Protein 4PW1 (pdb70)

Sequence (411 aa):
NLLYLNSGEELNLYPWNLYTGQEQEELFEEEEIVSFAANSVRILGGGSWTDEEELYPLIKFRRYSGQDDLRFLKDALTEKDGRRYLVNALDPNGLCYFSYVNQDEREATADEDQALGKLQQEEDWEKFLSDPLPKTDNAFYFFRCQLSDQRRKEQYSDYIGDNLYTIWELVLKSSEFTSLSYDNHIYAYSNDGGTSVLIYSPIEERFVGFSLKYNLLYLNSGEELNLYPWNLYTGQEQELFEEEIVSFAANSVRILGGGSWTDEELYPLIKFRYSGQDLRFLKDALTEKDGRRYLVNALDPNGLCYFSYVNQDEREATADEDQQALGKKLQEEDWEKFLSDPLPAKTDNAFYFFRCQLSDQRRKEQYSDYIGDNLYTIWELVLKSEFTSLSYDNHIYAYSNDGGTSVLIYSPIEERFVGFSLKY

Foldseek 3Di:
DAAADDPPDDDDFPPVVVDDVPFAWDDDPLVLVLVVLCCCLLVNADDDSVVRVVQQTWTHDPQQKTWDFWWDAGPVGFIWIWIIAHPLFDFKIFTDGPPDDADDPVLCVLVVLQVVLLVVCLVPVPHVDLRQNVSLSLVSQVVVVVVGDRRRVVVSVVVSVQSNPFDWDWHDYPQWIWIGDDPVGWDTFTGHSRVSHTRMHGTDD/DAAADDPPDDDDFPPVVVDDPPFAWDDDPLVLVLVQLCCCLLQNADDDSVVRVVVQTWTHDPQQKIKDFWWDAGPVGFIWIWIIAHPLFDFKTFIDGPPDDADDPVLCVLVVLLVVLLVVCLVPVPDPPDLSQNVSLSLVSQVVVVVVGDRRRVSCSVVVSVFSNPFDWDWHDYDQWIWIGDDPVGWDTFTAHSRVSHTRMHGTDD

B-factor: mean 30.58, std 12.17, range [13.6, 109.39]

Solvent-accessible surface area: 19786 Å² total

Secondary structure (DSSP, 8-state):
-PPBP-TTEEEEETTGGG--S--EE---HHHHHHHHHHIIIII-----HHHHGGG---EEETTTEEE----EE-TTS-EEEE--EETTEE-EEEEEETTPPPPPS---HHHHHHHHHHHHHHH-S------S------------TT-S--SSHHHHHHHHHHHHHS----EEETTEEE----TTS---EEEETTTTEEEEEE---/-PPBP-TTEEEEETTGGG--S--EE---HHHHHHHHHHIIIII-----HHHHGGG---EEETTTEEE----EE-TTS-EEEE--EETTEE-EEEEEETTPPPPPS---HHHHHHHHHHHHHHH-SS------S------------TT-S--SSHHHHHHHHHHHHHS----EEETTEEE----TTS---EEEETTTTEEEEEE---

InterPro domains:
  IPR049269 Domain of unknown function DUF6836 [PF20762] (72-172)
  IPR049269 Domain of unknown function DUF6836 [PF20762] (183-281)

Nearest PDB structures (foldseek):
  4pw1-assembly1_A  TM=1.005E+00  e=3.572E-38  [Clostridium] leptum DSM 753
  4pw1-assembly1_B  TM=1.002E+00  e=1.773E-36  [Clostridium] leptum DSM 753
  6cn9-assembly1_A  TM=3.437E-01  e=9.123E+00  Rattus norvegicus
  4pw1-assembly1_B  TM=1.005E+00  e=1.362E-37  [Clostridium] leptum DSM 753
  4pw1-assembly1_A  TM=9.971E-01  e=9.067E-37  [Clostridium] leptum DSM 753

Radius of gyration: 23.83 Å; Cα contacts (8 Å, |Δi|>4): 684; chains: 2; bounding box: 50×51×73 Å

Structure (mmCIF, N/CA/C/O backbone):
data_4PW1
#
_entry.id   4PW1
#
_cell.length_a   72.101
_cell.length_b   72.101
_cell.length_c   214.255
_cell.angle_alpha   90.000
_cell.angle_beta   90.000
_cell.angle_gamma   90.000
#
_symmetry.space_group_name_H-M   'P 41 21 2'
#
loop_
_entity.id
_entity.type
_entity.pdbx_description
1 polymer 'Uncharacterized protein'
2 non-polymer GLYCEROL
3 water water
#
loop_
_atom_site.group_PDB
_atom_site.id
_atom_site.type_symbol
_atom_site.label_atom_id
_atom_site.label_alt_id
_atom_site.label_comp_id
_atom_site.label_asym_id
_atom_site.label_entity_id
_atom_site.label_seq_id
_atom_site.pdbx_PDB_ins_code
_atom_site.Cartn_x
_atom_site.Cartn_y
_atom_site.Cartn_z
_atom_site.occupancy
_atom_site.B_iso_or_equiv
_atom_site.auth_seq_id
_atom_site.auth_comp_id
_atom_site.auth_asym_id
_atom_site.auth_atom_id
_atom_site.pdbx_PDB_model_num
ATOM 1 N N . ASN A 1 16 ? 68.114 9.197 -1.586 1.00 64.03 49 ASN A N 1
ATOM 2 C CA . ASN A 1 16 ? 67.678 8.973 -0.161 1.00 57.18 49 ASN A CA 1
ATOM 3 C C . ASN A 1 16 ? 66.614 10.006 0.355 1.00 52.67 49 ASN A C 1
ATOM 4 O O . ASN A 1 16 ? 65.412 9.719 0.316 1.00 64.42 49 ASN A O 1
ATOM 9 N N . LEU A 1 17 ? 67.029 11.183 0.829 1.00 36.23 50 LEU A N 1
ATOM 10 C CA . LEU A 1 17 ? 66.068 12.195 1.284 1.00 33.33 50 LEU A CA 1
ATOM 11 C C . LEU A 1 17 ? 65.203 12.706 0.116 1.00 30.50 50 LEU A C 1
ATOM 12 O O . LEU A 1 17 ? 65.702 13.257 -0.829 1.00 33.84 50 LEU A O 1
ATOM 17 N N . LEU A 1 18 ? 63.900 12.556 0.221 1.00 28.32 51 LEU A N 1
ATOM 18 C CA . LEU A 1 18 ? 63.001 13.042 -0.810 1.00 28.44 51 LEU A CA 1
ATOM 19 C C . LEU A 1 18 ? 62.774 14.586 -0.753 1.00 26.65 51 LEU A C 1
ATOM 20 O O . LEU A 1 18 ? 62.343 15.125 0.275 1.00 25.29 51 LEU A O 1
ATOM 25 N N . TYR A 1 19 ? 63.018 15.289 -1.855 1.00 22.39 52 TYR A N 1
ATOM 26 C CA . TYR A 1 19 ? 62.667 16.716 -1.953 1.00 23.88 52 TYR A CA 1
ATOM 27 C C . TYR A 1 19 ? 61.376 16.899 -2.701 1.00 25.92 52 TYR A C 1
ATOM 28 O O . TYR A 1 19 ? 61.200 16.293 -3.750 1.00 31.58 52 TYR A O 1
ATOM 37 N N . LEU A 1 20 ? 60.454 17.705 -2.206 1.00 24.13 53 LEU A N 1
ATOM 38 C CA . LEU A 1 20 ? 59.271 18.022 -3.005 1.00 29.09 53 LEU A CA 1
ATOM 39 C C . LEU A 1 20 ? 59.637 19.020 -4.102 1.00 29.80 53 LEU A C 1
ATOM 40 O O . LEU A 1 20 ? 60.516 19.819 -3.906 1.00 31.96 53 LEU A O 1
ATOM 45 N N . ASN A 1 21 ? 58.977 18.982 -5.253 1.00 30.00 54 ASN A N 1
ATOM 46 C CA . ASN A 1 21 ? 59.375 19.859 -6.371 1.00 30.56 54 ASN A CA 1
ATOM 47 C C . ASN A 1 21 ? 58.520 21.113 -6.413 1.00 33.62 54 ASN A C 1
ATOM 48 O O . ASN A 1 21 ? 57.645 21.305 -5.515 1.00 28.23 54 ASN A O 1
ATOM 53 N N . SER A 1 22 ? 58.757 21.988 -7.398 1.00 33.66 55 SER A N 1
ATOM 54 C CA . SER A 1 22 ? 58.101 23.312 -7.400 1.00 38.19 55 SER A CA 1
ATOM 55 C C . SER A 1 22 ? 56.582 23.213 -7.643 1.00 34.11 55 SER A C 1
ATOM 56 O O . SER A 1 22 ? 55.845 24.112 -7.298 1.00 35.59 55 SER A O 1
ATOM 59 N N . GLY A 1 23 ? 56.122 22.114 -8.227 1.00 28.97 56 GLY A N 1
ATOM 60 C CA . GLY A 1 23 ? 54.674 21.899 -8.474 1.00 32.14 56 GLY A CA 1
ATOM 61 C C . GLY A 1 23 ? 53.875 21.303 -7.323 1.00 30.34 56 GLY A C 1
ATOM 62 O O . GLY A 1 23 ? 52.728 20.876 -7.510 1.00 29.57 56 GLY A O 1
ATOM 63 N N . GLU A 1 24 ? 54.486 21.259 -6.144 1.00 28.05 57 GLU A N 1
ATOM 64 C CA . GLU A 1 24 ? 53.898 20.591 -5.005 1.00 28.62 57 GLU A CA 1
ATOM 65 C C . GLU A 1 24 ? 53.827 21.590 -3.846 1.00 26.10 57 GLU A C 1
ATOM 66 O O . GLU A 1 24 ? 54.822 22.152 -3.430 1.00 27.02 57 GLU A O 1
ATOM 72 N N . GLU A 1 25 ? 52.622 21.835 -3.356 1.00 26.07 58 GLU A N 1
ATOM 73 C CA . GLU A 1 25 ? 52.389 22.595 -2.144 1.00 22.53 58 GLU A CA 1
ATOM 74 C C . GLU A 1 25 ? 51.973 21.629 -1.050 1.00 22.48 58 GLU A C 1
ATOM 75 O O . GLU A 1 25 ? 51.022 20.843 -1.205 1.00 24.86 58 GLU A O 1
ATOM 81 N N . LEU A 1 26 ? 52.683 21.700 0.070 1.00 21.31 59 LEU A N 1
ATOM 82 C CA . LEU A 1 26 ? 52.388 20.878 1.222 1.00 23.27 59 LEU A CA 1
ATOM 83 C C . LEU A 1 26 ? 51.798 21.759 2.294 1.00 24.38 59 LEU A C 1
ATOM 84 O O . LEU A 1 26 ? 52.469 22.658 2.771 1.00 23.13 59 LEU A O 1
ATOM 89 N N . ASN A 1 27 ? 50.524 21.567 2.620 1.00 21.45 60 ASN A N 1
ATOM 90 C CA . ASN A 1 27 ? 49.916 22.289 3.719 1.00 23.65 60 ASN A CA 1
ATOM 91 C C . ASN A 1 27 ? 49.785 21.362 4.917 1.00 24.52 60 ASN A C 1
ATOM 92 O O . ASN A 1 27 ? 49.136 20.334 4.845 1.00 28.00 60 ASN A O 1
ATOM 97 N N . LEU A 1 28 ? 50.340 21.756 6.039 1.00 20.06 61 LEU A N 1
ATOM 98 C CA . LEU A 1 28 ? 50.178 21.001 7.259 1.00 20.95 61 LEU A CA 1
ATOM 99 C C . LEU A 1 28 ? 48.905 21.427 7.988 1.00 18.46 61 LEU A C 1
ATOM 100 O O . LEU A 1 28 ? 48.495 22.607 7.946 1.00 18.21 61 LEU A O 1
ATOM 105 N N . TYR A 1 29 ? 48.313 20.473 8.688 1.00 19.00 62 TYR A N 1
ATOM 106 C CA . TYR A 1 29 ? 47.140 20.742 9.493 1.00 20.34 62 TYR A CA 1
ATOM 107 C C . TYR A 1 29 ? 47.458 21.921 10.425 1.00 18.54 62 TYR A C 1
ATOM 108 O O . TYR A 1 29 ? 48.544 21.981 11.003 1.00 19.51 62 TYR A O 1
ATOM 117 N N . PRO A 1 30 ? 46.521 22.883 10.570 1.00 20.23 63 PRO A N 1
ATOM 118 C CA . PRO A 1 30 ? 45.184 22.984 9.997 1.00 20.68 63 PRO A CA 1
ATOM 119 C C . PRO A 1 30 ? 45.085 23.971 8.822 1.00 17.80 63 PRO A C 1
ATOM 120 O O . PRO A 1 30 ? 43.991 24.418 8.497 1.00 16.89 63 PRO A O 1
ATOM 124 N N . TRP A 1 31 ? 46.206 24.275 8.187 1.00 17.33 64 TRP A N 1
ATOM 125 C CA . TRP A 1 31 ? 46.210 25.222 7.069 1.00 18.47 64 TRP A CA 1
ATOM 126 C C . TRP A 1 31 ? 45.412 24.719 5.887 1.00 20.55 64 TRP A C 1
ATOM 127 O O . TRP A 1 31 ? 44.966 25.524 5.072 1.00 20.27 64 TRP A O 1
ATOM 138 N N . ASN A 1 32 ? 45.177 23.417 5.823 1.00 21.16 65 ASN A N 1
ATOM 139 C CA . ASN A 1 32 ? 44.304 22.868 4.794 1.00 24.89 65 ASN A CA 1
ATOM 140 C C . ASN A 1 32 ? 42.861 23.339 4.983 1.00 28.13 65 ASN A C 1
ATOM 141 O O . ASN A 1 32 ? 42.077 23.276 4.052 1.00 20.19 65 ASN A O 1
ATOM 146 N N . LEU A 1 33 ? 42.503 23.785 6.197 1.00 21.99 66 LEU A N 1
ATOM 147 C CA . LEU A 1 33 ? 41.157 24.253 6.483 1.00 21.94 66 LEU A CA 1
ATOM 148 C C . LEU A 1 33 ? 41.025 25.760 6.405 1.00 22.31 66 LEU A C 1
ATOM 149 O O . LEU A 1 33 ? 39.946 26.289 6.614 1.00 26.30 66 LEU A O 1
ATOM 154 N N . TYR A 1 34 ? 42.121 26.460 6.157 1.00 22.15 67 TYR A N 1
ATOM 155 C CA . TYR A 1 34 ? 42.096 27.903 6.114 1.00 22.56 67 TYR A CA 1
ATOM 156 C C . TYR A 1 34 ? 41.408 28.332 4.810 1.00 26.56 67 TYR A C 1
ATOM 157 O O . TYR A 1 34 ? 41.742 27.815 3.735 1.00 21.65 67 TYR A O 1
ATOM 166 N N . THR A 1 35 ? 40.475 29.267 4.900 1.00 24.29 68 THR A N 1
ATOM 167 C CA . THR A 1 35 ? 39.680 29.686 3.737 1.00 25.89 68 THR A CA 1
ATOM 168 C C . THR A 1 35 ? 39.993 31.108 3.331 1.00 26.75 68 THR A C 1
ATOM 169 O O . THR A 1 35 ? 39.677 31.488 2.251 1.00 25.16 68 THR A O 1
ATOM 173 N N . GLY A 1 36 ? 40.622 31.893 4.195 1.00 23.64 69 GLY A N 1
ATOM 174 C CA . GLY A 1 36 ? 40.765 33.337 3.958 1.00 22.40 69 GLY A CA 1
ATOM 175 C C . GLY A 1 36 ? 39.539 34.164 4.344 1.00 23.17 69 GLY A C 1
ATOM 176 O O . GLY A 1 36 ? 39.573 35.354 4.208 1.00 22.56 69 GLY A O 1
ATOM 177 N N . GLN A 1 37 ? 38.460 33.548 4.800 1.00 22.87 70 GLN A N 1
ATOM 178 C CA . GLN A 1 37 ? 37.286 34.268 5.300 1.00 25.98 70 GLN A CA 1
ATOM 179 C C . GLN A 1 37 ? 37.268 34.467 6.819 1.00 25.32 70 GLN A C 1
ATOM 180 O O . GLN A 1 37 ? 36.314 35.029 7.386 1.00 24.15 70 GLN A O 1
ATOM 186 N N . GLU A 1 38 ? 38.313 34.006 7.471 1.00 23.79 71 GLU A N 1
ATOM 187 C CA . GLU A 1 38 ? 38.372 34.070 8.927 1.00 22.57 71 GLU A CA 1
ATOM 188 C C . GLU A 1 38 ? 38.415 35.513 9.380 1.00 22.50 71 GLU A C 1
ATOM 189 O O . GLU A 1 38 ? 38.896 36.360 8.670 1.00 22.42 71 GLU A O 1
ATOM 195 N N . GLN A 1 39 ? 37.900 35.797 10.570 1.00 21.47 72 GLN A N 1
ATOM 196 C CA . GLN A 1 39 ? 37.677 37.166 11.012 1.00 22.39 72 GLN A CA 1
ATOM 197 C C . GLN A 1 39 ? 38.538 37.495 12.210 1.00 22.47 72 GLN A C 1
ATOM 198 O O . GLN A 1 39 ? 38.609 36.718 13.182 1.00 19.73 72 GLN A O 1
ATOM 204 N N . GLU A 1 40 ? 39.185 38.656 12.156 1.00 21.86 73 GLU A N 1
ATOM 205 C CA A GLU A 1 40 ? 40.057 39.097 13.237 0.50 21.41 73 GLU A CA 1
ATOM 206 C CA B GLU A 1 40 ? 40.049 39.101 13.254 0.50 21.54 73 GLU A CA 1
ATOM 207 C C . GLU A 1 40 ? 39.286 39.179 14.563 1.00 21.56 73 GLU A C 1
ATOM 208 O O . GLU A 1 40 ? 38.227 39.807 14.641 1.00 23.52 73 GLU A O 1
ATOM 219 N N . LEU A 1 41 ? 39.817 38.544 15.586 1.00 23.08 74 LEU A N 1
ATOM 220 C CA . LEU A 1 41 ? 39.169 38.437 16.904 1.00 22.15 74 LEU A CA 1
ATOM 221 C C . LEU A 1 41 ? 40.263 38.416 17.961 1.00 21.84 74 LEU A C 1
ATOM 222 O O . LEU A 1 41 ? 41.088 37.471 17.964 1.00 19.39 74 LEU A O 1
ATOM 227 N N . PHE A 1 42 ? 40.219 39.386 18.883 1.00 21.38 75 PHE A N 1
ATOM 228 C CA . PHE A 1 42 ? 41.204 39.534 19.926 1.00 24.90 75 PHE A CA 1
ATOM 229 C C . PHE A 1 42 ? 40.730 38.853 21.190 1.00 25.16 75 PHE A C 1
ATOM 230 O O . PHE A 1 42 ? 39.679 39.161 21.680 1.00 25.98 75 PHE A O 1
ATOM 238 N N . GLU A 1 43 ? 41.515 37.913 21.691 1.00 22.97 76 GLU A N 1
ATOM 239 C CA . GLU A 1 43 ? 41.232 37.211 22.913 1.00 26.62 76 GLU A CA 1
ATOM 240 C C . GLU A 1 43 ? 42.532 37.238 23.713 1.00 26.20 76 GLU A C 1
ATOM 241 O O . GLU A 1 43 ? 43.539 36.627 23.319 1.00 24.44 76 GLU A O 1
ATOM 247 N N . GLU A 1 44 ? 42.494 37.905 24.848 1.00 26.88 77 GLU A N 1
ATOM 248 C CA A GLU A 1 44 ? 43.752 38.242 25.533 0.50 26.78 77 GLU A CA 1
ATOM 249 C CA B GLU A 1 44 ? 43.693 38.230 25.629 0.50 27.73 77 GLU A CA 1
ATOM 250 C C . GLU A 1 44 ? 44.551 37.016 25.987 1.00 24.57 77 GLU A C 1
ATOM 251 O O . GLU A 1 44 ? 45.775 37.046 25.882 1.00 27.77 77 GLU A O 1
ATOM 262 N N . GLU A 1 45 ? 43.899 35.944 26.409 1.00 22.50 78 GLU A N 1
ATOM 263 C CA . GLU A 1 45 ? 44.624 34.717 26.785 1.00 24.73 78 GLU A CA 1
ATOM 264 C C . GLU A 1 45 ? 45.367 34.092 25.609 1.00 22.96 78 GLU A C 1
ATOM 265 O O . GLU A 1 45 ? 46.487 33.538 25.775 1.00 20.95 78 GLU A O 1
ATOM 271 N N . ILE A 1 46 ? 44.784 34.198 24.415 1.00 21.39 79 ILE A N 1
ATOM 272 C CA . ILE A 1 46 ? 45.441 33.663 23.239 1.00 21.75 79 ILE A CA 1
ATOM 273 C C . ILE A 1 46 ? 46.625 34.545 22.868 1.00 21.03 79 ILE A C 1
ATOM 274 O O . ILE A 1 46 ? 47.699 34.041 22.531 1.00 24.16 79 ILE A O 1
ATOM 279 N N . VAL A 1 47 ? 46.430 35.857 22.922 1.00 20.27 80 VAL A N 1
ATOM 280 C CA . VAL A 1 47 ? 47.511 36.766 22.612 1.00 21.66 80 VAL A CA 1
ATOM 281 C C . VAL A 1 47 ? 48.684 36.580 23.553 1.00 20.15 80 VAL A C 1
ATOM 282 O O . VAL A 1 47 ? 49.827 36.518 23.101 1.00 22.54 80 VAL A O 1
ATOM 286 N N . SER A 1 48 ? 48.409 36.477 24.848 1.00 20.60 81 SER A N 1
ATOM 287 C CA . SER A 1 48 ? 49.468 36.289 25.816 1.00 20.39 81 SER A CA 1
ATOM 288 C C . SER A 1 48 ? 50.232 34.995 25.546 1.00 22.55 81 SER A C 1
ATOM 289 O O . SER A 1 48 ? 51.466 34.974 25.530 1.00 21.18 81 SER A O 1
ATOM 292 N N . PHE A 1 49 ? 49.486 33.912 25.299 1.00 22.81 82 PHE A N 1
ATOM 293 C CA . PHE A 1 49 ? 50.090 32.634 24.973 1.00 23.50 82 PHE A CA 1
ATOM 294 C C . PHE A 1 49 ? 50.963 32.748 23.703 1.00 20.84 82 PHE A C 1
ATOM 295 O O . PHE A 1 49 ? 52.076 32.222 23.647 1.00 19.41 82 PHE A O 1
ATOM 303 N N . ALA A 1 50 ? 50.475 33.423 22.687 1.00 21.10 83 ALA A N 1
ATOM 304 C CA . ALA A 1 50 ? 51.236 33.545 21.429 1.00 20.79 83 ALA A CA 1
ATOM 305 C C . ALA A 1 50 ? 52.547 34.378 21.629 1.00 21.42 83 ALA A C 1
ATOM 306 O O . ALA A 1 50 ? 53.610 34.035 21.062 1.00 21.28 83 ALA A O 1
ATOM 308 N N . ALA A 1 51 ? 52.457 35.490 22.358 1.00 20.39 84 ALA A N 1
ATOM 309 C CA . ALA A 1 51 ? 53.669 36.293 22.655 1.00 20.66 84 ALA A CA 1
ATOM 310 C C . ALA A 1 51 ? 54.743 35.458 23.335 1.00 20.49 84 ALA A C 1
ATOM 311 O O . ALA A 1 51 ? 55.931 35.545 22.998 1.00 21.35 84 ALA A O 1
ATOM 313 N N . ASN A 1 52 ? 54.328 34.715 24.361 1.00 21.63 85 ASN A N 1
ATOM 314 C CA . ASN A 1 52 ? 55.236 33.853 25.044 1.00 21.77 85 ASN A CA 1
ATOM 315 C C . ASN A 1 52 ? 55.739 32.721 24.109 1.00 23.61 85 ASN A C 1
ATOM 316 O O . ASN A 1 52 ? 56.890 32.292 24.207 1.00 25.64 85 ASN A O 1
ATOM 321 N N . SER A 1 53 ? 54.877 32.194 23.247 1.00 22.16 86 SER A N 1
ATOM 322 C CA . SER A 1 53 ? 55.311 31.141 22.288 1.00 22.45 86 SER A CA 1
ATOM 323 C C . SER A 1 53 ? 56.436 31.636 21.385 1.00 21.48 86 SER A C 1
ATOM 324 O O . SER A 1 53 ? 57.410 30.924 21.148 1.00 19.82 86 SER A O 1
ATOM 327 N N . VAL A 1 54 ? 56.298 32.863 20.883 1.00 19.97 87 VAL A N 1
ATOM 328 C CA . VAL A 1 54 ? 57.333 33.470 20.051 1.00 18.40 87 VAL A CA 1
ATOM 329 C C . VAL A 1 54 ? 58.641 33.510 20.799 1.00 22.02 87 VAL A C 1
ATOM 330 O O . VAL A 1 54 ? 59.670 33.057 20.278 1.00 22.39 87 VAL A O 1
ATOM 334 N N . ARG A 1 55 ? 58.637 34.030 22.033 1.00 22.41 88 ARG A N 1
ATOM 335 C CA . ARG A 1 55 ? 59.891 34.159 22.807 1.00 24.42 88 ARG A CA 1
ATOM 336 C C . ARG A 1 55 ? 60.467 32.814 23.217 1.00 26.44 88 ARG A C 1
ATOM 337 O O . ARG A 1 55 ? 61.666 32.619 23.148 1.00 27.15 88 ARG A O 1
ATOM 345 N N . ILE A 1 56 ? 59.617 31.870 23.619 1.00 23.81 89 ILE A N 1
ATOM 346 C CA . ILE A 1 56 ? 60.098 30.634 24.222 1.00 25.22 89 ILE A CA 1
ATOM 347 C C . ILE A 1 56 ? 60.293 29.529 23.181 1.00 26.18 89 ILE A C 1
ATOM 348 O O . ILE A 1 56 ? 61.292 28.821 23.234 1.00 23.74 89 ILE A O 1
ATOM 353 N N . LEU A 1 57 ? 59.340 29.340 22.260 1.00 21.87 90 LEU A N 1
ATOM 354 C CA . LEU A 1 57 ? 59.532 28.342 21.214 1.00 25.44 90 LEU A CA 1
ATOM 355 C C . LEU A 1 57 ? 6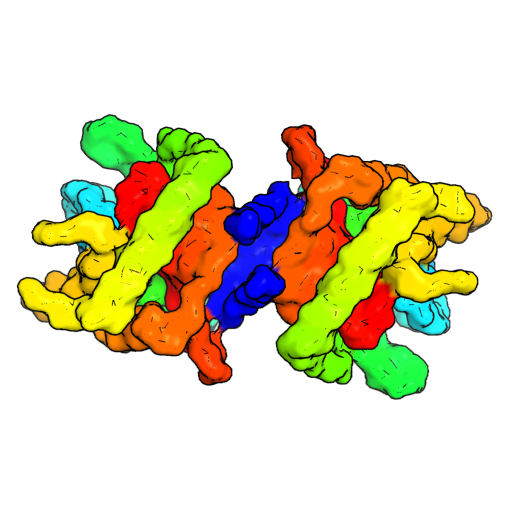0.434 28.883 20.121 1.00 20.44 90 LEU A C 1
ATOM 356 O O . LEU A 1 57 ? 61.268 28.149 19.577 1.00 23.46 90 LEU A O 1
ATOM 361 N N . GLY A 1 58 ? 60.266 30.144 19.775 1.00 21.23 91 GLY A N 1
ATOM 362 C CA . GLY A 1 58 ? 61.018 30.737 18.641 1.00 21.48 91 GLY A CA 1
ATOM 363 C C . GLY A 1 58 ? 62.370 31.189 19.111 1.00 25.12 91 GLY A C 1
ATOM 364 O O . GLY A 1 58 ? 63.397 30.778 18.600 1.00 25.04 91 GLY A O 1
ATOM 365 N N . GLY A 1 59 ? 62.373 32.020 20.135 1.00 31.15 92 GLY A N 1
ATOM 366 C CA . GLY A 1 59 ? 63.608 32.429 20.776 1.00 29.36 92 GLY A CA 1
ATOM 367 C C . GLY A 1 59 ? 63.926 33.910 20.641 1.00 32.78 92 GLY A C 1
ATOM 368 O O . GLY A 1 59 ? 64.977 34.328 21.093 1.00 36.12 92 GLY A O 1
ATOM 369 N N . GLY A 1 60 ? 63.054 34.744 20.085 1.00 28.13 93 GLY A N 1
ATOM 370 C CA . GLY A 1 60 ? 63.469 36.160 19.987 1.00 36.08 93 GLY A CA 1
ATOM 371 C C . GLY A 1 60 ? 63.306 36.914 21.309 1.00 36.84 93 GLY A C 1
ATOM 372 O O . GLY A 1 60 ? 62.799 36.359 22.282 1.00 38.24 93 GLY A O 1
ATOM 373 N N . SER A 1 61 ? 63.706 38.176 21.343 1.00 35.11 94 SER A N 1
ATOM 374 C CA . SER A 1 61 ? 63.616 38.986 22.559 1.00 37.13 94 SER A CA 1
ATOM 375 C C . SER A 1 61 ? 62.476 40.018 22.570 1.00 32.77 94 SER A C 1
ATOM 376 O O . SER A 1 61 ? 62.387 40.805 23.494 1.00 33.98 94 SER A O 1
ATOM 379 N N . TRP A 1 62 ? 61.612 40.040 21.565 1.00 27.49 95 TRP A N 1
ATOM 380 C CA . TRP A 1 62 ? 60.570 41.068 21.508 1.00 28.75 95 TRP A CA 1
ATOM 381 C C . TRP A 1 62 ? 59.735 41.077 22.767 1.00 26.48 95 TRP A C 1
ATOM 382 O O . TRP A 1 62 ? 59.355 40.031 23.286 1.00 27.92 95 TRP A O 1
ATOM 393 N N . THR A 1 63 ? 59.435 42.271 23.223 1.00 26.19 96 THR A N 1
ATOM 394 C CA . THR A 1 63 ? 58.571 42.452 24.378 1.00 30.50 96 THR A CA 1
ATOM 395 C C . THR A 1 63 ? 57.083 42.371 23.976 1.00 28.32 96 THR A C 1
ATOM 396 O O . THR A 1 63 ? 56.717 42.387 22.783 1.00 26.29 96 THR A O 1
ATOM 400 N N . ASP A 1 64 ? 56.233 42.288 24.988 1.00 29.56 97 ASP A N 1
ATOM 401 C CA . ASP A 1 64 ? 54.775 42.254 24.797 1.00 30.52 97 ASP A CA 1
ATOM 402 C C . ASP A 1 64 ? 54.324 43.525 24.130 1.00 30.73 97 ASP A C 1
ATOM 403 O O . ASP A 1 64 ? 53.457 43.504 23.256 1.00 30.44 97 ASP A O 1
ATOM 408 N N . GLU A 1 65 ? 54.944 44.645 24.480 1.00 32.75 98 GLU A N 1
ATOM 409 C CA A GLU A 1 65 ? 54.587 45.918 23.869 0.67 32.60 98 GLU A CA 1
ATOM 410 C CA B GLU A 1 65 ? 54.607 45.924 23.846 0.33 33.62 98 GLU A CA 1
ATOM 411 C C . GLU A 1 65 ? 54.838 45.889 22.344 1.00 34.41 98 GLU A C 1
ATOM 412 O O . GLU A 1 65 ? 54.051 46.412 21.578 1.00 35.10 98 GLU A O 1
ATOM 423 N N . GLU A 1 66 ? 55.901 45.229 21.900 1.00 31.07 99 GLU A N 1
ATOM 424 C CA . GLU A 1 66 ? 56.142 45.119 20.480 1.00 30.03 99 GLU A CA 1
ATOM 425 C C . GLU A 1 66 ? 55.256 44.060 19.835 1.00 28.00 99 GLU A C 1
ATOM 426 O O . GLU A 1 66 ? 54.806 44.243 18.729 1.00 29.07 99 GLU A O 1
ATOM 432 N N . LEU A 1 67 ? 55.019 42.942 20.504 1.00 25.56 100 LEU A N 1
ATOM 433 C CA . LEU A 1 67 ? 54.277 41.858 19.863 1.00 25.46 100 LEU A CA 1
ATOM 434 C C . LEU A 1 67 ? 52.775 42.043 19.873 1.00 26.26 100 LEU A C 1
ATOM 435 O O . LEU A 1 67 ? 52.119 41.709 18.890 1.00 23.13 100 LEU A O 1
ATOM 440 N N . TYR A 1 68 ? 52.218 42.534 20.987 1.00 26.25 101 TYR A N 1
ATOM 441 C CA . TYR A 1 68 ? 50.762 42.602 21.135 1.00 23.66 101 TYR A CA 1
ATOM 442 C C . TYR A 1 68 ? 50.077 43.248 19.921 1.00 27.20 101 TYR A C 1
ATOM 443 O O . TYR A 1 68 ? 49.137 42.686 19.394 1.00 25.37 101 TYR A O 1
ATOM 452 N N . PRO A 1 69 ? 50.561 44.409 19.441 1.00 26.45 102 PRO A N 1
ATOM 453 C CA . PRO A 1 69 ? 49.835 45.030 18.314 1.00 27.26 102 PRO A CA 1
ATOM 454 C C . PRO A 1 69 ? 49.916 44.228 17.023 1.00 27.03 102 PRO A C 1
ATOM 455 O O . PRO A 1 69 ? 49.144 44.475 16.109 1.00 30.19 102 PRO A O 1
ATOM 459 N N . LEU A 1 70 ? 50.835 43.268 16.944 1.00 25.33 103 LEU A N 1
ATOM 460 C CA . LEU A 1 70 ? 51.028 42.484 15.719 1.00 25.41 103 LEU A CA 1
ATOM 461 C C . LEU A 1 70 ? 50.358 41.140 15.774 1.00 26.21 103 LEU A C 1
ATOM 462 O O . LEU A 1 70 ? 50.196 40.494 14.751 1.00 23.38 103 LEU A O 1
ATOM 467 N N . ILE A 1 71 ? 49.985 40.688 16.973 1.00 25.00 104 ILE A N 1
ATOM 468 C CA . ILE A 1 71 ? 49.375 39.383 17.095 1.00 22.34 104 ILE A CA 1
ATOM 469 C C . ILE A 1 71 ? 47.877 39.449 16.808 1.00 25.14 104 ILE A C 1
ATOM 470 O O . ILE A 1 71 ? 47.078 39.692 17.707 1.00 23.42 104 ILE A O 1
ATOM 475 N N . LYS A 1 72 ? 47.505 39.231 15.545 1.00 20.50 105 LYS A N 1
ATOM 476 C CA . LYS A 1 72 ? 46.128 39.369 15.114 1.00 23.06 105 LYS A CA 1
ATOM 477 C C . LYS A 1 72 ? 45.574 38.052 14.621 1.00 23.50 105 LYS A C 1
ATOM 478 O O . LYS A 1 72 ? 45.615 37.726 13.418 1.00 22.10 105 LYS A O 1
ATOM 484 N N . PHE A 1 73 ? 45.058 37.281 15.559 1.00 19.27 106 PHE A N 1
ATOM 485 C CA . PHE A 1 73 ? 44.440 36.040 15.215 1.00 19.67 106 PHE A CA 1
ATOM 486 C C . PHE A 1 73 ? 43.135 36.284 14.446 1.00 21.42 106 PHE A C 1
ATOM 487 O O . PHE A 1 73 ? 42.410 37.274 14.683 1.00 22.16 106 PHE A O 1
ATOM 495 N N . ARG A 1 74 ? 42.866 35.361 13.539 1.00 20.01 107 ARG A N 1
ATOM 496 C CA A ARG A 1 74 ? 41.640 35.331 12.787 0.50 20.75 107 ARG A CA 1
ATOM 497 C CA B ARG A 1 74 ? 41.639 35.333 12.789 0.50 21.14 107 ARG A CA 1
ATOM 498 C C . ARG A 1 74 ? 40.896 34.062 13.125 1.00 19.75 107 ARG A C 1
ATOM 499 O O . ARG A 1 74 ? 41.449 32.964 13.082 1.00 18.55 107 ARG A O 1
ATOM 514 N N . TYR A 1 75 ? 39.630 34.238 13.446 1.00 19.53 108 TYR A N 1
ATOM 515 C CA . TYR A 1 75 ? 38.760 33.194 13.912 1.00 19.89 108 TYR A CA 1
ATOM 516 C C . TYR A 1 75 ? 37.955 32.571 12.763 1.00 19.80 108 TYR A C 1
ATOM 517 O O . TYR A 1 75 ? 37.384 33.265 11.904 1.00 21.17 108 TYR A O 1
ATOM 526 N N . SER A 1 76 ? 37.824 31.265 12.837 1.00 21.53 109 SER A N 1
ATOM 527 C CA . SER A 1 76 ? 36.974 30.484 11.955 1.00 21.17 109 SER A CA 1
ATOM 528 C C . SER A 1 76 ? 35.843 29.833 12.726 1.00 22.70 109 SER A C 1
ATOM 529 O O . SER A 1 76 ? 36.056 29.268 13.815 1.00 20.86 109 SER A O 1
ATOM 532 N N . GLY A 1 77 ? 34.669 29.799 12.109 1.00 20.78 110 GLY A N 1
ATOM 533 C CA . GLY A 1 77 ? 33.536 29.087 12.646 1.00 24.99 110 GLY A CA 1
ATOM 534 C C . GLY A 1 77 ? 33.746 27.580 12.775 1.00 26.88 110 GLY A C 1
ATOM 535 O O . GLY A 1 77 ? 32.945 26.913 13.394 1.00 26.58 110 GLY A O 1
ATOM 536 N N . GLN A 1 78 ? 34.815 27.045 12.199 1.00 25.23 111 GLN A N 1
ATOM 537 C CA . GLN A 1 78 ? 35.203 25.648 12.449 1.00 29.65 111 GLN A CA 1
ATOM 538 C C . GLN A 1 78 ? 35.900 25.454 13.823 1.00 28.97 111 GLN A C 1
ATOM 539 O O . GLN A 1 78 ? 36.391 24.398 14.087 1.00 28.99 111 GLN A O 1
ATOM 545 N N . ASP A 1 79 ? 35.950 26.500 14.648 1.00 27.47 112 ASP A N 1
ATOM 546 C CA A ASP A 1 79 ? 36.658 26.538 15.940 0.50 28.05 112 ASP A CA 1
ATOM 547 C CA B ASP A 1 79 ? 36.664 26.498 15.921 0.50 27.39 112 ASP A CA 1
ATOM 548 C C . ASP A 1 79 ? 38.181 26.433 15.753 1.00 26.75 112 ASP A C 1
ATOM 549 O O . ASP A 1 79 ? 38.835 25.598 16.341 1.00 28.02 112 ASP A O 1
ATOM 558 N N . LEU A 1 80 ? 38.707 27.324 14.929 1.00 22.57 113 LEU A N 1
ATOM 559 C CA . LEU A 1 80 ? 40.110 27.438 14.644 1.00 21.10 113 LEU A CA 1
ATOM 560 C C . LEU A 1 80 ? 40.454 28.892 14.770 1.00 20.00 113 LEU A C 1
ATOM 561 O O . LEU A 1 80 ? 39.621 29.765 14.482 1.00 19.52 113 LEU A O 1
ATOM 566 N N . ARG A 1 81 ? 41.670 29.166 15.246 1.00 17.76 114 ARG A N 1
ATOM 567 C CA . ARG A 1 81 ? 42.206 30.494 15.258 1.00 17.71 114 ARG A CA 1
ATOM 568 C C . ARG A 1 81 ? 43.564 30.465 14.547 1.00 17.93 114 ARG A C 1
ATOM 569 O O . ARG A 1 81 ? 44.422 29.635 14.866 1.00 18.65 114 ARG A O 1
ATOM 577 N N . PHE A 1 82 ? 43.739 31.323 13.549 1.00 17.18 115 PHE A N 1
ATOM 578 C CA . PHE A 1 82 ? 44.929 31.362 12.743 1.00 17.55 115 PHE A CA 1
ATOM 579 C C . PHE A 1 82 ? 45.669 32.697 12.892 1.00 18.77 115 PHE A C 1
ATOM 580 O O . PHE A 1 82 ? 45.056 33.760 12.786 1.00 17.56 115 PHE A O 1
ATOM 588 N N . LEU A 1 83 ? 46.981 32.623 13.082 1.00 19.27 116 LEU A N 1
ATOM 589 C CA . LEU A 1 83 ? 47.890 33.747 12.955 1.00 17.18 116 LEU A CA 1
ATOM 590 C C . LEU A 1 83 ? 48.760 33.454 11.723 1.00 17.96 116 LEU A C 1
ATOM 591 O O . LEU A 1 83 ? 49.656 32.606 11.766 1.00 16.22 116 LEU A O 1
ATOM 596 N N . LYS A 1 84 ? 48.483 34.154 10.627 1.00 18.43 117 LYS A N 1
ATOM 597 C CA . LYS A 1 84 ? 49.152 33.906 9.334 1.00 20.02 117 LYS A CA 1
ATOM 598 C C . LYS A 1 84 ? 50.224 34.914 9.012 1.00 20.17 117 LYS A C 1
ATOM 599 O O . LYS A 1 84 ? 49.961 36.111 8.956 1.00 17.78 117 LYS A O 1
ATOM 605 N N . ASP A 1 85 ? 51.441 34.424 8.804 1.00 20.92 118 ASP A N 1
ATOM 606 C CA . ASP A 1 85 ? 52.550 35.271 8.344 1.00 21.13 118 ASP A CA 1
ATOM 607 C C . ASP A 1 85 ? 52.719 36.587 9.112 1.00 22.18 118 ASP A C 1
ATOM 608 O O . ASP A 1 85 ? 52.843 37.658 8.521 1.00 20.95 118 ASP A O 1
ATOM 621 N N . ALA A 1 87 ? 54.995 39.203 10.573 1.00 18.69 120 ALA A N 1
ATOM 622 C CA . ALA A 1 87 ? 56.326 39.589 10.167 1.00 20.07 120 ALA A CA 1
ATOM 623 C C . ALA A 1 87 ? 57.007 40.220 11.362 1.00 22.42 120 ALA A C 1
ATOM 624 O O . ALA A 1 87 ? 56.446 41.110 11.937 1.00 22.93 120 ALA A O 1
ATOM 626 N N . LEU A 1 88 ? 58.185 39.723 11.738 1.00 20.63 121 LEU A N 1
ATOM 627 C CA . LEU A 1 88 ? 58.988 40.315 12.847 1.00 22.88 121 LEU A CA 1
ATOM 628 C C . LEU A 1 88 ? 60.433 40.504 12.357 1.00 24.93 121 LEU A C 1
ATOM 629 O O . LEU A 1 88 ? 60.933 39.718 11.539 1.00 22.39 121 LEU A O 1
ATOM 634 N N . THR A 1 89 ? 61.091 41.529 12.852 1.00 24.49 122 THR A N 1
ATOM 635 C CA . THR A 1 89 ? 62.490 41.775 12.596 1.00 27.51 122 THR A CA 1
ATOM 636 C C . THR A 1 89 ? 63.242 41.691 13.895 1.00 27.87 122 THR A C 1
ATOM 637 O O . THR A 1 89 ? 62.919 42.383 14.799 1.00 25.54 122 THR A O 1
ATOM 641 N N . GLU A 1 90 ? 64.199 40.781 13.969 1.00 27.80 123 GLU A N 1
ATOM 642 C CA . GLU A 1 90 ? 65.047 40.575 15.123 1.00 36.47 123 GLU A CA 1
ATOM 643 C C . GLU A 1 90 ? 66.030 41.766 15.291 1.00 39.03 123 GLU A C 1
ATOM 644 O O . GLU A 1 90 ? 66.158 42.625 14.408 1.00 31.15 123 GLU A O 1
ATOM 650 N N . LYS A 1 91 ? 66.699 41.822 16.429 1.00 45.08 124 LYS A N 1
ATOM 651 C CA . LYS A 1 91 ? 67.568 42.955 16.762 1.00 49.31 124 LYS A CA 1
ATOM 652 C C . LYS A 1 91 ? 68.729 43.103 15.795 1.00 35.49 124 LYS A C 1
ATOM 653 O O . LYS A 1 91 ? 69.116 44.207 15.484 1.00 39.43 124 LYS A O 1
ATOM 659 N N . ASP A 1 92 ? 69.239 41.984 15.315 1.00 32.81 125 ASP A N 1
ATOM 660 C CA . ASP A 1 92 ? 70.290 41.965 14.332 1.00 37.57 125 ASP A CA 1
ATOM 661 C C . ASP A 1 92 ? 69.791 41.994 12.862 1.00 36.95 125 ASP A C 1
ATOM 662 O O . ASP A 1 92 ? 70.559 41.652 11.960 1.00 31.37 125 ASP A O 1
ATOM 667 N N . GLY A 1 93 ? 68.514 42.347 12.629 1.00 32.94 126 GLY A N 1
ATOM 668 C CA . GLY A 1 93 ? 68.000 42.539 11.269 1.00 28.43 126 GLY A CA 1
ATOM 669 C C . GLY A 1 93 ? 67.431 41.331 10.571 1.00 28.67 126 GLY A C 1
ATOM 670 O O . GLY A 1 93 ? 66.891 41.457 9.478 1.00 26.72 126 GLY A O 1
ATOM 671 N N . ARG A 1 94 ? 67.511 40.156 11.178 1.00 28.74 127 ARG A N 1
ATOM 672 C CA . ARG A 1 94 ? 66.902 38.964 10.571 1.00 28.78 127 ARG A CA 1
ATOM 673 C C . ARG A 1 94 ? 65.401 39.120 10.536 1.00 27.53 127 ARG A C 1
ATOM 674 O O . ARG A 1 94 ? 64.789 39.631 11.481 1.00 23.65 127 ARG A O 1
ATOM 682 N N . ARG A 1 95 ? 64.808 38.705 9.438 1.00 25.16 128 ARG A N 1
ATOM 683 C CA . ARG A 1 95 ? 63.387 38.835 9.293 1.00 25.25 128 ARG A CA 1
ATOM 684 C C . ARG A 1 95 ? 62.738 37.489 9.437 1.00 21.74 128 ARG A C 1
ATOM 685 O O . ARG A 1 95 ? 63.197 36.525 8.857 1.00 26.83 128 ARG A O 1
ATOM 693 N N . TYR A 1 96 ? 61.670 37.418 10.211 1.00 19.90 129 TYR A N 1
ATOM 694 C CA . TYR A 1 96 ? 60.943 36.164 10.430 1.00 19.25 129 TYR A CA 1
ATOM 695 C C . TYR A 1 96 ? 59.506 36.263 9.997 1.00 18.56 129 TYR A C 1
ATOM 696 O O . TYR A 1 96 ? 58.915 37.327 10.037 1.00 19.31 129 TYR A O 1
ATOM 705 N N . LEU A 1 97 ? 58.937 35.134 9.616 1.00 19.13 130 LEU A N 1
ATOM 706 C CA . LEU A 1 97 ? 57.496 34.965 9.554 1.00 17.98 130 LEU A CA 1
ATOM 707 C C . LEU A 1 97 ? 57.142 33.963 10.632 1.00 18.56 130 LEU A C 1
ATOM 708 O O . LEU A 1 97 ? 57.739 32.893 10.751 1.00 19.66 130 LEU A O 1
ATOM 713 N N . VAL A 1 98 ? 56.158 34.337 11.433 1.00 17.70 131 VAL A N 1
ATOM 714 C CA . VAL A 1 98 ? 55.577 33.437 12.428 1.00 17.62 131 VAL A CA 1
ATOM 715 C C . VAL A 1 98 ? 54.189 33.025 11.999 1.00 14.91 131 VAL A C 1
ATOM 716 O O . VAL A 1 98 ? 53.365 33.880 11.687 1.00 16.14 131 VAL A O 1
ATOM 720 N N . ASN A 1 99 ? 53.926 31.732 12.041 1.00 15.26 132 ASN A N 1
ATOM 721 C CA . ASN A 1 99 ? 52.580 31.195 11.770 1.00 15.82 132 ASN A CA 1
ATOM 722 C C . ASN A 1 99 ? 52.148 30.359 12.970 1.00 16.44 132 ASN A C 1
ATOM 723 O O . ASN A 1 99 ? 52.966 29.609 13.513 1.00 16.40 132 ASN A O 1
ATOM 736 N N . ALA A 1 101 ? 48.466 28.300 14.850 1.00 16.39 134 ALA A N 1
ATOM 737 C CA . ALA A 1 101 ? 47.050 28.010 14.850 1.00 15.12 134 ALA A CA 1
ATOM 738 C C . ALA A 1 101 ? 46.686 27.245 16.105 1.00 16.37 134 ALA A C 1
ATOM 739 O O . ALA A 1 101 ? 47.485 26.441 16.594 1.00 16.51 134 ALA A O 1
ATOM 741 N N . LEU A 1 102 ? 45.461 27.485 16.553 1.00 14.73 135 LEU A N 1
ATOM 742 C CA . LEU A 1 102 ? 44.848 26.763 17.621 1.00 17.54 135 LEU A CA 1
ATOM 743 C C . LEU A 1 102 ? 43.529 26.156 17.162 1.00 18.03 135 LEU A C 1
ATOM 744 O O . LEU A 1 102 ? 42.764 26.796 16.404 1.00 21.43 135 LEU A O 1
ATOM 749 N N . ASP A 1 103 ? 43.287 24.941 17.638 1.00 15.83 136 ASP A N 1
ATOM 750 C CA . ASP A 1 103 ? 42.047 24.248 17.482 1.00 16.90 136 ASP A CA 1
ATOM 751 C C . ASP A 1 103 ? 41.531 23.884 18.902 1.00 20.89 136 ASP A C 1
ATOM 752 O O . ASP A 1 103 ? 42.116 24.311 19.912 1.00 19.63 136 ASP A O 1
ATOM 757 N N . PRO A 1 104 ? 40.455 23.102 18.997 1.00 22.75 137 PRO A N 1
ATOM 758 C CA . PRO A 1 104 ? 39.911 22.879 20.362 1.00 26.37 137 PRO A CA 1
ATOM 759 C C . PRO A 1 104 ? 40.859 22.171 21.355 1.00 27.31 137 PRO A C 1
ATOM 760 O O . PRO A 1 104 ? 40.659 22.275 22.539 1.00 29.58 137 PRO A O 1
ATOM 764 N N . ASN A 1 105 ? 41.893 21.496 20.871 1.00 24.17 138 ASN A N 1
ATOM 765 C CA . ASN A 1 105 ? 42.848 20.845 21.733 1.00 25.21 138 ASN A CA 1
ATOM 766 C C . ASN A 1 105 ? 44.048 21.679 22.067 1.00 24.85 138 ASN A C 1
ATOM 767 O O . ASN A 1 105 ? 44.922 21.221 22.780 1.00 25.64 138 ASN A O 1
ATOM 772 N N . GLY A 1 106 ? 44.105 22.895 21.538 1.00 21.53 139 GLY A N 1
ATOM 773 C CA . GLY A 1 106 ? 45.194 23.820 21.840 1.00 19.52 139 GLY A CA 1
ATOM 774 C C . GLY A 1 106 ? 46.045 24.191 20.633 1.00 20.44 139 GLY A C 1
ATOM 775 O O . GLY A 1 106 ? 45.533 24.314 19.516 1.00 17.69 139 GLY A O 1
ATOM 776 N N . LEU A 1 107 ? 47.335 24.376 20.887 1.00 19.14 140 LEU A N 1
ATOM 777 C CA . LEU A 1 107 ? 48.270 24.817 19.882 1.00 20.60 140 LEU A CA 1
ATOM 778 C C . LEU A 1 107 ? 48.574 23.646 18.983 1.00 21.16 140 LEU A C 1
ATOM 779 O O . LEU A 1 107 ? 49.169 22.664 19.431 1.00 19.75 140 LEU A O 1
ATOM 784 N N . CYS A 1 108 ? 48.091 23.715 17.731 1.00 18.64 141 CYS A N 1
ATOM 785 C CA . CYS A 1 108 ? 48.225 22.604 16.800 1.00 18.17 141 CYS A CA 1
ATOM 786 C C . CYS A 1 108 ? 49.179 22.929 15.671 1.00 18.09 141 CYS A C 1
ATOM 787 O O . CYS A 1 108 ? 49.522 22.049 14.867 1.00 17.59 141 CYS A O 1
ATOM 790 N N . TYR A 1 109 ? 49.629 24.173 15.612 1.00 17.29 142 TYR A N 1
ATOM 791 C CA . TYR A 1 109 ? 50.607 24.572 14.622 1.00 19.89 142 TYR A CA 1
ATOM 792 C C . TYR A 1 109 ? 51.425 25.796 15.123 1.00 18.76 142 TYR A C 1
ATOM 793 O O . TYR A 1 109 ? 50.873 26.754 15.638 1.00 18.47 142 TYR A O 1
ATOM 802 N N . PHE A 1 110 ? 52.740 25.715 14.971 1.00 18.29 143 PHE A N 1
ATOM 803 C CA . PHE A 1 110 ? 53.643 26.836 15.231 1.00 17.85 143 PHE A CA 1
ATOM 804 C C . PHE A 1 110 ? 54.805 26.762 14.252 1.00 17.15 143 PHE A C 1
ATOM 805 O O . PHE A 1 110 ? 55.361 25.689 14.069 1.00 16.30 143 PHE A O 1
ATOM 813 N N . SER A 1 111 ? 55.221 27.888 13.680 1.00 15.61 144 SER A N 1
ATOM 814 C CA . SER A 1 111 ? 56.484 27.931 12.989 1.00 16.72 144 SER A CA 1
ATOM 815 C C . SER A 1 111 ? 57.062 29.313 13.045 1.00 17.34 144 SER A C 1
ATOM 816 O O . SER A 1 111 ? 56.353 30.339 12.974 1.00 18.21 144 SER A O 1
ATOM 819 N N . TYR A 1 112 ? 58.378 29.337 13.195 1.00 19.19 145 TYR A N 1
ATOM 820 C CA . TYR A 1 112 ? 59.184 30.550 13.359 1.00 19.55 145 TYR A CA 1
ATOM 821 C C . TYR A 1 112 ? 60.347 30.485 12.348 1.00 19.81 145 TYR A C 1
ATOM 822 O O . TYR A 1 112 ? 61.311 29.753 12.568 1.00 19.57 145 TYR A O 1
ATOM 831 N N . VAL A 1 113 ? 60.212 31.169 11.220 1.00 20.04 146 VAL A N 1
ATOM 832 C CA . VAL A 1 113 ? 61.050 30.877 10.048 1.00 20.93 146 VAL A CA 1
ATOM 833 C C . VAL A 1 113 ? 61.782 32.138 9.621 1.00 20.32 146 VAL A C 1
ATOM 834 O O . VAL A 1 113 ? 61.181 33.138 9.222 1.00 20.98 146 VAL A O 1
ATOM 838 N N . ASN A 1 114 ? 63.104 32.076 9.699 1.00 19.13 147 ASN A N 1
ATOM 839 C CA . ASN A 1 114 ? 63.960 33.181 9.252 1.00 18.55 147 ASN A CA 1
ATOM 840 C C . ASN A 1 114 ? 63.886 33.260 7.713 1.00 21.53 147 ASN A C 1
ATOM 841 O O . ASN A 1 114 ? 64.225 32.310 7.039 1.00 23.73 147 ASN A O 1
ATOM 846 N N . GLN A 1 115 ? 63.437 34.390 7.197 1.00 22.48 148 GLN A N 1
ATOM 847 C CA . GLN A 1 115 ? 63.203 34.602 5.780 1.00 26.45 148 GLN A CA 1
ATOM 848 C C . GLN A 1 115 ? 64.491 34.878 5.037 1.00 30.41 148 GLN A C 1
ATOM 849 O O . GLN A 1 115 ? 64.475 34.867 3.831 1.00 25.20 148 GLN A O 1
ATOM 855 N N . ASP A 1 116 ? 65.581 35.150 5.741 1.00 27.20 149 ASP A N 1
ATOM 856 C CA . ASP A 1 116 ? 66.843 35.442 5.083 1.00 32.82 149 ASP A CA 1
ATOM 857 C C . ASP A 1 116 ? 67.852 34.329 5.286 1.00 31.90 149 ASP A C 1
ATOM 858 O O . ASP A 1 116 ? 69.007 34.512 4.982 1.00 29.41 149 ASP A O 1
ATOM 863 N N . GLU A 1 117 ? 67.426 33.145 5.697 1.00 29.18 150 GLU A N 1
ATOM 864 C CA . GLU A 1 117 ? 68.408 32.094 5.907 1.00 31.32 150 GLU A CA 1
ATOM 865 C C . GLU A 1 117 ? 68.959 31.565 4.554 1.00 28.97 150 GLU A C 1
ATOM 866 O O . GLU A 1 117 ? 68.278 31.558 3.535 1.00 24.01 150 GLU A O 1
ATOM 872 N N . ARG A 1 118 ? 70.194 31.116 4.550 1.00 27.07 151 ARG A N 1
ATOM 873 C CA . ARG A 1 118 ? 70.719 30.585 3.296 1.00 30.09 151 ARG A CA 1
ATOM 874 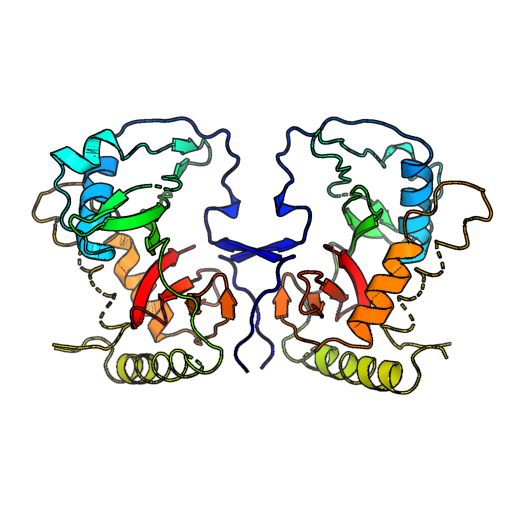C C . ARG A 1 118 ? 70.142 29.191 3.007 1.00 29.17 151 ARG A C 1
ATOM 875 O O . ARG A 1 118 ? 69.660 28.455 3.882 1.00 28.32 151 ARG A O 1
ATOM 883 N N . GLU A 1 119 ? 70.239 28.834 1.754 1.00 30.94 152 GLU A N 1
ATOM 884 C CA . GLU A 1 119 ? 69.775 27.567 1.273 1.00 32.63 152 GLU A CA 1
ATOM 885 C C . GLU A 1 119 ? 70.803 26.507 1.639 1.00 26.90 152 GLU A C 1
ATOM 886 O O . GLU A 1 119 ? 71.966 26.631 1.328 1.00 27.64 152 GLU A O 1
ATOM 892 N N . ALA A 1 120 ? 70.366 25.458 2.309 1.00 25.67 153 ALA A N 1
ATOM 893 C CA . ALA A 1 120 ? 71.246 24.349 2.640 1.00 26.09 153 ALA A CA 1
ATOM 894 C C . ALA A 1 120 ? 71.602 23.620 1.359 1.00 26.77 153 ALA A C 1
ATOM 895 O O . ALA A 1 120 ? 70.750 23.459 0.504 1.00 26.12 153 ALA A O 1
ATOM 897 N N . THR A 1 121 ? 72.833 23.159 1.246 1.00 28.45 154 THR A N 1
ATOM 898 C CA . THR A 1 121 ? 73.238 22.300 0.136 1.00 34.21 154 THR A CA 1
ATOM 899 C C . THR A 1 121 ? 72.691 20.882 0.351 1.00 35.16 154 THR A C 1
ATOM 900 O O . THR A 1 121 ? 72.252 20.531 1.449 1.00 29.60 154 THR A O 1
ATOM 904 N N . ALA A 1 122 ? 72.728 20.079 -0.707 1.00 33.87 155 ALA A N 1
ATOM 905 C CA . ALA A 1 122 ? 72.383 18.652 -0.638 1.00 33.62 155 ALA A CA 1
ATOM 906 C C . ALA A 1 122 ? 73.161 17.945 0.482 1.00 33.43 155 ALA A C 1
ATOM 907 O O . ALA A 1 122 ? 72.574 17.201 1.287 1.00 34.14 155 ALA A O 1
ATOM 909 N N . ASP A 1 123 ? 74.456 18.207 0.558 1.00 30.12 156 ASP A N 1
ATOM 910 C CA . ASP A 1 123 ? 75.291 17.603 1.595 1.00 34.55 156 ASP A CA 1
ATOM 911 C C . ASP A 1 123 ? 74.890 18.020 3.014 1.00 33.95 156 ASP A C 1
ATOM 912 O O . ASP A 1 123 ? 74.914 17.195 3.935 1.00 30.54 156 ASP A O 1
ATOM 917 N N . GLU A 1 124 ? 74.570 19.296 3.190 1.00 31.21 157 GLU A N 1
ATOM 918 C CA . GLU A 1 124 ? 74.137 19.805 4.496 1.00 30.33 157 GLU A CA 1
ATOM 919 C C . GLU A 1 124 ? 72.807 19.180 4.885 1.00 27.62 157 GLU A C 1
ATOM 920 O O . GLU A 1 124 ? 72.605 18.845 6.043 1.00 25.20 157 GLU A O 1
ATOM 934 N N . ASP A 1 126 ? 71.771 16.210 3.967 1.00 31.35 159 ASP A N 1
ATOM 935 C CA . ASP A 1 126 ? 72.052 14.840 4.353 1.00 31.73 159 ASP A CA 1
ATOM 936 C C . ASP A 1 126 ? 72.663 14.752 5.750 1.00 30.56 159 ASP A C 1
ATOM 937 O O . ASP A 1 126 ? 72.280 13.894 6.527 1.00 29.35 159 ASP A O 1
ATOM 942 N N . GLN A 1 127 ? 73.627 15.611 6.044 1.00 30.03 160 GLN A N 1
ATOM 943 C CA . GLN A 1 127 ? 74.220 15.700 7.369 1.00 31.35 160 GLN A CA 1
ATOM 944 C C . GLN A 1 127 ? 73.188 16.043 8.411 1.00 30.27 160 GLN A C 1
ATOM 945 O O . GLN A 1 127 ? 73.194 15.468 9.492 1.00 29.22 160 GLN A O 1
ATOM 951 N N . ALA A 1 128 ? 72.297 16.985 8.103 1.00 28.78 161 ALA A N 1
ATOM 952 C CA . ALA A 1 128 ? 71.216 17.322 9.036 1.00 29.34 161 ALA A CA 1
ATOM 953 C C . ALA A 1 128 ? 70.345 16.117 9.332 1.00 30.64 161 ALA A C 1
ATOM 954 O O . ALA A 1 128 ? 69.941 15.858 10.491 1.00 28.07 161 ALA A O 1
ATOM 956 N N . LEU A 1 129 ? 70.033 15.352 8.287 1.00 29.40 162 LEU A N 1
ATOM 957 C CA . LEU A 1 129 ? 69.213 14.190 8.497 1.00 29.38 162 LEU A CA 1
ATOM 958 C C . LEU A 1 129 ? 69.949 13.207 9.411 1.00 31.34 162 LEU A C 1
ATOM 959 O O . LEU A 1 129 ? 69.345 12.594 10.303 1.00 30.67 162 LEU A O 1
ATOM 964 N N . GLY A 1 130 ? 71.255 13.045 9.191 1.00 31.21 163 GLY A N 1
ATOM 965 C CA . GLY A 1 130 ? 72.073 12.195 10.069 1.00 28.33 163 GLY A CA 1
ATOM 966 C C . GLY A 1 130 ? 72.038 12.644 11.529 1.00 26.07 163 GLY A C 1
ATOM 967 O O . GLY A 1 130 ? 71.865 11.832 12.410 1.00 25.44 163 GLY A O 1
ATOM 968 N N . LYS A 1 131 ? 72.190 13.938 11.780 1.00 25.93 164 LYS A N 1
ATOM 969 C CA . LYS A 1 131 ? 72.169 14.480 13.139 1.00 30.59 164 LYS A CA 1
ATOM 970 C C . LYS A 1 131 ? 70.789 14.238 13.807 1.00 31.98 164 LYS A C 1
ATOM 971 O O . LYS A 1 131 ? 70.699 13.767 14.941 1.00 26.85 164 LYS A O 1
ATOM 977 N N . LEU A 1 132 ? 69.727 14.458 13.041 1.00 29.87 165 LEU A N 1
ATOM 978 C CA . LEU A 1 132 ? 68.378 14.201 13.497 1.00 33.64 165 LEU A CA 1
ATOM 979 C C . LEU A 1 132 ? 68.175 12.750 13.922 1.00 30.48 165 LEU A C 1
ATOM 980 O O . LEU A 1 132 ? 67.621 12.471 14.990 1.00 27.89 165 LEU A O 1
ATOM 985 N N . GLN A 1 133 ? 68.647 11.825 13.096 1.00 30.06 166 GLN A N 1
ATOM 986 C CA A GLN A 1 133 ? 68.525 10.408 13.394 0.50 31.79 166 GLN A CA 1
ATOM 987 C CA B GLN A 1 133 ? 68.518 10.409 13.393 0.50 33.16 166 GLN A CA 1
ATOM 988 C C . GLN A 1 133 ? 69.277 10.069 14.685 1.00 33.38 166 GLN A C 1
ATOM 989 O O . GLN A 1 133 ? 68.783 9.310 15.521 1.00 31.14 166 GLN A O 1
ATOM 1000 N N . GLU A 1 134 ? 70.467 10.642 14.832 1.00 31.16 167 GLU A N 1
ATOM 1001 C CA A GLU A 1 134 ? 71.290 10.457 16.031 0.50 32.21 167 GLU A CA 1
ATOM 1002 C CA B GLU A 1 134 ? 71.276 10.462 16.043 0.50 32.34 167 GLU A CA 1
ATOM 1003 C C . GLU A 1 134 ? 70.598 11.066 17.264 1.00 28.72 167 GLU A C 1
ATOM 1004 O O . GLU A 1 134 ? 70.575 10.457 18.307 1.00 27.57 167 GLU A O 1
ATOM 1015 N N . ASP A 1 135 ? 70.037 12.261 17.115 1.00 26.79 168 ASP A N 1
ATOM 1016 C CA . ASP A 1 135 ? 69.360 12.923 18.237 1.00 25.77 168 ASP A CA 1
ATOM 1017 C C . ASP A 1 135 ? 68.166 12.039 18.682 1.00 27.67 168 ASP A C 1
ATOM 1018 O O . ASP A 1 135 ? 67.898 11.888 19.891 1.00 26.16 168 ASP A O 1
ATOM 1023 N N . TRP A 1 136 ? 67.452 11.497 17.696 1.00 25.93 169 TRP A N 1
ATOM 1024 C CA . TRP A 1 136 ? 66.278 10.653 17.938 1.00 30.04 169 TRP A CA 1
ATOM 1025 C C . TRP A 1 136 ? 66.621 9.383 18.703 1.00 31.68 169 TRP A C 1
ATOM 1026 O O . TRP A 1 136 ? 65.936 9.026 19.645 1.00 29.51 169 TRP A O 1
ATOM 1037 N N . GLU A 1 137 ? 67.706 8.730 18.312 1.00 31.85 170 GLU A N 1
ATOM 1038 C CA . GLU A 1 137 ? 68.149 7.531 18.990 1.00 33.77 170 GLU A CA 1
ATOM 1039 C C . GLU A 1 137 ? 68.609 7.824 20.398 1.00 34.86 170 GLU A C 1
ATOM 1040 O O . GLU A 1 137 ? 68.295 7.075 21.312 1.00 30.67 170 GLU A O 1
ATOM 1046 N N . LYS A 1 138 ? 69.274 8.954 20.602 1.00 32.94 171 LYS A N 1
ATOM 1047 C CA . LYS A 1 138 ? 69.595 9.370 21.955 1.00 33.51 171 LYS A CA 1
ATOM 1048 C C . LYS A 1 138 ? 68.324 9.625 22.776 1.00 31.43 171 LYS A C 1
ATOM 1049 O O . LYS A 1 138 ? 68.189 9.130 23.913 1.00 32.80 171 LYS A O 1
ATOM 1055 N N . PHE A 1 139 ? 67.372 10.361 22.206 1.00 29.61 172 PHE A N 1
ATOM 1056 C CA . PHE A 1 139 ? 66.080 10.524 22.869 1.00 29.30 172 PHE A CA 1
ATOM 1057 C C . PHE A 1 139 ? 65.419 9.171 23.231 1.00 32.03 172 PHE A C 1
ATOM 1058 O O . PHE A 1 139 ? 64.952 9.005 24.361 1.00 30.66 172 PHE A O 1
ATOM 1066 N N . LEU A 1 140 ? 65.356 8.233 22.281 1.00 33.26 173 LEU A N 1
ATOM 1067 C CA . LEU A 1 140 ? 64.712 6.928 22.541 1.00 36.42 173 LEU A CA 1
ATOM 1068 C C . LEU A 1 140 ? 65.399 6.218 23.709 1.00 36.40 173 LEU A C 1
ATOM 1069 O O . LEU A 1 140 ? 64.742 5.565 24.495 1.00 41.91 173 LEU A O 1
ATOM 1074 N N . SER A 1 141 ? 66.717 6.346 23.829 1.00 36.07 174 SER A N 1
ATOM 1075 C CA . SER A 1 141 ? 67.438 5.708 24.936 1.00 38.97 174 SER A CA 1
ATOM 1076 C C . SER A 1 141 ? 67.237 6.431 26.266 1.00 35.99 174 SER A C 1
ATOM 1077 O O . SER A 1 141 ? 67.416 5.838 27.321 1.00 36.83 174 SER A O 1
ATOM 1080 N N . ASP A 1 142 ? 66.896 7.712 26.223 1.00 36.55 175 ASP A N 1
ATOM 1081 C CA . ASP A 1 142 ? 66.753 8.508 27.440 1.00 35.38 175 ASP A CA 1
ATOM 1082 C C . ASP A 1 142 ? 65.715 9.615 27.244 1.00 33.61 175 ASP A C 1
ATOM 1083 O O . ASP A 1 142 ? 66.058 10.793 27.091 1.00 34.41 175 ASP A O 1
ATOM 1088 N N . PRO A 1 143 ? 64.422 9.236 27.234 1.00 30.41 176 PRO A N 1
ATOM 1089 C CA . PRO A 1 143 ? 63.390 10.182 26.837 1.00 28.51 176 PRO A CA 1
ATOM 1090 C C . PRO A 1 143 ? 62.933 11.144 27.927 1.00 30.54 176 PRO A C 1
ATOM 1091 O O . PRO A 1 143 ? 62.178 12.055 27.625 1.00 29.44 176 PRO A O 1
ATOM 1095 N N . LEU A 1 144 ? 63.383 10.947 29.154 1.00 31.77 177 LEU A N 1
ATOM 1096 C CA . LEU A 1 144 ? 63.144 11.873 30.265 1.00 39.14 177 LEU A CA 1
ATOM 1097 C C . LEU A 1 144 ? 64.483 12.222 30.948 1.00 51.48 177 LEU A C 1
ATOM 1098 O O . LEU A 1 144 ? 64.712 11.822 32.084 1.00 65.60 177 LEU A O 1
ATOM 1103 N N . PRO A 1 145 ? 65.395 12.931 30.268 1.00 61.22 178 PRO A N 1
ATOM 1104 C CA . PRO A 1 145 ? 66.767 13.039 30.843 1.00 69.10 178 PRO A CA 1
ATOM 1105 C C . PRO A 1 145 ? 66.868 13.864 32.141 1.00 72.79 178 PRO A C 1
ATOM 1106 O O . PRO A 1 145 ? 66.019 14.728 32.394 1.00 74.16 178 PRO A O 1
ATOM 1110 N N . LYS A 1 169 ? 72.421 22.946 27.932 1.00 74.76 202 LYS A N 1
ATOM 1111 C CA . LYS A 1 169 ? 73.063 21.697 28.336 1.00 77.41 202 LYS A CA 1
ATOM 1112 C C . LYS A 1 169 ? 73.207 20.705 27.166 1.00 79.30 202 LYS A C 1
ATOM 1113 O O . LYS A 1 169 ? 73.916 19.692 27.294 1.00 78.46 202 LYS A O 1
ATOM 1115 N N . THR A 1 170 ? 72.568 21.015 26.029 1.00 60.69 203 THR A N 1
ATOM 1116 C CA . THR A 1 170 ? 72.329 20.022 24.973 1.00 47.65 203 THR A CA 1
ATOM 1117 C C . THR A 1 170 ? 72.166 20.653 23.589 1.00 39.81 203 THR A C 1
ATOM 1118 O O . THR A 1 170 ? 71.563 21.721 23.433 1.00 38.87 203 THR A O 1
ATOM 1122 N N . ASP A 1 171 ? 72.656 19.983 22.562 1.00 34.23 204 ASP A N 1
ATOM 1123 C CA . ASP A 1 171 ? 72.256 20.360 21.222 1.00 37.53 204 ASP A CA 1
ATOM 1124 C C . ASP A 1 171 ? 71.322 19.323 20.582 1.00 35.54 204 ASP A C 1
ATOM 1125 O O . ASP A 1 171 ? 71.136 19.308 19.365 1.00 31.89 204 ASP A O 1
ATOM 1130 N N . ASN A 1 172 ? 70.751 18.449 21.403 1.00 31.91 205 ASN A N 1
ATOM 1131 C CA . ASN A 1 172 ? 69.771 17.459 20.932 1.00 26.14 205 ASN A CA 1
ATOM 1132 C C . ASN A 1 172 ? 68.466 18.159 20.560 1.00 27.74 205 ASN A C 1
ATOM 1133 O O . ASN A 1 172 ? 67.820 18.781 21.407 1.00 25.70 205 ASN A O 1
ATOM 1138 N N . ALA A 1 173 ? 68.060 18.049 19.294 1.00 25.09 206 ALA A N 1
ATOM 1139 C CA . ALA A 1 173 ? 66.921 18.800 18.842 1.00 24.64 206 ALA A CA 1
ATOM 1140 C C . ALA A 1 173 ? 65.623 18.445 19.591 1.00 23.64 206 ALA A C 1
ATOM 1141 O O . ALA A 1 173 ? 64.754 19.301 19.799 1.00 22.61 206 ALA A O 1
ATOM 1143 N N . PHE A 1 174 ? 65.482 17.176 19.948 1.00 23.33 207 PHE A N 1
ATOM 1144 C CA . PHE A 1 174 ? 64.272 16.697 20.590 1.00 21.75 207 PHE A CA 1
ATOM 1145 C C . PHE A 1 174 ? 64.254 17.215 22.013 1.00 21.34 207 PHE A C 1
ATOM 1146 O O . PHE A 1 174 ? 63.271 17.845 22.400 1.00 19.24 207 PHE A O 1
ATOM 1154 N N . TYR A 1 175 ? 65.356 17.053 22.753 1.00 22.60 208 TYR A N 1
ATOM 1155 C CA . TYR A 1 175 ? 65.445 17.626 24.111 1.00 24.20 208 TYR A CA 1
ATOM 1156 C C . TYR A 1 175 ? 65.190 19.154 24.152 1.00 24.42 208 TYR A C 1
ATOM 1157 O O . TYR A 1 175 ? 64.436 19.651 25.003 1.00 23.05 208 TYR A O 1
ATOM 1174 N N . PHE A 1 177 ? 63.553 21.037 22.028 1.00 24.69 210 PHE A N 1
ATOM 1175 C CA . PHE A 1 177 ? 62.188 21.365 21.680 1.00 24.99 210 PHE A CA 1
ATOM 1176 C C . PHE A 1 177 ? 61.264 21.032 22.846 1.00 22.85 210 PHE A C 1
ATOM 1177 O O . PHE A 1 177 ? 60.432 21.818 23.209 1.00 24.19 210 PHE A O 1
ATOM 1185 N N . PHE A 1 178 ? 61.397 19.859 23.433 1.00 23.70 211 PHE A N 1
ATOM 1186 C CA . PHE A 1 178 ? 60.546 19.483 24.545 1.00 22.89 211 PHE A CA 1
ATOM 1187 C C . PHE A 1 178 ? 60.744 20.413 25.762 1.00 24.56 211 PHE A C 1
ATOM 1188 O O . PHE A 1 178 ? 59.780 20.773 26.438 1.00 25.24 211 PHE A O 1
ATOM 1204 N N . ARG A 1 180 ? 61.714 23.535 25.655 1.00 26.50 213 ARG A N 1
ATOM 1205 C CA . ARG A 1 180 ? 61.039 24.793 25.357 1.00 25.49 213 ARG A CA 1
ATOM 1206 C C . ARG A 1 180 ? 59.521 24.694 25.524 1.00 24.11 213 ARG A C 1
ATOM 1207 O O . ARG A 1 180 ? 58.901 25.574 26.129 1.00 22.35 213 ARG A O 1
ATOM 1215 N N . CYS A 1 181 ? 58.921 23.629 25.007 1.00 22.36 214 CYS A N 1
ATOM 1216 C CA . CYS A 1 181 ? 57.498 23.389 25.209 1.00 22.91 214 CYS A CA 1
ATOM 1217 C C . CYS A 1 181 ? 57.144 23.362 26.700 1.00 25.53 214 CYS A C 1
ATOM 1218 O O . CYS A 1 181 ? 56.154 23.953 27.117 1.00 25.48 214 CYS A O 1
ATOM 1221 N N . GLN A 1 182 ? 57.954 22.676 27.477 1.00 27.36 215 GLN A N 1
ATOM 1222 C CA . GLN A 1 182 ? 57.762 22.576 28.938 1.00 28.19 215 GLN A CA 1
ATOM 1223 C C . GLN A 1 182 ? 57.834 23.950 29.617 1.00 31.95 215 GLN A C 1
ATOM 1224 O O . GLN A 1 182 ? 57.014 24.279 30.498 1.00 32.10 215 GLN A O 1
ATOM 1238 N N . LEU A 1 184 ? 57.228 26.788 28.200 1.00 26.42 217 LEU A N 1
ATOM 1239 C CA . LEU A 1 184 ? 56.041 27.522 27.812 1.00 24.69 217 LEU A CA 1
ATOM 1240 C C . LEU A 1 184 ? 54.827 27.121 28.656 1.00 27.10 217 LEU A C 1
ATOM 1241 O O . LEU A 1 184 ? 54.082 27.969 29.107 1.00 27.62 217 LEU A O 1
ATOM 1246 N N . SER A 1 185 ? 54.612 25.818 28.826 1.00 23.81 218 SER A N 1
ATOM 1247 C CA . SER A 1 185 ? 53.538 25.315 29.631 1.00 26.53 218 SER A CA 1
ATOM 1248 C C . SER A 1 185 ? 53.671 25.842 31.084 1.00 31.65 218 SER A C 1
ATOM 1249 O O . SER A 1 185 ? 52.705 26.334 31.670 1.00 32.82 218 SER A O 1
ATOM 1252 N N . ASP A 1 186 ? 54.875 25.787 31.648 1.00 32.24 219 ASP A N 1
ATOM 1253 C CA . ASP A 1 186 ? 55.086 26.336 33.029 1.00 39.47 219 ASP A CA 1
ATOM 1254 C C . ASP A 1 186 ? 54.798 27.834 33.097 1.00 42.46 219 ASP A C 1
ATOM 1255 O O . ASP A 1 186 ? 54.141 28.301 34.007 1.00 39.98 219 ASP A O 1
ATOM 1260 N N . GLN A 1 187 ? 55.323 28.588 32.142 1.00 41.88 220 GLN A N 1
ATOM 1261 C CA . GLN A 1 187 ? 55.031 30.017 32.058 1.00 40.27 220 GLN A CA 1
ATOM 1262 C C . GLN A 1 187 ? 53.509 30.257 32.116 1.00 40.95 220 GLN A C 1
ATOM 1263 O O . GLN A 1 187 ? 53.037 31.099 32.897 1.00 37.52 220 GLN A O 1
ATOM 1282 N N . ARG A 1 189 ? 51.040 28.346 33.306 1.00 42.45 222 ARG A N 1
ATOM 1283 C CA A ARG A 1 189 ? 50.500 28.038 34.634 0.50 50.46 222 ARG A CA 1
ATOM 1284 C CA B ARG A 1 189 ? 50.485 28.046 34.644 0.50 52.25 222 ARG A CA 1
ATOM 1285 C C . ARG A 1 189 ? 50.864 29.135 35.645 1.00 52.15 222 ARG A C 1
ATOM 1286 O O . ARG A 1 189 ? 50.010 29.594 36.391 1.00 49.45 222 ARG A O 1
ATOM 1301 N N . LYS A 1 190 ? 52.132 29.570 35.630 1.00 63.36 223 LYS A N 1
ATOM 1302 C CA . LYS A 1 190 ? 52.638 30.662 36.487 1.00 56.36 223 LYS A CA 1
ATOM 1303 C C . LYS A 1 190 ? 51.746 31.885 36.449 1.00 60.40 223 LYS A C 1
ATOM 1304 O O . LYS A 1 190 ? 51.413 32.431 37.484 1.00 79.70 223 LYS A O 1
ATOM 1306 N N . GLU A 1 191 ? 51.337 32.306 35.261 1.00 65.83 224 GLU A N 1
ATOM 1307 C CA . GLU A 1 191 ? 50.471 33.482 35.118 1.00 66.85 224 GLU A CA 1
ATOM 1308 C C . GLU A 1 191 ? 48.970 33.086 35.050 1.00 61.29 224 GLU A C 1
ATOM 1309 O O . GLU A 1 191 ? 48.107 33.904 34.721 1.00 55.38 224 GLU A O 1
ATOM 1315 N N . GLN A 1 192 ? 48.669 31.833 35.399 1.00 64.71 225 GLN A N 1
ATOM 1316 C CA . GLN A 1 192 ? 47.295 31.350 35.503 1.00 62.85 225 GLN A CA 1
ATOM 1317 C C . GLN A 1 192 ? 46.448 31.652 34.280 1.00 66.66 225 GLN A C 1
ATOM 1318 O O . GLN A 1 192 ? 45.250 31.925 34.398 1.00 56.70 225 GLN A O 1
ATOM 1324 N N . TYR A 1 193 ? 47.048 31.606 33.098 1.00 68.51 226 TYR A N 1
ATOM 1325 C CA . TYR A 1 193 ? 46.241 31.679 31.884 1.00 64.25 226 TYR A CA 1
ATOM 1326 C C . TYR A 1 193 ? 46.092 30.265 31.329 1.00 58.09 226 TYR A C 1
ATOM 1327 O O . TYR A 1 193 ? 46.709 29.329 31.824 1.00 51.79 226 TYR A O 1
ATOM 1336 N N . SER A 1 194 ? 45.256 30.092 30.320 1.00 46.29 227 SER A N 1
ATOM 1337 C CA . SER A 1 194 ? 45.126 28.796 29.711 1.00 44.29 227 SER A CA 1
ATOM 1338 C C . SER A 1 194 ? 46.495 28.326 29.176 1.00 40.80 227 SER A C 1
ATOM 1339 O O . SER A 1 194 ? 47.243 29.085 28.549 1.00 40.08 227 SER A O 1
ATOM 1342 N N . ASP A 1 195 ? 46.805 27.065 29.436 1.00 36.55 228 ASP A N 1
ATOM 1343 C CA . ASP A 1 195 ? 48.012 26.455 28.913 1.00 36.70 228 ASP A CA 1
ATOM 1344 C C . ASP A 1 195 ? 47.597 25.673 27.655 1.00 31.35 228 ASP A C 1
ATOM 1345 O O . ASP A 1 195 ? 47.078 24.567 27.742 1.00 30.44 228 ASP A O 1
ATOM 1350 N N . TYR A 1 196 ? 47.841 26.256 26.493 1.00 27.72 229 TYR A N 1
ATOM 1351 C CA . TYR A 1 196 ? 47.404 25.631 25.260 1.00 24.47 229 TYR A CA 1
ATOM 1352 C C . TYR A 1 196 ? 48.425 24.621 24.690 1.00 24.78 229 TYR A C 1
ATOM 1353 O O . TYR A 1 196 ? 48.194 24.095 23.603 1.00 25.26 229 TYR A O 1
ATOM 1362 N N . ILE A 1 197 ? 49.538 24.375 25.389 1.00 22.37 230 ILE A N 1
ATOM 1363 C CA . ILE A 1 197 ? 50.570 23.456 24.893 1.00 23.27 230 ILE A CA 1
ATOM 1364 C C . ILE A 1 197 ? 50.764 22.187 25.713 1.00 28.30 230 ILE A C 1
ATOM 1365 O O . ILE A 1 197 ? 51.172 21.120 25.155 1.00 25.76 230 ILE A O 1
ATOM 1370 N N . GLY A 1 198 ? 50.461 22.275 27.013 1.00 27.55 231 GLY A N 1
ATOM 1371 C CA . GLY A 1 198 ? 50.771 21.192 27.950 1.00 27.92 231 GLY A CA 1
ATOM 1372 C C . GLY A 1 198 ? 50.302 19.818 27.532 1.00 26.79 231 GLY A C 1
ATOM 1373 O O . GLY A 1 198 ? 51.110 18.892 27.445 1.00 29.47 231 GLY A O 1
ATOM 1374 N N . ASP A 1 199 ? 49.010 19.659 27.250 1.00 25.73 232 ASP A N 1
ATOM 1375 C CA . ASP A 1 199 ? 48.502 18.342 26.829 1.00 26.11 232 ASP A CA 1
ATOM 1376 C C . ASP A 1 199 ? 49.085 17.910 25.512 1.00 29.06 232 ASP A C 1
ATOM 1377 O O . ASP A 1 199 ? 49.305 16.719 25.286 1.00 28.23 232 ASP A O 1
ATOM 1382 N N . ASN A 1 200 ? 49.296 18.869 24.597 1.00 28.88 233 ASN A N 1
ATOM 1383 C CA . ASN A 1 200 ? 49.784 18.490 23.277 1.00 25.13 233 ASN A CA 1
ATOM 1384 C C . ASN A 1 200 ? 51.243 18.108 23.352 1.00 25.26 233 ASN A C 1
ATOM 1385 O O . ASN A 1 200 ? 51.703 17.299 22.553 1.00 23.75 233 ASN A O 1
ATOM 1390 N N . LEU A 1 201 ? 51.977 18.692 24.303 1.00 26.63 234 LEU A N 1
ATOM 1391 C CA . LEU A 1 201 ? 53.376 18.295 24.550 1.00 26.43 234 LEU A CA 1
ATOM 1392 C C . LEU A 1 201 ? 53.480 16.787 24.866 1.00 26.45 234 LEU A C 1
ATOM 1393 O O . LEU A 1 201 ? 54.343 16.100 24.333 1.00 27.20 234 LEU A O 1
ATOM 1398 N N . TYR A 1 202 ? 52.595 16.288 25.724 1.00 26.81 235 TYR A N 1
ATOM 1399 C CA . TYR A 1 202 ? 52.569 14.882 26.031 1.00 26.99 235 TYR A CA 1
ATOM 1400 C C . TYR A 1 202 ? 52.346 14.032 24.756 1.00 25.77 235 TYR A C 1
ATOM 1401 O O . TYR A 1 202 ? 53.003 13.009 24.537 1.00 25.68 235 TYR A O 1
ATOM 1410 N N . THR A 1 203 ? 51.390 14.439 23.930 1.00 24.76 236 THR A N 1
ATOM 1411 C CA . THR A 1 203 ? 51.082 13.683 22.716 1.00 23.02 236 THR A CA 1
ATOM 1412 C C . THR A 1 203 ? 52.279 13.647 21.796 1.00 20.63 236 THR A C 1
ATOM 1413 O O . THR A 1 203 ? 52.603 12.623 21.197 1.00 20.67 236 THR A O 1
ATOM 1417 N N . ILE A 1 204 ? 52.925 14.784 21.645 1.00 20.81 237 ILE A N 1
ATOM 1418 C CA . ILE A 1 204 ? 54.076 14.868 20.742 1.00 22.37 237 ILE A CA 1
ATOM 1419 C C . ILE A 1 204 ? 55.201 13.950 21.253 1.00 23.75 237 ILE A C 1
ATOM 1420 O O . ILE A 1 204 ? 55.800 13.187 20.491 1.00 25.31 237 ILE A O 1
ATOM 1425 N N . TRP A 1 205 ? 55.453 14.014 22.559 1.00 22.37 238 TRP A N 1
ATOM 1426 C CA . TRP A 1 205 ? 56.487 13.178 23.200 1.00 23.05 238 TRP A CA 1
ATOM 1427 C C . TRP A 1 205 ? 56.237 11.705 22.923 1.00 22.58 238 TRP A C 1
ATOM 1428 O O . TRP A 1 205 ? 57.123 10.981 22.516 1.00 21.33 238 TRP A O 1
ATOM 1439 N N . GLU A 1 206 ? 54.995 11.283 23.119 1.00 23.18 239 GLU A N 1
ATOM 1440 C CA . GLU A 1 206 ? 54.607 9.909 22.881 1.00 24.85 239 GLU A CA 1
ATOM 1441 C C . GLU A 1 206 ? 54.753 9.501 21.408 1.00 26.09 239 GLU A C 1
ATOM 1442 O O . GLU A 1 206 ? 55.202 8.382 21.110 1.00 25.49 239 GLU A O 1
ATOM 1448 N N . LEU A 1 207 ? 54.308 10.356 20.489 1.00 25.22 240 LEU A N 1
ATOM 1449 C CA . LEU A 1 207 ? 54.486 10.061 19.051 1.00 26.77 240 LEU A CA 1
ATOM 1450 C C . LEU A 1 207 ? 55.953 9.849 18.745 1.00 25.31 240 LEU A C 1
ATOM 1451 O O . LEU A 1 207 ? 56.326 8.873 18.077 1.00 25.76 240 LEU A O 1
ATOM 1456 N N . VAL A 1 208 ? 56.793 10.746 19.253 1.00 25.33 241 VAL A N 1
ATOM 1457 C CA . VAL A 1 208 ? 58.221 10.660 18.952 1.00 26.92 241 VAL A CA 1
ATOM 1458 C C . VAL A 1 208 ? 58.835 9.397 19.558 1.00 27.34 241 VAL A C 1
ATOM 1459 O O . VAL A 1 208 ? 59.693 8.748 18.959 1.00 26.83 241 VAL A O 1
ATOM 1463 N N . LEU A 1 209 ? 58.361 9.028 20.739 1.00 28.02 242 LEU A N 1
ATOM 1464 C CA . LEU A 1 209 ? 58.887 7.872 21.416 1.00 29.38 242 LEU A CA 1
ATOM 1465 C C . LEU A 1 209 ? 58.458 6.568 20.737 1.00 29.23 242 LEU A C 1
ATOM 1466 O O . LEU A 1 209 ? 59.223 5.625 20.724 1.00 29.57 242 LEU A O 1
ATOM 1471 N N . LYS A 1 210 ? 57.234 6.520 20.209 1.00 26.29 243 LYS A N 1
ATOM 1472 C CA . LYS A 1 210 ? 56.633 5.251 19.757 1.00 31.79 243 LYS A CA 1
ATOM 1473 C C . LYS A 1 210 ? 56.368 5.087 18.255 1.00 35.44 243 LYS A C 1
ATOM 1474 O O . LYS A 1 210 ? 56.064 4.006 17.830 1.00 38.91 243 LYS A O 1
ATOM 1480 N N . SER A 1 211 ? 56.443 6.133 17.450 1.00 39.60 244 SER A N 1
ATOM 1481 C CA A SER A 1 211 ? 56.194 6.011 15.986 0.50 38.70 244 SER A CA 1
ATOM 1482 C CA B SER A 1 211 ? 56.180 5.996 16.027 0.50 38.79 244 SER A CA 1
ATOM 1483 C C . SER A 1 211 ? 57.497 5.910 15.234 1.00 36.55 244 SER A C 1
ATOM 1484 O O . SER A 1 211 ? 58.579 6.302 15.740 1.00 43.09 244 SER A O 1
ATOM 1489 N N . GLU A 1 212 ? 57.395 5.354 14.026 1.00 43.39 245 GLU A N 1
ATOM 1490 C CA . GLU A 1 212 ? 58.450 5.429 12.998 1.00 42.93 245 GLU A CA 1
ATOM 1491 C C . GLU A 1 212 ? 58.640 6.890 12.601 1.00 34.02 245 GLU A C 1
ATOM 1492 O O . GLU A 1 212 ? 57.677 7.638 12.420 1.00 30.76 245 GLU A O 1
ATOM 1494 N N . PHE A 1 213 ? 59.901 7.253 12.478 1.00 29.67 246 PHE A N 1
ATOM 1495 C CA . PHE A 1 213 ? 60.331 8.561 12.098 1.00 35.47 246 PHE A CA 1
ATOM 1496 C C . PHE A 1 213 ? 60.523 8.544 10.547 1.00 33.67 246 PHE A C 1
ATOM 1497 O O . PHE A 1 213 ? 61.368 7.825 10.071 1.00 30.43 246 PHE A O 1
ATOM 1505 N N . THR A 1 214 ? 59.736 9.272 9.758 1.00 26.98 247 THR A N 1
ATOM 1506 C CA . THR A 1 214 ? 60.015 9.378 8.311 1.00 24.56 247 THR A CA 1
ATOM 1507 C C . THR A 1 214 ? 60.222 10.842 7.977 1.00 27.24 247 THR A C 1
ATOM 1508 O O . THR A 1 214 ? 59.985 11.708 8.845 1.00 25.08 247 THR A O 1
ATOM 1512 N N . SER A 1 215 ? 60.701 11.138 6.767 1.00 22.96 248 SER A N 1
ATOM 1513 C CA . SER A 1 215 ? 61.040 12.506 6.478 1.00 25.00 248 SER A CA 1
ATOM 1514 C C . SER A 1 215 ? 61.033 12.867 5.012 1.00 24.40 248 SER A C 1
ATOM 1515 O O . SER A 1 215 ? 61.140 12.024 4.146 1.00 22.47 248 SER A O 1
ATOM 1518 N N . LEU A 1 216 ? 60.874 14.152 4.768 1.00 22.09 249 LEU A N 1
ATOM 1519 C CA . LEU A 1 216 ? 61.030 14.716 3.429 1.00 21.75 249 LEU A CA 1
ATOM 1520 C C . LEU A 1 216 ? 61.552 16.125 3.598 1.00 21.98 249 LEU A C 1
ATOM 1521 O O . LEU A 1 216 ? 61.566 16.682 4.725 1.00 22.94 249 LEU A O 1
ATOM 1526 N N . SER A 1 217 ? 62.045 16.689 2.512 1.00 21.29 250 SER A N 1
ATOM 1527 C CA . SER A 1 217 ? 62.558 18.059 2.500 1.00 20.75 250 SER A CA 1
ATOM 1528 C C . SER A 1 217 ? 61.633 18.936 1.680 1.00 23.55 250 SER A C 1
ATOM 1529 O O . SER A 1 217 ? 61.177 18.573 0.558 1.00 19.93 250 SER A O 1
ATOM 1532 N N . TYR A 1 218 ? 61.294 20.056 2.278 1.00 21.57 251 TYR A N 1
ATOM 1533 C CA . TYR A 1 218 ? 60.382 21.000 1.678 1.00 26.00 251 TYR A CA 1
ATOM 1534 C C . TYR A 1 218 ? 60.763 22.381 2.162 1.00 24.68 251 TYR A C 1
ATOM 1535 O O . TYR A 1 218 ? 60.951 22.591 3.364 1.00 21.58 251 TYR A O 1
ATOM 1544 N N . ASP A 1 219 ? 60.913 23.284 1.228 1.00 24.67 252 ASP A N 1
ATOM 1545 C CA . ASP A 1 219 ? 61.098 24.689 1.534 1.00 26.57 252 ASP A CA 1
ATOM 1546 C C . ASP A 1 219 ? 62.312 24.962 2.472 1.00 24.14 252 ASP A C 1
ATOM 1547 O O . ASP A 1 219 ? 62.205 25.724 3.449 1.00 22.51 252 ASP A O 1
ATOM 1552 N N . ASN A 1 220 ? 63.415 24.266 2.200 1.00 20.07 253 ASN A N 1
ATOM 1553 C CA . ASN A 1 220 ? 64.678 24.406 2.927 1.00 20.93 253 ASN A CA 1
ATOM 1554 C C . ASN A 1 220 ? 64.635 23.830 4.364 1.00 22.34 253 ASN A C 1
ATOM 1555 O O . ASN A 1 220 ? 65.543 24.088 5.167 1.00 20.41 253 ASN A O 1
ATOM 1560 N N . HIS A 1 221 ? 63.604 23.049 4.671 1.00 19.20 254 HIS A N 1
ATOM 1561 C CA . HIS A 1 221 ? 63.486 22.352 5.974 1.00 19.32 254 HIS A CA 1
ATOM 1562 C C . HIS A 1 221 ? 63.338 20.865 5.790 1.00 18.84 254 HIS A C 1
ATOM 1563 O O . HIS A 1 221 ? 62.997 20.394 4.704 1.00 18.88 254 HIS A O 1
ATOM 1570 N N . ILE A 1 222 ? 63.623 20.121 6.851 1.00 18.31 255 ILE A N 1
ATOM 1571 C CA . ILE A 1 222 ? 63.258 18.729 6.937 1.00 18.48 255 ILE A CA 1
ATOM 1572 C C . ILE A 1 222 ? 61.984 18.600 7.746 1.00 19.67 255 ILE A C 1
ATOM 1573 O O . ILE A 1 222 ? 61.890 19.121 8.894 1.00 19.93 255 ILE A O 1
ATOM 1578 N N . TYR A 1 223 ? 61.003 17.902 7.167 1.00 17.69 256 TYR A N 1
ATOM 1579 C CA . TYR A 1 223 ? 59.742 17.576 7.866 1.00 18.54 256 TYR A CA 1
ATOM 1580 C C . TYR A 1 223 ? 59.837 16.175 8.419 1.00 19.56 256 TYR A C 1
ATOM 1581 O O . TYR A 1 223 ? 59.931 15.218 7.666 1.00 19.21 256 TYR A O 1
ATOM 1590 N N . ALA A 1 224 ? 59.894 16.070 9.749 1.00 17.98 257 ALA A N 1
ATOM 1591 C CA . ALA A 1 224 ? 60.029 14.792 10.429 1.00 18.96 257 ALA A CA 1
ATOM 1592 C C . ALA A 1 224 ? 58.638 14.371 10.806 1.00 19.31 257 ALA A C 1
ATOM 1593 O O . ALA A 1 224 ? 57.964 15.079 11.565 1.00 20.78 257 ALA A O 1
ATOM 1603 N N . TYR A 1 226 ? 55.535 11.735 11.994 1.00 22.53 259 TYR A N 1
ATOM 1604 C CA . TYR A 1 226 ? 55.248 10.665 12.949 1.00 24.93 259 TYR A CA 1
ATOM 1605 C C . TYR A 1 226 ? 53.775 10.462 12.947 1.00 28.60 259 TYR A C 1
ATOM 1606 O O . TYR A 1 226 ? 53.037 11.430 12.875 1.00 29.52 259 TYR A O 1
ATOM 1615 N N . SER A 1 227 ? 53.319 9.224 13.073 1.00 29.31 260 SER A N 1
ATOM 1616 C CA . SER A 1 227 ? 51.887 8.988 13.132 1.00 30.98 260 SER A CA 1
ATOM 1617 C C . SER A 1 227 ? 51.589 7.652 13.827 1.00 32.80 260 SER A C 1
ATOM 1618 O O . SER A 1 227 ? 52.469 6.830 14.029 1.00 34.59 260 SER A O 1
ATOM 1621 N N . ASN A 1 228 ? 50.368 7.501 14.308 1.00 32.70 261 ASN A N 1
ATOM 1622 C CA . ASN A 1 228 ? 49.986 6.249 14.973 1.00 40.46 261 ASN A CA 1
ATOM 1623 C C . ASN A 1 228 ? 48.795 5.654 14.255 1.00 44.23 261 ASN A C 1
ATOM 1624 O O . ASN A 1 228 ? 48.224 6.292 13.368 1.00 47.22 261 ASN A O 1
ATOM 1629 N N . ASP A 1 229 ? 48.428 4.439 14.651 1.00 59.90 262 ASP A N 1
ATOM 1630 C CA . ASP A 1 229 ? 47.345 3.689 14.003 1.00 67.07 262 ASP A CA 1
ATOM 1631 C C . ASP A 1 229 ? 45.997 4.404 14.070 1.00 57.42 262 ASP A C 1
ATOM 1632 O O . ASP A 1 229 ? 45.186 4.267 13.159 1.00 54.01 262 ASP A O 1
ATOM 1637 N N . GLY A 1 230 ? 45.772 5.169 15.142 1.00 47.46 263 GLY A N 1
ATOM 1638 C CA . GLY A 1 230 ? 44.510 5.861 15.352 1.00 50.22 263 GLY A CA 1
ATOM 1639 C C . GLY A 1 230 ? 44.302 7.177 14.615 1.00 57.11 263 GLY A C 1
ATOM 1640 O O . GLY A 1 230 ? 43.343 7.879 14.914 1.00 56.56 263 GLY A O 1
ATOM 1641 N N . GLY A 1 231 ? 45.150 7.520 13.642 1.00 48.82 264 GLY A N 1
ATOM 1642 C CA . GLY A 1 231 ? 44.914 8.738 12.845 1.00 50.64 264 GLY A CA 1
ATOM 1643 C C . GLY A 1 231 ? 45.588 10.010 13.362 1.00 42.97 264 GLY A C 1
ATOM 1644 O O . GLY A 1 231 ? 45.601 11.023 12.664 1.00 39.18 264 GLY A O 1
ATOM 1645 N N . THR A 1 232 ? 46.131 9.971 14.582 1.00 38.76 265 THR A N 1
ATOM 1646 C CA . THR A 1 232 ? 46.931 11.092 15.085 1.00 38.66 265 THR A CA 1
ATOM 1647 C C . THR A 1 232 ? 48.214 11.186 14.284 1.00 40.27 265 THR A C 1
ATOM 1648 O O . THR A 1 232 ? 48.929 10.188 14.122 1.00 38.58 265 THR A O 1
ATOM 1652 N N . SER A 1 233 ? 48.535 12.372 13.800 1.00 37.29 266 SER A N 1
ATOM 1653 C CA . SER A 1 233 ? 49.809 12.533 13.157 1.00 38.26 266 SER A CA 1
ATOM 1654 C C . SER A 1 233 ? 50.436 13.910 13.405 1.00 35.67 266 SER A C 1
ATOM 1655 O O . SER A 1 233 ? 49.793 14.887 13.808 1.00 26.23 266 SER A O 1
ATOM 1666 N N . VAL A 1 235 ? 54.022 16.550 12.427 1.00 19.68 268 VAL A N 1
ATOM 1667 C CA . VAL A 1 235 ? 55.216 16.884 11.793 1.00 19.94 268 VAL A CA 1
ATOM 1668 C C . VAL A 1 235 ? 56.003 17.820 12.673 1.00 21.36 268 VAL A C 1
ATOM 1669 O O . VAL A 1 235 ? 55.459 18.783 13.211 1.00 22.06 268 VAL A O 1
ATOM 1673 N N . LEU A 1 236 ? 57.286 17.530 12.823 1.00 18.30 269 LEU A N 1
ATOM 1674 C CA . LEU A 1 236 ? 58.248 18.458 13.391 1.00 18.16 269 LEU A CA 1
ATOM 1675 C C . LEU A 1 236 ? 59.073 19.073 12.270 1.00 17.05 269 LEU A C 1
ATOM 1676 O O . LEU A 1 236 ? 59.567 18.343 11.428 1.00 18.41 269 LEU A O 1
ATOM 1681 N N . ILE A 1 237 ? 59.193 20.403 12.256 1.00 16.34 270 ILE A N 1
ATOM 1682 C CA . ILE A 1 237 ? 59.838 21.130 11.181 1.00 18.69 270 ILE A CA 1
ATOM 1683 C C . ILE A 1 237 ? 61.240 21.445 11.659 1.00 19.52 270 ILE A C 1
ATOM 1684 O O . ILE A 1 237 ? 61.437 22.304 12.531 1.00 17.34 270 ILE A O 1
ATOM 1689 N N . TYR A 1 238 ? 62.205 20.778 11.040 1.00 18.97 271 TYR A N 1
ATOM 1690 C CA . TYR A 1 238 ? 63.610 20.946 11.361 1.00 19.80 271 TYR A CA 1
ATOM 1691 C C . TYR A 1 238 ? 64.342 21.818 10.396 1.00 20.72 271 TYR A C 1
ATOM 1692 O O . TYR A 1 238 ? 64.220 21.650 9.165 1.00 23.28 271 TYR A O 1
ATOM 1701 N N . SER A 1 239 ? 65.068 22.793 10.934 1.00 19.97 272 SER A N 1
ATOM 1702 C CA . SER A 1 239 ? 65.964 23.626 10.113 1.00 21.03 272 SER A CA 1
ATOM 1703 C C . SER A 1 239 ? 67.375 23.050 10.111 1.00 22.66 272 SER A C 1
ATOM 1704 O O . SER A 1 239 ? 67.996 22.931 11.183 1.00 21.55 272 SER A O 1
ATOM 1707 N N . PRO A 1 240 ? 67.900 22.683 8.928 1.00 21.07 273 PRO A N 1
ATOM 1708 C CA . PRO A 1 240 ? 69.278 22.205 8.871 1.00 22.56 273 PRO A CA 1
ATOM 1709 C C . PRO A 1 240 ? 70.255 23.333 9.106 1.00 21.23 273 PRO A C 1
ATOM 1710 O O . PRO A 1 240 ? 71.346 23.096 9.537 1.00 26.41 273 PRO A O 1
ATOM 1714 N N . ILE A 1 241 ? 69.858 24.568 8.876 1.00 19.40 274 ILE A N 1
ATOM 1715 C CA . ILE A 1 241 ? 70.756 25.695 9.104 1.00 22.16 274 ILE A CA 1
ATOM 1716 C C . ILE A 1 241 ? 70.866 25.942 10.614 1.00 23.41 274 ILE A C 1
ATOM 1717 O O . ILE A 1 241 ? 71.982 26.011 11.162 1.00 23.28 274 ILE A O 1
ATOM 1722 N N . GLU A 1 242 ? 69.719 26.039 11.293 1.00 21.45 275 GLU A N 1
ATOM 1723 C CA . GLU A 1 242 ? 69.732 26.264 12.767 1.00 22.62 275 GLU A CA 1
ATOM 1724 C C . GLU A 1 242 ? 69.984 25.024 13.592 1.00 24.89 275 GLU A C 1
ATOM 1725 O O . GLU A 1 242 ? 70.228 25.126 14.792 1.00 23.70 275 GLU A O 1
ATOM 1731 N N . GLU A 1 243 ? 69.899 23.856 12.963 1.00 23.23 276 GLU A N 1
ATOM 1732 C CA . GLU A 1 243 ? 70.019 22.599 13.651 1.00 23.47 276 GLU A CA 1
ATOM 1733 C C . GLU A 1 243 ? 69.048 22.468 14.828 1.00 25.28 276 GLU A C 1
ATOM 1734 O O . GLU A 1 243 ? 69.401 22.006 15.918 1.00 23.02 276 GLU A O 1
ATOM 1740 N N . ARG A 1 244 ? 67.814 22.863 14.595 1.00 20.93 277 ARG A N 1
ATOM 1741 C CA . ARG A 1 244 ? 66.791 22.668 15.600 1.00 21.17 277 ARG A CA 1
ATOM 1742 C C . ARG A 1 244 ? 65.447 22.635 14.986 1.00 18.62 277 ARG A C 1
ATOM 1743 O O . ARG A 1 244 ? 65.276 23.026 13.812 1.00 18.84 277 ARG A O 1
ATOM 1751 N N . PHE A 1 245 ? 64.468 22.234 15.787 1.00 17.41 278 PHE A N 1
ATOM 1752 C CA . PHE A 1 245 ? 63.092 22.330 15.371 1.00 18.16 278 PHE A CA 1
A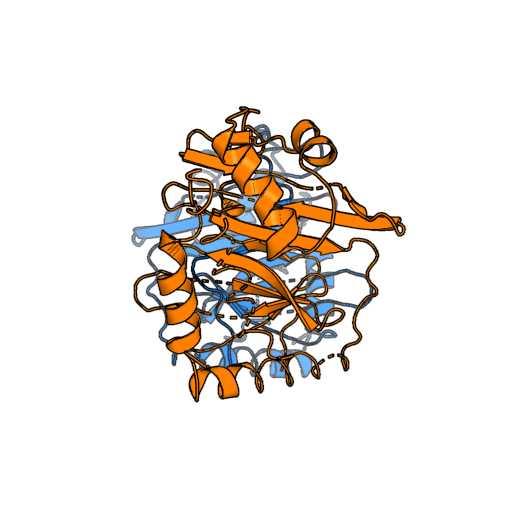TOM 1753 C C . PHE A 1 245 ? 62.589 23.763 15.439 1.00 18.96 278 PHE A C 1
ATOM 1754 O O . PHE A 1 245 ? 62.723 24.422 16.464 1.00 21.84 278 PHE A O 1
ATOM 1762 N N . VAL A 1 246 ? 62.047 24.263 14.332 1.00 16.27 279 VAL A N 1
ATOM 1763 C CA . VAL A 1 246 ? 61.515 25.637 14.285 1.00 15.15 279 VAL A CA 1
ATOM 1764 C C . VAL A 1 246 ? 60.004 25.678 14.181 1.00 16.33 279 VAL A C 1
ATOM 1765 O O . VAL A 1 246 ? 59.420 26.737 14.126 1.00 16.41 279 VAL A O 1
ATOM 1769 N N . GLY A 1 247 ? 59.372 24.518 14.220 1.00 19.23 280 GLY A N 1
ATOM 1770 C CA . GLY A 1 247 ? 57.947 24.443 14.226 1.00 20.48 280 GLY A CA 1
ATOM 1771 C C . GLY A 1 247 ? 57.397 23.034 14.319 1.00 18.75 280 GLY A C 1
ATOM 1772 O O . GLY A 1 247 ? 58.151 22.054 14.329 1.00 18.72 280 GLY A O 1
ATOM 1773 N N . PHE A 1 248 ? 56.073 22.940 14.382 1.00 16.46 281 PHE A N 1
ATOM 1774 C CA . PHE A 1 248 ? 55.388 21.667 14.372 1.00 17.41 281 PHE A CA 1
ATOM 1775 C C . PHE A 1 248 ? 53.936 21.837 13.952 1.00 15.18 281 PHE A C 1
ATOM 1776 O O . PHE A 1 248 ? 53.430 22.927 13.952 1.00 16.16 281 PHE A O 1
ATOM 1784 N N . SER A 1 249 ? 53.312 20.714 13.638 1.00 14.62 282 SER A N 1
ATOM 1785 C CA . SER A 1 249 ? 51.921 20.592 13.327 1.00 16.67 282 SER A CA 1
ATOM 1786 C C . SER A 1 249 ? 51.480 19.343 13.997 1.00 17.15 282 SER A C 1
ATOM 1787 O O . SER A 1 249 ? 52.110 18.299 13.842 1.00 18.01 282 SER A O 1
ATOM 1790 N N . LEU A 1 250 ? 50.359 19.408 14.698 1.00 19.70 283 LEU A N 1
ATOM 1791 C CA . LEU A 1 250 ? 49.788 18.222 15.355 1.00 20.61 283 LEU A CA 1
ATOM 1792 C C . LEU A 1 250 ? 48.303 18.095 15.034 1.00 19.88 283 LEU A C 1
ATOM 1793 O O . LEU A 1 250 ? 47.539 19.026 15.268 1.00 21.31 283 LEU A O 1
ATOM 1798 N N . LYS A 1 251 ? 47.908 16.942 14.522 1.00 19.32 284 LYS A N 1
ATOM 1799 C CA . LYS A 1 251 ? 46.540 16.659 14.228 1.00 21.94 284 LYS A CA 1
ATOM 1800 C C . LYS A 1 251 ? 46.077 15.396 14.959 1.00 24.94 284 LYS A C 1
ATOM 1801 O O . LYS A 1 251 ? 46.576 14.310 14.692 1.00 25.24 284 LYS A O 1
ATOM 1807 N N . TYR A 1 252 ? 45.105 15.537 15.848 1.00 26.78 285 TYR A N 1
ATOM 1808 C CA . TYR A 1 252 ? 44.525 14.354 16.517 1.00 32.00 285 TYR A CA 1
ATOM 1809 C C . TYR A 1 252 ? 43.687 13.553 15.546 1.00 40.83 285 TYR A C 1
ATOM 1810 O O . TYR A 1 252 ? 43.088 14.144 14.654 1.00 37.44 285 TYR A O 1
ATOM 1820 N N . ASN B 1 16 ? 61.295 1.946 1.950 1.00 76.90 49 ASN B N 1
ATOM 1821 C CA . ASN B 1 16 ? 61.815 3.051 1.126 1.00 62.09 49 ASN B CA 1
ATOM 1822 C C . ASN B 1 16 ? 60.733 3.988 0.535 1.00 47.92 49 ASN B C 1
ATOM 1823 O O . ASN B 1 16 ? 60.973 5.182 0.497 1.00 55.91 49 ASN B O 1
ATOM 1828 N N . LEU B 1 17 ? 59.566 3.482 0.099 1.00 35.52 50 LEU B N 1
ATOM 1829 C CA . LEU B 1 17 ? 58.528 4.372 -0.414 1.00 36.42 50 LEU B CA 1
ATOM 1830 C C . LEU B 1 17 ? 57.951 5.247 0.695 1.00 31.84 50 LEU B C 1
ATOM 1831 O O . LEU B 1 17 ? 57.419 4.747 1.675 1.00 34.36 50 LEU B O 1
ATOM 1836 N N . LEU B 1 18 ? 58.036 6.557 0.532 1.00 30.00 51 LEU B N 1
ATOM 1837 C CA . LEU B 1 18 ? 57.539 7.476 1.537 1.00 29.30 51 LEU B CA 1
ATOM 1838 C C . LEU B 1 18 ? 56.021 7.654 1.468 1.00 25.92 51 LEU B C 1
ATOM 1839 O O . LEU B 1 18 ? 55.475 8.049 0.434 1.00 23.00 51 LEU B O 1
ATOM 1844 N N . TYR B 1 19 ? 55.322 7.451 2.579 1.00 23.55 52 TYR B N 1
ATOM 1845 C CA . TYR B 1 19 ? 53.879 7.769 2.608 1.00 27.15 52 TYR B CA 1
ATOM 1846 C C . TYR B 1 19 ? 53.638 9.097 3.299 1.00 29.73 52 TYR B C 1
ATOM 1847 O O . TYR B 1 19 ? 54.207 9.317 4.361 1.00 29.83 52 TYR B O 1
ATOM 1856 N N . LEU B 1 20 ? 52.763 9.954 2.787 1.00 26.14 53 LEU B N 1
ATOM 1857 C CA . LEU B 1 20 ? 52.339 11.130 3.570 1.00 32.15 53 LEU B CA 1
ATOM 1858 C C . LEU B 1 20 ? 51.287 10.787 4.655 1.00 32.94 53 LEU B C 1
ATOM 1859 O O . LEU B 1 20 ? 50.538 9.895 4.468 1.00 40.82 53 LEU B O 1
ATOM 1864 N N . ASN B 1 21 ? 51.279 11.462 5.809 1.00 39.94 54 ASN B N 1
ATOM 1865 C CA . ASN B 1 21 ? 50.357 11.099 6.925 1.00 38.54 54 ASN B CA 1
ATOM 1866 C C . ASN B 1 21 ? 49.084 11.939 6.880 1.00 46.96 54 ASN B C 1
ATOM 1867 O O . ASN B 1 21 ? 48.931 12.752 5.903 1.00 37.39 54 ASN B O 1
ATOM 1872 N N . SER B 1 22 ? 48.161 11.754 7.859 1.00 34.88 55 SER B N 1
ATOM 1873 C CA . SER B 1 22 ? 46.809 12.457 7.752 1.00 45.14 55 SER B CA 1
ATOM 1874 C C . SER B 1 22 ? 46.928 13.987 7.831 1.00 43.64 55 SER B C 1
ATOM 1875 O O . SER B 1 22 ? 46.094 14.719 7.319 1.00 37.93 55 SER B O 1
ATOM 1878 N N . GLY B 1 23 ? 47.959 14.458 8.534 1.00 39.77 56 GLY B N 1
ATOM 1879 C CA . GLY B 1 23 ? 48.141 15.889 8.769 1.00 42.53 56 GLY B CA 1
ATOM 1880 C C . GLY B 1 23 ? 48.797 16.650 7.644 1.00 43.85 56 GLY B C 1
ATOM 1881 O O . GLY B 1 23 ? 49.210 17.794 7.844 1.00 36.11 56 GLY B O 1
ATOM 1882 N N . GLU B 1 24 ? 48.849 16.021 6.463 1.00 38.09 57 GLU B N 1
ATOM 1883 C CA . GLU B 1 24 ? 49.517 16.569 5.335 1.00 36.93 57 GLU B CA 1
ATOM 1884 C C . GLU B 1 24 ? 48.516 16.596 4.160 1.00 36.02 57 GLU B C 1
ATOM 1885 O O . GLU B 1 24 ? 47.992 15.574 3.746 1.00 41.02 57 GLU B O 1
ATOM 1891 N N . GLU B 1 25 ? 48.259 17.791 3.654 1.00 28.71 58 GLU B N 1
ATOM 1892 C CA . GLU B 1 25 ? 47.569 17.993 2.408 1.00 26.25 58 GLU B CA 1
ATOM 1893 C C . GLU B 1 25 ? 48.623 18.369 1.343 1.00 25.76 58 GLU B C 1
ATOM 1894 O O . GLU B 1 25 ? 49.405 19.321 1.509 1.00 28.41 58 GLU B O 1
ATOM 1900 N N . LEU B 1 26 ? 48.635 17.608 0.267 1.00 22.11 59 LEU B N 1
ATOM 1901 C CA . LEU B 1 26 ? 49.489 17.864 -0.853 1.00 21.89 59 LEU B CA 1
ATOM 1902 C C . LEU B 1 26 ? 48.637 18.382 -2.000 1.00 22.13 59 LEU B C 1
ATOM 1903 O O . LEU B 1 26 ? 47.787 17.665 -2.482 1.00 21.97 59 LEU B O 1
ATOM 1908 N N . ASN B 1 27 ? 48.854 19.625 -2.411 1.00 20.18 60 ASN B N 1
ATOM 1909 C CA . ASN B 1 27 ? 48.176 20.176 -3.556 1.00 25.72 60 ASN B CA 1
ATOM 1910 C C . ASN B 1 27 ? 49.150 20.269 -4.719 1.00 23.67 60 ASN B C 1
ATOM 1911 O O . ASN B 1 27 ? 50.196 20.900 -4.598 1.00 26.92 60 ASN B O 1
ATOM 1916 N N . LEU B 1 28 ? 48.788 19.684 -5.836 1.00 18.67 61 LEU B N 1
ATOM 1917 C CA . LEU B 1 28 ? 49.588 19.834 -7.061 1.00 21.08 61 LEU B CA 1
ATOM 1918 C C . LEU B 1 28 ? 49.172 21.065 -7.848 1.00 17.17 61 LEU B C 1
ATOM 1919 O O . LEU B 1 28 ? 47.998 21.468 -7.808 1.00 18.25 61 LEU B O 1
ATOM 1924 N N . TYR B 1 29 ? 50.137 21.684 -8.494 1.00 17.49 62 TYR B N 1
ATOM 1925 C CA . TYR B 1 29 ? 49.909 22.856 -9.320 1.00 18.73 62 TYR B CA 1
ATOM 1926 C C . TYR B 1 29 ? 48.777 22.520 -10.309 1.00 18.86 62 TYR B C 1
ATOM 1927 O O . TYR B 1 29 ? 48.753 21.422 -10.872 1.00 14.97 62 TYR B O 1
ATOM 1936 N N . PRO B 1 30 ? 47.804 23.428 -10.475 1.00 18.66 63 PRO B N 1
ATOM 1937 C CA . PRO B 1 30 ? 47.663 24.761 -9.920 1.00 18.14 63 PRO B CA 1
ATOM 1938 C C . PRO B 1 30 ? 46.629 24.847 -8.780 1.00 17.66 63 PRO B C 1
ATOM 1939 O O . PRO B 1 30 ? 46.159 25.941 -8.466 1.00 18.70 63 PRO B O 1
ATOM 1943 N N . TRP B 1 31 ? 46.321 23.725 -8.150 1.00 17.36 64 TRP B N 1
ATOM 1944 C CA . TRP B 1 31 ? 45.340 23.703 -7.069 1.00 18.12 64 TRP B CA 1
ATOM 1945 C C . TRP B 1 31 ? 45.796 24.511 -5.869 1.00 17.75 64 TRP B C 1
ATOM 1946 O O . TRP B 1 31 ? 44.963 24.939 -5.091 1.00 17.54 64 TRP B O 1
ATOM 1957 N N . ASN B 1 32 ? 47.081 24.793 -5.761 1.00 19.07 65 ASN B N 1
ATOM 1958 C CA . ASN B 1 32 ? 47.564 25.700 -4.727 1.00 25.86 65 ASN B CA 1
ATOM 1959 C C . ASN B 1 32 ? 47.041 27.122 -4.942 1.00 25.12 65 ASN B C 1
ATOM 1960 O O . ASN B 1 32 ? 47.054 27.929 -4.022 1.00 19.18 65 ASN B O 1
ATOM 1965 N N . LEU B 1 33 ? 46.613 27.440 -6.154 1.00 20.76 66 LEU B N 1
ATOM 1966 C CA . LEU B 1 33 ? 46.137 28.789 -6.457 1.00 22.17 66 LEU B CA 1
ATOM 1967 C C . LEU B 1 33 ? 44.630 28.881 -6.412 1.00 23.36 66 LEU B C 1
ATOM 1968 O O . LEU B 1 33 ? 44.090 29.947 -6.582 1.00 23.75 66 LEU B O 1
ATOM 1973 N N . TYR B 1 34 ? 43.951 27.755 -6.176 1.00 22.25 67 TYR B N 1
ATOM 1974 C CA . TYR B 1 34 ? 42.504 27.698 -6.133 1.00 22.45 67 TYR B CA 1
ATOM 1975 C C . TYR B 1 34 ? 42.034 28.340 -4.825 1.00 26.93 67 TYR B C 1
ATOM 1976 O O . TYR B 1 34 ? 42.566 28.014 -3.749 1.00 26.00 67 TYR B O 1
ATOM 1985 N N . THR B 1 35 ? 41.095 29.277 -4.914 1.00 23.20 68 THR B N 1
ATOM 1986 C CA . THR B 1 35 ? 40.653 30.031 -3.747 1.00 26.34 68 THR B CA 1
ATOM 1987 C C . THR B 1 35 ? 39.247 29.661 -3.352 1.00 26.79 68 THR B C 1
ATOM 1988 O O . THR B 1 35 ? 38.843 29.977 -2.280 1.00 27.45 68 THR B O 1
ATOM 1992 N N . GLY B 1 36 ? 38.482 29.043 -4.242 1.00 22.88 69 GLY B N 1
ATOM 1993 C CA . GLY B 1 36 ? 37.055 28.857 -4.010 1.00 24.68 69 GLY B CA 1
ATOM 1994 C C . GLY B 1 36 ? 36.172 30.047 -4.393 1.00 25.80 69 GLY B C 1
ATOM 1995 O O . GLY B 1 36 ? 34.989 29.953 -4.267 1.00 23.24 69 GLY B O 1
ATOM 1996 N N . GLN B 1 37 ? 36.749 31.144 -4.863 1.00 24.87 70 GLN B N 1
ATOM 1997 C CA . GLN B 1 37 ? 35.984 32.280 -5.375 1.00 28.03 70 GLN B CA 1
ATOM 1998 C C . GLN B 1 37 ? 35.831 32.295 -6.899 1.00 25.37 70 GLN B C 1
ATOM 1999 O O . GLN B 1 37 ? 35.203 33.218 -7.454 1.00 26.83 70 GLN B O 1
ATOM 2005 N N . GLU B 1 38 ? 36.375 31.285 -7.572 1.00 22.72 71 GLU B N 1
ATOM 2006 C CA . GLU B 1 38 ? 36.361 31.243 -9.028 1.00 22.00 71 GLU B CA 1
ATOM 2007 C C . GLU B 1 38 ? 34.900 31.137 -9.527 1.00 24.80 71 GLU B C 1
ATOM 2008 O O . GLU B 1 38 ? 34.048 30.609 -8.849 1.00 20.94 71 GLU B O 1
ATOM 2014 N N . GLN B 1 39 ? 34.636 31.646 -10.721 1.00 20.94 72 GLN B N 1
ATOM 2015 C CA . GLN B 1 39 ? 33.279 31.877 -11.198 1.00 20.15 72 GLN B CA 1
ATOM 2016 C C . GLN B 1 39 ? 33.007 31.055 -12.452 1.00 20.38 72 GLN B C 1
ATOM 2017 O O . GLN B 1 39 ? 33.840 31.013 -13.379 1.00 19.29 72 GLN B O 1
ATOM 2023 N N . GLU B 1 40 ? 31.885 30.352 -12.455 1.00 20.96 73 GLU B N 1
ATOM 2024 C CA . GLU B 1 40 ? 31.526 29.522 -13.585 1.00 22.09 73 GLU B CA 1
ATOM 2025 C C . GLU B 1 40 ? 31.505 30.348 -14.850 1.00 20.83 73 GLU B C 1
ATOM 2026 O O . GLU B 1 40 ? 30.859 31.407 -14.902 1.00 18.79 73 GLU B O 1
ATOM 2032 N N . LEU B 1 41 ? 32.153 29.823 -15.861 1.00 21.36 74 LEU B N 1
ATOM 2033 C CA . LEU B 1 41 ? 32.269 30.488 -17.140 1.00 22.47 74 LEU B CA 1
ATOM 2034 C C . LEU B 1 41 ? 32.322 29.382 -18.199 1.00 23.42 74 LEU B C 1
ATOM 2035 O O . LEU B 1 41 ? 33.271 28.578 -18.208 1.00 26.45 74 LEU B O 1
ATOM 2040 N N . PHE B 1 42 ? 31.361 29.392 -19.114 1.00 22.14 75 PHE B N 1
ATOM 2041 C CA . PHE B 1 42 ? 31.236 28.391 -20.179 1.00 23.93 75 PHE B CA 1
ATOM 2042 C C . PHE B 1 42 ? 31.977 28.898 -21.400 1.00 23.47 75 PHE B C 1
ATOM 2043 O O . PHE B 1 42 ? 31.637 29.928 -21.910 1.00 23.99 75 PHE B O 1
ATOM 2051 N N . GLU B 1 43 ? 32.956 28.138 -21.880 1.00 22.52 76 GLU B N 1
ATOM 2052 C CA . GLU B 1 43 ? 33.655 28.415 -23.115 1.00 23.67 76 GLU B CA 1
ATOM 2053 C C . GLU B 1 43 ? 33.716 27.105 -23.873 1.00 23.79 76 GLU B C 1
ATOM 2054 O O . GLU B 1 43 ? 34.369 26.133 -23.445 1.00 20.61 76 GLU B O 1
ATOM 2060 N N . GLU B 1 44 ? 33.085 27.079 -25.034 1.00 23.87 77 GLU B N 1
ATOM 2061 C CA . GLU B 1 44 ? 32.836 25.820 -25.741 1.00 25.99 77 GLU B CA 1
ATOM 2062 C C . GLU B 1 44 ? 34.071 25.038 -26.144 1.00 24.01 77 GLU B C 1
ATOM 2063 O O . GLU B 1 44 ? 34.075 23.804 -26.071 1.00 22.77 77 GLU B O 1
ATOM 2069 N N . GLU B 1 45 ? 35.116 25.734 -26.553 1.00 22.29 78 GLU B N 1
ATOM 2070 C CA . GLU B 1 45 ? 36.368 25.066 -26.935 1.00 24.96 78 GLU B CA 1
ATOM 2071 C C . GLU B 1 45 ? 37.020 24.371 -25.746 1.00 24.46 78 GLU B C 1
ATOM 2072 O O . GLU B 1 45 ? 37.696 23.334 -25.903 1.00 21.51 78 GLU B O 1
ATOM 2078 N N . ILE B 1 46 ? 36.839 24.944 -24.564 1.00 22.42 79 ILE B N 1
ATOM 2079 C CA . ILE B 1 46 ? 37.397 24.316 -23.381 1.00 20.85 79 ILE B CA 1
ATOM 2080 C C . ILE B 1 46 ? 36.572 23.093 -23.023 1.00 20.89 79 ILE B C 1
ATOM 2081 O O . ILE B 1 46 ? 37.129 22.023 -22.725 1.00 20.44 79 ILE B O 1
ATOM 2086 N N . VAL B 1 47 ? 35.257 23.222 -23.133 1.00 20.75 80 VAL B N 1
ATOM 2087 C CA . VAL B 1 47 ? 34.383 22.098 -22.872 1.00 19.89 80 VAL B CA 1
ATOM 2088 C C . VAL B 1 47 ? 34.653 20.919 -23.815 1.00 22.68 80 VAL B C 1
ATOM 2089 O O . VAL B 1 47 ? 34.786 19.802 -23.375 1.00 20.66 80 VAL B O 1
ATOM 2093 N N . SER B 1 48 ? 34.783 21.192 -25.115 1.00 21.64 81 SER B N 1
ATOM 2094 C CA . SER B 1 48 ? 35.069 20.166 -26.074 1.00 22.24 81 SER B CA 1
ATOM 2095 C C . SER B 1 48 ? 36.378 19.473 -25.757 1.00 23.27 81 SER B C 1
ATOM 2096 O O . SER B 1 48 ? 36.460 18.241 -25.759 1.00 26.05 81 SER B O 1
ATOM 2099 N N . PHE B 1 49 ? 37.419 20.256 -25.474 1.00 21.26 82 PHE B N 1
ATOM 2100 C CA . PHE B 1 49 ? 38.675 19.686 -25.117 1.00 20.37 82 PHE B CA 1
ATOM 2101 C C . PHE B 1 49 ? 38.579 18.795 -23.847 1.00 20.16 82 PHE B C 1
ATOM 2102 O O . PHE B 1 49 ? 39.184 17.708 -23.775 1.00 18.64 82 PHE B O 1
ATOM 2110 N N . ALA B 1 50 ? 37.851 19.254 -22.842 1.00 19.96 83 ALA B N 1
ATOM 2111 C CA . ALA B 1 50 ? 37.698 18.484 -21.604 1.00 21.11 83 ALA B CA 1
ATOM 2112 C C . ALA B 1 50 ? 36.923 17.144 -21.830 1.00 21.96 83 ALA B C 1
ATOM 2113 O O . ALA B 1 50 ? 37.292 16.105 -21.280 1.00 22.47 83 ALA B O 1
ATOM 2115 N N . ALA B 1 51 ? 35.825 17.195 -22.573 1.00 19.84 84 ALA B N 1
ATOM 2116 C CA . ALA B 1 51 ? 35.097 15.973 -22.965 1.00 22.17 84 ALA B CA 1
ATOM 2117 C C . ALA B 1 51 ? 36.000 14.934 -23.630 1.00 21.12 84 ALA B C 1
ATOM 2118 O O . ALA B 1 51 ? 35.982 13.741 -23.273 1.00 21.86 84 ALA B O 1
ATOM 2120 N N . ASN B 1 52 ? 36.810 15.380 -24.586 1.00 20.64 85 ASN B N 1
ATOM 2121 C CA . ASN B 1 52 ? 37.760 14.489 -25.228 1.00 20.81 85 ASN B CA 1
ATOM 2122 C C . ASN B 1 52 ? 38.890 14.019 -24.265 1.00 21.82 85 ASN B C 1
ATOM 2123 O O . ASN B 1 52 ? 39.357 12.884 -24.324 1.00 23.39 85 ASN B O 1
ATOM 2128 N N . SER B 1 53 ? 39.328 14.897 -23.390 1.00 21.74 86 SER B N 1
ATOM 2129 C CA . SER B 1 53 ? 40.323 14.502 -22.363 1.00 19.35 86 SER B CA 1
ATOM 2130 C C . SER B 1 53 ? 39.813 13.372 -21.471 1.00 19.05 86 SER B C 1
ATOM 2131 O O . SER B 1 53 ? 40.531 12.389 -21.210 1.00 22.27 86 SER B O 1
ATOM 2134 N N . VAL B 1 54 ? 38.562 13.479 -21.033 1.00 18.68 87 VAL B N 1
ATOM 2135 C CA . VAL B 1 54 ? 37.931 12.433 -20.240 1.00 19.92 87 VAL B CA 1
ATOM 2136 C C . VAL B 1 54 ? 37.963 11.101 -20.993 1.00 23.32 87 VAL B C 1
ATOM 2137 O O . VAL B 1 54 ? 38.425 10.078 -20.441 1.00 21.42 87 VAL B O 1
ATOM 2141 N N . ARG B 1 55 ? 37.523 11.086 -22.254 1.00 20.67 88 ARG B N 1
ATOM 2142 C CA . ARG B 1 55 ? 37.516 9.832 -23.016 1.00 22.31 88 ARG B CA 1
ATOM 2143 C C . ARG B 1 55 ? 38.908 9.260 -23.328 1.00 21.39 88 ARG B C 1
ATOM 2144 O O . ARG B 1 55 ? 39.121 8.049 -23.249 1.00 23.12 88 ARG B O 1
ATOM 2152 N N . ILE B 1 56 ? 39.841 10.114 -23.709 1.00 22.69 89 ILE B N 1
ATOM 2153 C CA . ILE B 1 56 ? 41.135 9.647 -24.223 1.00 23.52 89 ILE B CA 1
ATOM 2154 C C . ILE B 1 56 ? 42.179 9.491 -23.107 1.00 25.69 89 ILE B C 1
ATOM 2155 O O . ILE B 1 56 ? 42.909 8.501 -23.074 1.00 23.66 89 ILE B O 1
ATOM 2160 N N . LEU B 1 57 ? 42.265 10.449 -22.195 1.00 23.62 90 LEU B N 1
ATOM 2161 C CA . LEU B 1 57 ? 43.200 10.302 -21.053 1.00 23.47 90 LEU B CA 1
ATOM 2162 C C . LEU B 1 57 ? 42.610 9.398 -19.989 1.00 23.54 90 LEU B C 1
ATOM 2163 O O . LEU B 1 57 ? 43.315 8.559 -19.418 1.00 24.63 90 LEU B O 1
ATOM 2168 N N . GLY B 1 58 ? 41.320 9.546 -19.718 1.00 22.57 91 GLY B N 1
ATOM 2169 C CA . GLY B 1 58 ? 40.673 8.777 -18.643 1.00 21.33 91 GLY B CA 1
ATOM 2170 C C . GLY B 1 58 ? 40.271 7.396 -19.130 1.00 26.58 91 GLY B C 1
ATOM 2171 O O . GLY B 1 58 ? 40.644 6.386 -18.581 1.00 27.58 91 GLY B O 1
ATOM 2172 N N . GLY B 1 59 ? 39.504 7.370 -20.194 1.00 33.45 92 GLY B N 1
ATOM 2173 C CA . GLY B 1 59 ? 39.159 6.137 -20.844 1.00 31.63 92 GLY B CA 1
ATOM 2174 C C . GLY B 1 59 ? 37.681 5.834 -20.807 1.00 31.48 92 GLY B C 1
ATOM 2175 O O . GLY B 1 59 ? 37.298 4.779 -21.276 1.00 36.53 92 GLY B O 1
ATOM 2176 N N . GLY B 1 60 ? 36.806 6.711 -20.316 1.00 29.63 93 GLY B N 1
ATOM 2177 C CA . GLY B 1 60 ? 35.393 6.279 -20.293 1.00 35.86 93 GLY B CA 1
ATOM 2178 C C . GLY B 1 60 ? 34.713 6.400 -21.654 1.00 33.19 93 GLY B C 1
ATOM 2179 O O . GLY B 1 60 ? 35.323 6.869 -22.617 1.00 35.17 93 GLY B O 1
ATOM 2180 N N . SER B 1 61 ? 33.462 5.990 -21.745 1.00 32.26 94 SER B N 1
ATOM 2181 C CA . SER B 1 61 ? 32.756 6.027 -23.024 1.00 40.39 94 SER B CA 1
ATOM 2182 C C . SER B 1 61 ? 31.707 7.131 -23.137 1.00 38.25 94 SER B C 1
ATOM 2183 O O . SER B 1 61 ? 30.994 7.193 -24.146 1.00 37.94 94 SER B O 1
ATOM 2186 N N . TRP B 1 62 ? 31.567 7.994 -22.134 1.00 29.73 95 TRP B N 1
ATOM 2187 C CA . TRP B 1 62 ? 30.473 8.977 -22.180 1.00 27.02 95 TRP B CA 1
ATOM 2188 C C . TRP B 1 62 ? 30.569 9.825 -23.448 1.00 27.54 95 TRP B C 1
ATOM 2189 O O . TRP B 1 62 ? 31.663 10.238 -23.865 1.00 25.89 95 TRP B O 1
ATOM 2200 N N . THR B 1 63 ? 29.417 10.138 -24.012 1.00 27.67 96 THR B N 1
ATOM 2201 C CA . THR B 1 63 ? 29.345 11.011 -25.181 1.00 28.82 96 THR B CA 1
ATOM 2202 C C . THR B 1 63 ? 29.349 12.485 -24.770 1.00 27.67 96 THR B C 1
ATOM 2203 O O . THR B 1 63 ? 29.196 12.840 -23.576 1.00 25.46 96 THR B O 1
ATOM 2207 N N . ASP B 1 64 ? 29.474 13.343 -25.769 1.00 25.87 97 ASP B N 1
ATOM 2208 C CA . ASP B 1 64 ? 29.431 14.782 -25.544 1.00 26.74 97 ASP B CA 1
ATOM 2209 C C . ASP B 1 64 ? 28.089 15.219 -24.972 1.00 26.08 97 ASP B C 1
ATOM 2210 O O . ASP B 1 64 ? 28.017 16.067 -24.095 1.00 23.26 97 ASP B O 1
ATOM 2215 N N . GLU B 1 65 ? 27.029 14.606 -25.465 1.00 28.47 98 GLU B N 1
ATOM 2216 C CA . GLU B 1 65 ? 25.698 14.888 -24.974 1.00 26.68 98 GLU B CA 1
ATOM 2217 C C . GLU B 1 65 ? 25.588 14.590 -23.486 1.00 26.57 98 GLU B C 1
ATOM 2218 O O . GLU B 1 65 ? 24.992 15.358 -22.745 1.00 28.11 98 GLU B O 1
ATOM 2224 N N . GLU B 1 66 ? 26.213 13.522 -23.018 1.00 27.82 99 GLU B N 1
ATOM 2225 C CA . GLU B 1 66 ? 26.225 13.231 -21.555 1.00 27.39 99 GLU B CA 1
ATOM 2226 C C . GLU B 1 66 ? 27.203 14.127 -20.767 1.00 26.53 99 GLU B C 1
ATOM 2227 O O . GLU B 1 66 ? 26.917 14.550 -19.661 1.00 30.35 99 GLU B O 1
ATOM 2233 N N . LEU B 1 67 ? 28.368 14.432 -21.326 1.00 25.82 100 LEU B N 1
ATOM 2234 C CA . LEU B 1 67 ? 29.374 15.211 -20.572 1.00 24.54 100 LEU B CA 1
ATOM 2235 C C . LEU B 1 67 ? 29.134 16.726 -20.567 1.00 28.96 100 LEU B C 1
ATOM 2236 O O . LEU B 1 67 ? 29.410 17.375 -19.572 1.00 23.48 100 LEU B O 1
ATOM 2241 N N . TYR B 1 68 ? 28.678 17.293 -21.693 1.00 26.92 101 TYR B N 1
ATOM 2242 C CA . TYR B 1 68 ? 28.590 18.770 -21.824 1.00 25.06 101 TYR B CA 1
ATOM 2243 C C . TYR B 1 68 ? 27.830 19.428 -20.685 1.00 26.34 101 TYR B C 1
ATOM 2244 O O . TYR B 1 68 ? 28.337 20.342 -20.077 1.00 28.80 101 TYR B O 1
ATOM 2253 N N . PRO B 1 69 ? 26.663 18.888 -20.312 1.00 28.61 102 PRO B N 1
ATOM 2254 C CA . PRO B 1 69 ? 25.972 19.493 -19.195 1.00 27.62 102 PRO B CA 1
ATOM 2255 C C . PRO B 1 69 ? 26.703 19.430 -17.859 1.00 27.03 102 PRO B C 1
ATOM 2256 O O . PRO B 1 69 ? 26.366 20.182 -16.967 1.00 27.98 102 PRO B O 1
ATOM 2260 N N . LEU B 1 70 ? 27.693 18.556 -17.719 1.00 23.36 103 LEU B N 1
ATOM 2261 C CA . LEU B 1 70 ? 28.372 18.379 -16.435 1.00 25.89 103 LEU B CA 1
ATOM 2262 C C . LEU B 1 70 ? 29.721 19.098 -16.373 1.00 24.91 103 LEU B C 1
ATOM 2263 O O . LEU B 1 70 ? 30.284 19.294 -15.305 1.00 25.18 103 LEU B O 1
ATOM 2268 N N . ILE B 1 71 ? 30.273 19.460 -17.521 1.00 25.93 104 ILE B N 1
ATOM 2269 C CA . ILE B 1 71 ? 31.568 20.136 -17.534 1.00 23.51 104 ILE B CA 1
ATOM 2270 C C . ILE B 1 71 ? 31.407 21.641 -17.249 1.00 24.28 104 ILE B C 1
ATOM 2271 O O . ILE B 1 71 ? 31.237 22.430 -18.153 1.00 24.31 104 ILE B O 1
ATOM 2276 N N . LYS B 1 72 ? 31.577 22.022 -15.991 1.00 23.51 105 LYS B N 1
ATOM 2277 C CA . LYS B 1 72 ? 31.410 23.392 -15.546 1.00 24.91 105 LYS B CA 1
ATOM 2278 C C . LYS B 1 72 ? 32.690 23.992 -14.981 1.00 25.29 105 LYS B C 1
ATOM 2279 O O . LYS B 1 72 ? 32.972 23.955 -13.751 1.00 22.97 105 LYS B O 1
ATOM 2285 N N . PHE B 1 73 ? 33.491 24.534 -15.888 1.00 20.25 106 PHE B N 1
ATOM 2286 C CA . PHE B 1 73 ? 34.712 25.224 -15.503 1.00 20.90 106 PHE B CA 1
ATOM 2287 C C . PHE B 1 73 ? 34.431 26.496 -14.7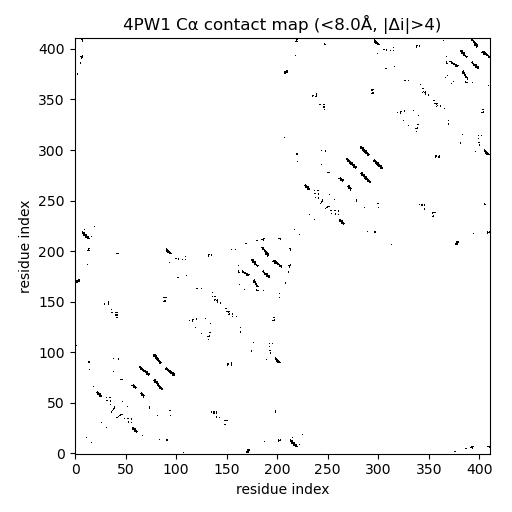40 1.00 21.31 106 PHE B C 1
ATOM 2288 O O . PHE B 1 73 ? 33.400 27.164 -14.956 1.00 22.08 106 PHE B O 1
ATOM 2296 N N . ARG B 1 74 ? 35.334 26.789 -13.795 1.00 20.91 107 ARG B N 1
ATOM 2297 C CA . ARG B 1 74 ? 35.288 28.003 -12.994 1.00 22.88 107 ARG B CA 1
ATOM 2298 C C . ARG B 1 74 ? 36.548 28.788 -13.246 1.00 20.70 107 ARG B C 1
ATOM 2299 O O . ARG B 1 74 ? 37.657 28.228 -13.249 1.00 20.45 107 ARG B O 1
ATOM 2307 N N . TYR B 1 75 ? 36.352 30.072 -13.532 1.00 19.91 108 TYR B N 1
ATOM 2308 C CA . TYR B 1 75 ? 37.387 30.962 -13.996 1.00 19.65 108 TYR B CA 1
ATOM 2309 C C . TYR B 1 75 ? 37.958 31.752 -12.853 1.00 19.94 108 TYR B C 1
ATOM 2310 O O . TYR B 1 75 ? 37.227 32.271 -11.978 1.00 20.18 108 TYR B O 1
ATOM 2319 N N . SER B 1 76 ? 39.271 31.872 -12.877 1.00 20.09 109 SER B N 1
ATOM 2320 C CA . SER B 1 76 ? 40.011 32.688 -11.913 1.00 21.67 109 SER B CA 1
ATOM 2321 C C . SER B 1 76 ? 40.672 33.856 -12.589 1.00 21.70 109 SER B C 1
ATOM 2322 O O . SER B 1 76 ? 41.282 33.688 -13.633 1.00 21.11 109 SER B O 1
ATOM 2325 N N . GLY B 1 77 ? 40.645 35.011 -11.918 1.00 22.97 110 GLY B N 1
ATOM 2326 C CA . GLY B 1 77 ? 41.328 36.187 -12.384 1.00 23.61 110 GLY B CA 1
ATOM 2327 C C . GLY B 1 77 ? 42.833 36.063 -12.449 1.00 25.57 110 GLY B C 1
ATOM 2328 O O . GLY B 1 77 ? 43.485 36.901 -13.015 1.00 26.74 110 GLY B O 1
ATOM 2329 N N . GLN B 1 78 ? 43.392 34.984 -11.934 1.00 26.43 111 GLN B N 1
ATOM 2330 C CA . GLN B 1 78 ? 44.770 34.643 -12.225 1.00 27.80 111 GLN B CA 1
ATOM 2331 C C . GLN B 1 78 ? 44.997 34.001 -13.621 1.00 28.36 111 GLN B C 1
ATOM 2332 O O . GLN B 1 78 ? 46.094 33.583 -13.915 1.00 27.49 111 GLN B O 1
ATOM 2338 N N . ASP B 1 79 ? 43.979 33.963 -14.473 1.00 26.59 112 ASP B N 1
ATOM 2339 C CA . ASP B 1 79 ? 44.031 33.297 -15.790 1.00 26.71 112 ASP B CA 1
ATOM 2340 C C . ASP B 1 79 ? 44.168 31.777 -15.670 1.00 22.49 112 ASP B C 1
ATOM 2341 O O . ASP B 1 79 ? 45.054 31.140 -16.250 1.00 26.13 112 ASP B O 1
ATOM 2346 N N . LEU B 1 80 ? 43.267 31.201 -14.886 1.00 21.35 113 LEU B N 1
ATOM 2347 C CA . LEU B 1 80 ? 43.215 29.768 -14.663 1.00 21.58 113 LEU B CA 1
ATOM 2348 C C . LEU B 1 80 ? 41.782 29.392 -14.868 1.00 19.03 113 LEU B C 1
ATOM 2349 O O . LEU B 1 80 ? 40.881 30.177 -14.564 1.00 20.30 113 LEU B O 1
ATOM 2354 N N . ARG B 1 81 ? 41.575 28.181 -15.337 1.00 18.38 114 ARG B N 1
ATOM 2355 C CA . ARG B 1 81 ? 40.262 27.580 -15.378 1.00 20.69 114 ARG B CA 1
ATOM 2356 C C . ARG B 1 81 ? 40.322 26.228 -14.655 1.00 20.14 114 ARG B C 1
ATOM 2357 O O . ARG B 1 81 ? 41.171 25.396 -14.961 1.00 19.25 114 ARG B O 1
ATOM 2365 N N . PHE B 1 82 ? 39.417 26.022 -13.706 1.00 19.11 115 PHE B N 1
ATOM 2366 C CA . PHE B 1 82 ? 39.370 24.828 -12.917 1.00 18.21 115 PHE B CA 1
ATOM 2367 C C . PHE B 1 82 ? 38.075 24.076 -13.124 1.00 18.08 115 PHE B C 1
ATOM 2368 O O . PHE B 1 82 ? 36.992 24.647 -13.037 1.00 16.13 115 PHE B O 1
ATOM 2376 N N . LEU B 1 83 ? 38.201 22.758 -13.290 1.00 17.86 116 LEU B N 1
ATOM 2377 C CA . LEU B 1 83 ? 37.074 21.821 -13.162 1.00 15.98 116 LEU B CA 1
ATOM 2378 C C . LEU B 1 83 ? 37.335 20.955 -11.965 1.00 17.44 116 LEU B C 1
ATOM 2379 O O . LEU B 1 83 ? 38.241 20.101 -11.984 1.00 18.34 116 LEU B O 1
ATOM 2384 N N . LYS B 1 84 ? 36.585 21.188 -10.904 1.00 18.13 117 LYS B N 1
ATOM 2385 C CA . LYS B 1 84 ? 36.827 20.555 -9.618 1.00 18.55 117 LYS B CA 1
ATOM 2386 C C . LYS B 1 84 ? 35.799 19.482 -9.319 1.00 17.54 117 LYS B C 1
ATOM 2387 O O . LYS B 1 84 ? 34.616 19.751 -9.241 1.00 17.09 117 LYS B O 1
ATOM 2393 N N . ASP B 1 85 ? 36.293 18.265 -9.088 1.00 18.99 118 ASP B N 1
ATOM 2394 C CA . ASP B 1 85 ? 35.482 17.138 -8.645 1.00 19.03 118 ASP B CA 1
ATOM 2395 C C . ASP B 1 85 ? 34.198 16.962 -9.446 1.00 18.10 118 ASP B C 1
ATOM 2396 O O . ASP B 1 85 ? 33.128 16.804 -8.887 1.00 19.24 118 ASP B O 1
ATOM 2409 N N . ALA B 1 87 ? 31.690 14.656 -10.995 1.00 21.90 120 ALA B N 1
ATOM 2410 C CA . ALA B 1 87 ? 31.299 13.298 -10.647 1.00 23.60 120 ALA B CA 1
ATOM 2411 C C . ALA B 1 87 ? 30.751 12.607 -11.861 1.00 22.47 120 ALA B C 1
ATOM 2412 O O . ALA B 1 87 ? 29.847 13.119 -12.491 1.00 25.75 120 ALA B O 1
ATOM 2414 N N . LEU B 1 88 ? 31.322 11.472 -12.240 1.00 21.75 121 LEU B N 1
ATOM 2415 C CA . LEU B 1 88 ? 30.795 10.672 -13.357 1.00 22.65 121 LEU B CA 1
ATOM 2416 C C . LEU B 1 88 ? 30.577 9.230 -12.897 1.00 22.47 121 LEU B C 1
ATOM 2417 O O . LEU B 1 88 ? 31.348 8.717 -12.079 1.00 20.42 121 LEU B O 1
ATOM 2422 N N . THR B 1 89 ? 29.592 8.563 -13.483 1.00 23.93 122 THR B N 1
ATOM 2423 C CA . THR B 1 89 ? 29.354 7.159 -13.257 1.00 23.06 122 THR B CA 1
ATOM 2424 C C . THR B 1 89 ? 29.472 6.412 -14.587 1.00 24.39 122 THR B C 1
ATOM 2425 O O . THR B 1 89 ? 28.784 6.723 -15.509 1.00 24.63 122 THR B O 1
ATOM 2429 N N . GLU B 1 90 ? 30.393 5.467 -14.675 1.00 27.60 123 GLU B N 1
ATOM 2430 C CA . GLU B 1 90 ? 30.536 4.595 -15.863 1.00 32.52 123 GLU B CA 1
ATOM 2431 C C . GLU B 1 90 ? 29.280 3.743 -16.061 1.00 35.19 123 GLU B C 1
ATOM 2432 O O . GLU B 1 90 ? 28.489 3.568 -15.128 1.00 29.46 123 GLU B O 1
ATOM 2438 N N . LYS B 1 91 ? 29.116 3.166 -17.262 1.00 35.15 124 LYS B N 1
ATOM 2439 C CA . LYS B 1 91 ? 27.933 2.383 -17.568 1.00 34.55 124 LYS B CA 1
ATOM 2440 C C . LYS B 1 91 ? 27.833 1.163 -16.621 1.00 35.41 124 LYS B C 1
ATOM 2441 O O . LYS B 1 91 ? 26.746 0.704 -16.342 1.00 36.45 124 LYS B O 1
ATOM 2443 N N . ASP B 1 92 ? 28.961 0.669 -16.119 1.00 33.26 125 ASP B N 1
ATOM 2444 C CA . ASP B 1 92 ? 28.991 -0.455 -15.200 1.00 35.50 125 ASP B CA 1
ATOM 2445 C C . ASP B 1 92 ? 29.054 -0.046 -13.703 1.00 34.36 125 ASP B C 1
ATOM 2446 O O . ASP B 1 92 ? 29.372 -0.872 -12.857 1.00 33.12 125 ASP B O 1
ATOM 2451 N N . GLY B 1 93 ? 28.762 1.223 -13.401 1.00 28.88 126 GLY B N 1
ATOM 2452 C CA . GLY B 1 93 ? 28.561 1.678 -12.018 1.00 28.77 126 GLY B CA 1
ATOM 2453 C C . GLY B 1 93 ? 29.762 2.193 -11.272 1.00 29.00 126 GLY B C 1
ATOM 2454 O O . GLY B 1 93 ? 29.618 2.716 -10.181 1.00 28.06 126 GLY B O 1
ATOM 2455 N N . ARG B 1 94 ? 30.938 2.105 -11.880 1.00 28.70 127 ARG B N 1
ATOM 2456 C CA . ARG B 1 94 ? 32.128 2.715 -11.290 1.00 29.33 127 ARG B CA 1
ATOM 2457 C C . ARG B 1 94 ? 31.973 4.233 -11.213 1.00 26.89 127 ARG B C 1
ATOM 2458 O O . ARG B 1 94 ? 31.462 4.855 -12.140 1.00 26.44 127 ARG B O 1
ATOM 2466 N N . ARG B 1 95 ? 32.372 4.809 -10.090 1.00 25.68 128 ARG B N 1
ATOM 2467 C CA . ARG B 1 95 ? 32.207 6.235 -9.871 1.00 26.44 128 ARG B CA 1
ATOM 2468 C C . ARG B 1 95 ? 33.543 6.918 -9.907 1.00 24.79 128 ARG B C 1
ATOM 2469 O O . ARG B 1 95 ? 34.491 6.476 -9.265 1.00 31.19 128 ARG B O 1
ATOM 2477 N N . TYR B 1 96 ? 33.625 7.996 -10.656 1.00 24.15 129 TYR B N 1
ATOM 2478 C CA . TYR B 1 96 ? 34.856 8.747 -10.809 1.00 21.01 129 TYR B CA 1
ATOM 2479 C C . TYR B 1 96 ? 34.705 10.200 -10.403 1.00 20.04 129 TYR B C 1
ATOM 2480 O O . TYR B 1 96 ? 33.629 10.760 -10.462 1.00 21.52 129 TYR B O 1
ATOM 2489 N N . LEU B 1 97 ? 35.800 10.791 -9.954 1.00 20.52 130 LEU B N 1
ATOM 2490 C CA . LEU B 1 97 ? 35.931 12.243 -9.890 1.00 20.87 130 LEU B CA 1
ATOM 2491 C C . LEU B 1 97 ? 36.968 12.617 -10.931 1.00 19.67 130 LEU B C 1
ATOM 2492 O O . LEU B 1 97 ? 38.056 12.022 -10.990 1.00 19.08 130 LEU B O 1
ATOM 2497 N N . VAL B 1 98 ? 36.607 13.574 -11.760 1.00 18.40 131 VAL B N 1
ATOM 2498 C CA . VAL B 1 98 ? 37.506 14.181 -12.701 1.00 18.90 131 VAL B CA 1
ATOM 2499 C C . VAL B 1 98 ? 37.859 15.593 -12.235 1.00 17.55 131 VAL B C 1
ATOM 2500 O O . VAL B 1 98 ? 36.966 16.394 -11.925 1.00 17.22 131 VAL B O 1
ATOM 2504 N N . ASN B 1 99 ? 39.149 15.889 -12.239 1.00 15.73 132 ASN B N 1
ATOM 2505 C CA . ASN B 1 99 ? 39.666 17.217 -11.965 1.00 15.47 132 ASN B CA 1
ATOM 2506 C C . ASN B 1 99 ? 40.536 17.657 -13.130 1.00 15.35 132 ASN B C 1
ATOM 2507 O O . ASN B 1 99 ? 41.328 16.863 -13.659 1.00 15.23 132 ASN B O 1
ATOM 2520 N N . ALA B 1 101 ? 42.574 21.376 -14.948 1.00 16.56 134 ALA B N 1
ATOM 2521 C CA . ALA B 1 101 ? 42.858 22.805 -14.928 1.00 16.11 134 ALA B CA 1
ATOM 2522 C C . ALA B 1 101 ? 43.643 23.201 -16.150 1.00 15.76 134 ALA B C 1
ATOM 2523 O O . ALA B 1 101 ? 44.500 22.445 -16.624 1.00 15.40 134 ALA B O 1
ATOM 2525 N N . LEU B 1 102 ? 43.391 24.426 -16.582 1.00 16.82 135 LEU B N 1
ATOM 2526 C CA . LEU B 1 102 ? 44.157 25.068 -17.629 1.00 19.64 135 LEU B CA 1
ATOM 2527 C C . LEU B 1 102 ? 44.713 26.383 -17.139 1.00 18.94 135 LEU B C 1
ATOM 2528 O O . LEU B 1 102 ? 44.042 27.120 -16.407 1.00 20.85 135 LEU B O 1
ATOM 2533 N N . ASP B 1 103 ? 45.941 26.655 -17.573 1.00 18.86 136 ASP B N 1
ATOM 2534 C CA . ASP B 1 103 ? 46.612 27.919 -17.354 1.00 20.86 136 ASP B CA 1
ATOM 2535 C C . ASP B 1 103 ? 47.008 28.490 -18.729 1.00 20.38 136 ASP B C 1
ATOM 2536 O O . ASP B 1 103 ? 46.659 27.920 -19.748 1.00 22.33 136 ASP B O 1
ATOM 2541 N N . PRO B 1 104 ? 47.730 29.602 -18.765 1.00 23.62 137 PRO B N 1
ATOM 2542 C CA . PRO B 1 104 ? 48.046 30.160 -20.106 1.00 26.65 137 PRO B CA 1
ATOM 2543 C C . PRO B 1 104 ? 48.870 29.262 -21.020 1.00 26.76 137 PRO B C 1
ATOM 2544 O O . PRO B 1 104 ? 48.871 29.492 -22.206 1.00 29.23 137 PRO B O 1
ATOM 2548 N N . ASN B 1 105 ? 49.536 28.237 -20.493 1.00 26.04 138 ASN B N 1
ATOM 2549 C CA . ASN B 1 105 ? 50.249 27.286 -21.330 1.00 27.41 138 ASN B CA 1
ATOM 2550 C C . ASN B 1 105 ? 49.416 26.080 -21.747 1.00 28.38 138 ASN B C 1
ATOM 2551 O O . ASN B 1 105 ? 49.911 25.228 -22.466 1.00 26.45 138 ASN B O 1
ATOM 2556 N N . GLY B 1 106 ? 48.157 26.027 -21.339 1.00 22.70 139 GLY B N 1
ATOM 2557 C CA . GLY B 1 106 ? 47.275 24.914 -21.742 1.00 23.31 139 GLY B CA 1
ATOM 2558 C C . GLY B 1 106 ? 46.908 24.014 -20.579 1.00 20.94 139 GLY B C 1
ATOM 2559 O O . GLY B 1 106 ? 46.702 24.487 -19.450 1.00 18.93 139 GLY B O 1
ATOM 2560 N N . LEU B 1 107 ? 46.760 22.720 -20.867 1.00 19.18 140 LEU B N 1
ATOM 2561 C CA . LEU B 1 107 ? 46.325 21.755 -19.872 1.00 21.06 140 LEU B CA 1
ATOM 2562 C C . LEU B 1 107 ? 47.475 21.490 -18.932 1.00 20.03 140 LEU B C 1
ATOM 2563 O O . LEU B 1 107 ? 48.490 20.962 -19.338 1.00 21.19 140 LEU B O 1
ATOM 2568 N N . CYS B 1 108 ? 47.307 21.866 -17.674 1.00 20.48 141 CYS B N 1
ATOM 2569 C CA . CYS B 1 108 ? 48.377 21.713 -16.671 1.00 18.41 141 CYS B CA 1
ATOM 2570 C C . CYS B 1 108 ? 48.021 20.730 -15.568 1.00 18.23 141 CYS B C 1
ATOM 2571 O O . CYS B 1 108 ? 48.846 20.420 -14.727 1.00 20.41 141 CYS B O 1
ATOM 2574 N N . TYR B 1 109 ? 46.771 20.267 -15.549 1.00 17.63 142 TYR B N 1
ATOM 2575 C CA . TYR B 1 109 ? 46.327 19.306 -14.583 1.00 15.62 142 TYR B CA 1
ATOM 2576 C C . TYR B 1 109 ? 45.162 18.489 -15.121 1.00 16.24 142 TYR B C 1
ATOM 2577 O O . TYR B 1 109 ? 44.235 19.034 -15.673 1.00 17.46 142 TYR B O 1
ATOM 2586 N N . PHE B 1 110 ? 45.268 17.164 -14.990 1.00 16.76 143 PHE B N 1
ATOM 2587 C CA . PHE B 1 110 ? 44.194 16.226 -15.283 1.00 17.19 143 PHE B CA 1
ATOM 2588 C C . PHE B 1 110 ? 44.251 15.061 -14.297 1.00 14.92 143 PHE B C 1
ATOM 2589 O O . PHE B 1 110 ? 45.306 14.527 -14.066 1.00 15.82 143 PHE B O 1
ATOM 2597 N N . SER B 1 111 ? 43.126 14.652 -13.728 1.00 14.64 144 SER B N 1
ATOM 2598 C CA . SER B 1 111 ? 43.084 13.392 -13.022 1.00 15.01 144 SER B CA 1
ATOM 2599 C C . SER B 1 111 ? 41.689 12.769 -13.123 1.00 16.80 144 SER B C 1
ATOM 2600 O O . SER B 1 111 ? 40.634 13.480 -13.102 1.00 16.98 144 SER B O 1
ATOM 2603 N N . TYR B 1 112 ? 41.693 11.441 -13.207 1.00 17.84 145 TYR B N 1
ATOM 2604 C CA . TYR B 1 112 ? 40.526 10.610 -13.410 1.00 19.89 145 TYR B CA 1
ATOM 2605 C C . TYR B 1 112 ? 40.594 9.471 -12.398 1.00 20.74 145 TYR B C 1
ATOM 2606 O O . TYR B 1 112 ? 41.332 8.513 -12.586 1.00 19.96 145 TYR B O 1
ATOM 2615 N N . VAL B 1 113 ? 39.849 9.592 -11.305 1.00 20.38 146 VAL B N 1
ATOM 2616 C CA . VAL B 1 113 ? 40.099 8.790 -10.131 1.00 18.31 146 VAL B CA 1
ATOM 2617 C C . VAL B 1 113 ? 38.856 8.031 -9.727 1.00 19.85 146 VAL B C 1
ATOM 2618 O O . VAL B 1 113 ? 37.805 8.614 -9.401 1.00 19.90 146 VAL B O 1
ATOM 2622 N N . ASN B 1 114 ? 38.960 6.706 -9.761 1.00 19.81 147 ASN B N 1
ATOM 2623 C CA . ASN B 1 114 ? 37.846 5.841 -9.352 1.00 20.64 147 ASN B CA 1
ATOM 2624 C C . ASN B 1 114 ? 37.675 5.950 -7.826 1.00 21.50 147 ASN B C 1
ATOM 2625 O O . ASN B 1 114 ? 38.577 5.658 -7.094 1.00 21.42 147 ASN B O 1
ATOM 2630 N N . GLN B 1 115 ? 36.501 6.352 -7.396 1.00 22.53 148 GLN B N 1
ATOM 2631 C CA . GLN B 1 115 ? 36.198 6.617 -5.999 1.00 25.30 148 GLN B CA 1
ATOM 2632 C C . GLN B 1 115 ? 35.916 5.374 -5.222 1.00 28.93 148 GLN B C 1
ATOM 2633 O O . GLN B 1 115 ? 35.884 5.426 -4.005 1.00 26.05 148 GLN B O 1
ATOM 2639 N N . ASP B 1 116 ? 35.705 4.259 -5.895 1.00 26.86 149 ASP B N 1
ATOM 2640 C CA . ASP B 1 116 ? 35.413 3.026 -5.186 1.00 29.47 149 ASP B CA 1
ATOM 2641 C C . ASP B 1 116 ? 36.558 2.025 -5.309 1.00 32.53 149 ASP B C 1
ATOM 2642 O O . ASP B 1 116 ? 36.369 0.865 -5.028 1.00 31.24 149 ASP B O 1
ATOM 2647 N N . GLU B 1 117 ? 37.761 2.457 -5.678 1.00 30.36 150 GLU B N 1
ATOM 2648 C CA . GLU B 1 117 ? 38.824 1.484 -5.851 1.00 33.27 150 GLU B CA 1
ATOM 2649 C C . GLU B 1 117 ? 39.315 0.973 -4.487 1.00 29.93 150 GLU B C 1
ATOM 2650 O O . GLU B 1 117 ? 39.245 1.661 -3.463 1.00 27.67 150 GLU B O 1
ATOM 2656 N N . ARG B 1 118 ? 39.779 -0.250 -4.443 1.00 30.45 151 ARG B N 1
ATOM 2657 C CA . ARG B 1 118 ? 40.272 -0.736 -3.149 1.00 32.00 151 ARG B CA 1
ATOM 2658 C C . ARG B 1 118 ? 41.627 -0.119 -2.791 1.00 29.66 151 ARG B C 1
ATOM 2659 O O . ARG B 1 118 ? 42.400 0.334 -3.648 1.00 29.16 151 ARG B O 1
ATOM 2667 N N . GLU B 1 119 ? 41.903 -0.144 -1.505 1.00 31.32 152 GLU B N 1
ATOM 2668 C CA . GLU B 1 119 ? 43.144 0.355 -0.987 1.00 36.31 152 GLU B CA 1
ATOM 2669 C C . GLU B 1 119 ? 44.248 -0.651 -1.252 1.00 30.36 152 GLU B C 1
ATOM 2670 O O . GLU B 1 119 ? 44.136 -1.825 -0.908 1.00 28.80 152 GLU B O 1
ATOM 2676 N N . ALA B 1 120 ? 45.311 -0.211 -1.900 1.00 24.94 153 ALA B N 1
ATOM 2677 C CA . ALA B 1 120 ? 46.471 -1.089 -2.135 1.00 27.71 153 ALA B CA 1
ATOM 2678 C C . ALA B 1 120 ? 47.146 -1.410 -0.817 1.00 28.59 153 ALA B C 1
ATOM 2679 O O . ALA B 1 120 ? 47.252 -0.542 0.030 1.00 28.04 153 ALA B O 1
ATOM 2681 N N . THR B 1 121 ? 47.614 -2.625 -0.655 1.00 29.28 154 THR B N 1
ATOM 2682 C CA . THR B 1 121 ? 48.423 -2.996 0.526 1.00 32.88 154 THR B CA 1
ATOM 2683 C C . THR B 1 121 ? 49.838 -2.430 0.367 1.00 32.55 154 THR B C 1
ATOM 2684 O O . THR B 1 121 ? 50.242 -2.001 -0.729 1.00 29.56 154 THR B O 1
ATOM 2688 N N . ALA B 1 122 ? 50.595 -2.446 1.451 1.00 35.88 155 ALA B N 1
ATOM 2689 C CA . ALA B 1 122 ? 52.016 -2.055 1.433 1.00 36.74 155 ALA B CA 1
ATOM 2690 C C . ALA B 1 122 ? 52.812 -2.838 0.363 1.00 34.82 155 ALA B C 1
ATOM 2691 O O . ALA B 1 122 ? 53.589 -2.255 -0.403 1.00 31.08 155 ALA B O 1
ATOM 2693 N N . ASP B 1 123 ? 52.580 -4.146 0.290 1.00 33.88 156 ASP B N 1
ATOM 2694 C CA . ASP B 1 123 ? 53.255 -4.982 -0.708 1.00 37.00 156 ASP B CA 1
ATOM 2695 C C . ASP B 1 123 ? 52.898 -4.635 -2.150 1.00 35.04 156 ASP B C 1
ATOM 2696 O O . ASP B 1 123 ? 53.766 -4.636 -3.015 1.00 33.69 156 ASP B O 1
ATOM 2701 N N . GLU B 1 124 ? 51.626 -4.330 -2.395 1.00 32.44 157 GLU B N 1
ATOM 2702 C CA . GLU B 1 124 ? 51.177 -3.930 -3.726 1.00 33.86 157 GLU B CA 1
ATOM 2703 C C . GLU B 1 124 ? 51.797 -2.609 -4.112 1.00 31.37 157 GLU B C 1
ATOM 2704 O O . GLU B 1 124 ? 52.145 -2.417 -5.259 1.00 28.28 157 GLU B O 1
ATOM 2718 N N . ASP B 1 126 ? 54.685 -1.461 -3.053 1.00 28.64 159 ASP B N 1
ATOM 2719 C CA . ASP B 1 126 ? 56.084 -1.718 -3.353 1.00 30.09 159 ASP B CA 1
ATOM 2720 C C . ASP B 1 126 ? 56.246 -2.369 -4.737 1.00 31.59 159 ASP B C 1
ATOM 2721 O O . ASP B 1 126 ? 57.128 -1.971 -5.482 1.00 29.60 159 ASP B O 1
ATOM 2726 N N . GLN B 1 127 ? 55.427 -3.367 -5.048 1.00 31.52 160 GLN B N 1
ATOM 2727 C CA A GLN B 1 127 ? 55.421 -3.988 -6.375 0.50 33.69 160 GLN B CA 1
ATOM 2728 C CA B GLN B 1 127 ? 55.447 -3.994 -6.376 0.50 33.95 160 GLN B CA 1
ATOM 2729 C C . GLN B 1 127 ? 55.130 -2.964 -7.454 1.00 30.11 160 GLN B C 1
ATOM 2730 O O . GLN B 1 127 ? 55.747 -2.977 -8.493 1.00 26.45 160 GLN B O 1
ATOM 2741 N N . ALA B 1 128 ? 54.159 -2.086 -7.208 1.00 28.89 161 ALA B N 1
ATOM 2742 C CA . ALA B 1 128 ? 53.809 -1.040 -8.196 1.00 28.54 161 ALA B CA 1
ATOM 2743 C C . ALA B 1 128 ? 55.003 -0.129 -8.439 1.00 30.40 161 ALA B C 1
ATOM 2744 O O . ALA B 1 128 ? 55.317 0.218 -9.578 1.00 28.89 161 ALA B O 1
ATOM 2746 N N . LEU B 1 129 ? 55.691 0.237 -7.370 1.00 27.85 162 LEU B N 1
ATOM 2747 C CA . LEU B 1 129 ? 56.871 1.062 -7.524 1.00 27.90 162 LEU B CA 1
ATOM 2748 C C . LEU B 1 129 ? 57.962 0.326 -8.329 1.00 30.02 162 LEU B C 1
ATOM 2749 O O . LEU B 1 129 ? 58.611 0.919 -9.218 1.00 27.29 162 LEU B O 1
ATOM 2754 N N . GLY B 1 130 ? 58.159 -0.961 -8.051 1.00 27.73 163 GLY B N 1
ATOM 2755 C CA . GLY B 1 130 ? 59.051 -1.786 -8.871 1.00 28.13 163 GLY B CA 1
ATOM 2756 C C . GLY B 1 130 ? 58.672 -1.798 -10.360 1.00 28.67 163 GLY B C 1
ATOM 2757 O O . GLY B 1 130 ? 59.519 -1.639 -11.222 1.00 25.97 163 GLY B O 1
ATOM 2758 N N . LYS B 1 131 ? 57.405 -1.994 -10.675 1.00 29.62 164 LYS B N 1
ATOM 2759 C CA A LYS B 1 131 ? 56.968 -2.006 -12.072 0.50 30.47 164 LYS B CA 1
ATOM 2760 C CA B LYS B 1 131 ? 56.975 -1.993 -12.065 0.50 31.31 164 LYS B CA 1
ATOM 2761 C C . LYS B 1 131 ? 57.268 -0.633 -12.717 1.00 30.37 164 LYS B C 1
ATOM 2762 O O . LYS B 1 131 ? 57.784 -0.545 -13.854 1.00 29.03 164 LYS B O 1
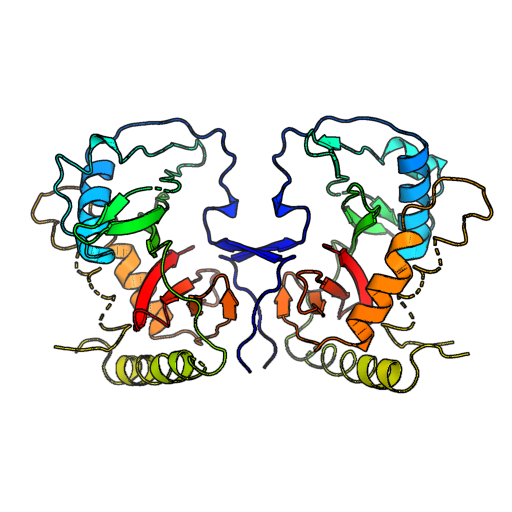ATOM 2773 N N . LEU B 1 132 ? 56.964 0.428 -11.989 1.00 29.18 165 LEU B N 1
ATOM 2774 C CA . LEU B 1 132 ? 57.168 1.782 -12.470 1.00 28.88 165 LEU B CA 1
ATOM 2775 C C . LEU B 1 132 ? 58.618 2.041 -12.791 1.00 30.07 165 LEU B C 1
ATOM 2776 O O . LEU B 1 132 ? 58.949 2.571 -13.864 1.00 29.62 165 LEU B O 1
ATOM 2781 N N . GLN B 1 133 ? 59.506 1.607 -11.904 1.00 26.83 166 GLN B N 1
ATOM 2782 C CA . GLN B 1 133 ? 60.941 1.731 -12.146 1.00 31.66 166 GLN B CA 1
ATOM 2783 C C . GLN B 1 133 ? 61.381 0.994 -13.409 1.00 32.22 166 GLN B C 1
ATOM 2784 O O . GLN B 1 133 ? 62.172 1.512 -14.184 1.00 30.60 166 GLN B O 1
ATOM 2790 N N . GLU B 1 134 ? 60.873 -0.221 -13.576 1.00 31.02 167 GLU B N 1
ATOM 2791 C CA A GLU B 1 134 ? 61.174 -1.052 -14.731 0.50 32.71 167 GLU B CA 1
ATOM 2792 C CA B GLU B 1 134 ? 61.198 -1.030 -14.734 0.50 32.48 167 GLU B CA 1
ATOM 2793 C C . GLU B 1 134 ? 60.646 -0.384 -16.007 1.00 29.47 167 GLU B C 1
ATOM 2794 O O . GLU B 1 134 ? 61.336 -0.321 -17.002 1.00 26.80 167 GLU B O 1
ATOM 2805 N N . ASP B 1 135 ? 59.413 0.116 -15.960 1.00 27.80 168 ASP B N 1
ATOM 2806 C CA . ASP B 1 135 ? 58.810 0.768 -17.133 1.00 26.87 168 ASP B CA 1
ATOM 2807 C C . ASP B 1 135 ? 59.655 2.004 -17.511 1.00 28.46 168 ASP B C 1
ATOM 2808 O O . ASP B 1 135 ? 59.867 2.288 -18.708 1.00 29.28 168 ASP B O 1
ATOM 2813 N N . TRP B 1 136 ? 60.106 2.731 -16.488 1.00 24.14 169 TRP B N 1
ATOM 2814 C CA . TRP B 1 136 ? 60.868 3.948 -16.675 1.00 26.80 169 TRP B CA 1
ATOM 2815 C C . TRP B 1 136 ? 62.199 3.658 -17.353 1.00 28.13 169 TRP B C 1
ATOM 2816 O O . TRP B 1 136 ? 62.629 4.405 -18.242 1.00 29.01 169 TRP B O 1
ATOM 2827 N N . GLU B 1 137 ? 62.872 2.611 -16.891 1.00 28.34 170 GLU B N 1
ATOM 2828 C CA . GLU B 1 137 ? 64.160 2.234 -17.459 1.00 31.44 170 GLU B CA 1
ATOM 2829 C C . GLU B 1 137 ? 63.984 1.796 -18.899 1.00 29.86 170 GLU B C 1
ATOM 2830 O O . GLU B 1 137 ? 64.816 2.118 -19.738 1.00 31.05 170 GLU B O 1
ATOM 2836 N N . LYS B 1 138 ? 62.900 1.086 -19.187 1.00 29.88 171 LYS B N 1
ATOM 2837 C CA . LYS B 1 138 ? 62.621 0.700 -20.564 1.00 32.48 171 LYS B CA 1
ATOM 2838 C C . LYS B 1 138 ? 62.407 1.975 -21.412 1.00 31.78 171 LYS B C 1
ATOM 2839 O O . LYS B 1 138 ? 62.956 2.105 -22.494 1.00 30.44 171 LYS B O 1
ATOM 2845 N N . PHE B 1 139 ? 61.619 2.914 -20.896 1.00 28.71 172 PHE B N 1
ATOM 2846 C CA . PHE B 1 139 ? 61.430 4.181 -21.575 1.00 30.14 172 PHE B CA 1
ATOM 2847 C C . PHE B 1 139 ? 62.759 4.895 -21.828 1.00 31.12 172 PHE B C 1
ATOM 2848 O O . PHE B 1 139 ? 62.999 5.358 -22.954 1.00 29.26 172 PHE B O 1
ATOM 2856 N N . LEU B 1 140 ? 63.614 4.984 -20.812 1.00 29.16 173 LEU B N 1
ATOM 2857 C CA . LEU B 1 140 ? 64.902 5.646 -21.001 1.00 30.15 173 LEU B CA 1
ATOM 2858 C C . LEU B 1 140 ? 65.747 4.982 -22.089 1.00 33.40 173 LEU B C 1
ATOM 2859 O O . LEU B 1 140 ? 66.435 5.672 -22.841 1.00 31.03 173 LEU B O 1
ATOM 2864 N N . SER B 1 141 ? 65.676 3.662 -22.204 1.00 32.07 174 SER B N 1
ATOM 2865 C CA . SER B 1 141 ? 66.431 2.969 -23.252 1.00 35.68 174 SER B CA 1
ATOM 2866 C C . SER B 1 141 ? 65.781 3.123 -24.631 1.00 34.26 174 SER B C 1
ATOM 2867 O O . SER B 1 141 ? 66.458 2.968 -25.634 1.00 32.41 174 SER B O 1
ATOM 2870 N N . ASP B 1 142 ? 64.479 3.395 -24.685 1.00 30.47 175 ASP B N 1
ATOM 2871 C CA . ASP B 1 142 ? 63.773 3.495 -25.959 1.00 30.68 175 ASP B CA 1
ATOM 2872 C C . ASP B 1 142 ? 62.626 4.498 -25.867 1.00 29.58 175 ASP B C 1
ATOM 2873 O O . ASP B 1 142 ? 61.441 4.126 -25.763 1.00 29.30 175 ASP B O 1
ATOM 2878 N N . PRO B 1 143 ? 62.962 5.790 -25.893 1.00 27.87 176 PRO B N 1
ATOM 2879 C CA . PRO B 1 143 ? 61.940 6.776 -25.553 1.00 25.79 176 PRO B CA 1
ATOM 2880 C C . PRO B 1 143 ? 61.032 7.170 -26.707 1.00 26.81 176 PRO B C 1
ATOM 2881 O O . PRO B 1 143 ? 60.075 7.899 -26.484 1.00 26.72 176 PRO B O 1
ATOM 2885 N N . LEU B 1 144 ? 61.336 6.716 -27.914 1.00 28.55 177 LEU B N 1
ATOM 2886 C CA . LEU B 1 144 ? 60.469 6.903 -29.093 1.00 34.00 177 LEU B CA 1
ATOM 2887 C C . LEU B 1 144 ? 60.237 5.540 -29.770 1.00 38.19 177 LEU B C 1
ATOM 2888 O O . LEU B 1 144 ? 60.697 5.311 -30.875 1.00 38.22 177 LEU B O 1
ATOM 2893 N N . PRO B 1 145 ? 59.543 4.617 -29.101 1.00 41.70 178 PRO B N 1
ATOM 2894 C CA . PRO B 1 145 ? 59.487 3.256 -29.668 1.00 42.56 178 PRO B CA 1
ATOM 2895 C C . PRO B 1 145 ? 58.628 3.216 -30.931 1.00 48.02 178 PRO B C 1
ATOM 2896 O O . PRO B 1 145 ? 57.762 4.079 -31.110 1.00 45.67 178 PRO B O 1
ATOM 2900 N N . ALA B 1 146 ? 58.848 2.236 -31.804 1.00 54.73 179 ALA B N 1
ATOM 2901 C CA . ALA B 1 146 ? 57.947 2.049 -32.937 1.00 59.34 179 ALA B CA 1
ATOM 2902 C C . ALA B 1 146 ? 56.802 1.135 -32.511 1.00 61.67 179 ALA B C 1
ATOM 2903 O O . ALA B 1 146 ? 55.860 0.925 -33.278 1.00 77.60 179 ALA B O 1
ATOM 2905 N N . LYS B 1 169 ? 49.584 -2.752 -27.491 1.00 66.16 202 LYS B N 1
ATOM 2906 C CA . LYS B 1 169 ? 50.910 -3.267 -27.843 1.00 70.44 202 LYS B CA 1
ATOM 2907 C C . LYS B 1 169 ? 51.843 -3.321 -26.627 1.00 71.98 202 LYS B C 1
ATOM 2908 O O . LYS B 1 169 ? 52.916 -3.937 -26.700 1.00 69.13 202 LYS B O 1
ATOM 2910 N N . THR B 1 170 ? 51.418 -2.710 -25.511 1.00 60.70 203 THR B N 1
ATOM 2911 C CA . THR B 1 170 ? 52.307 -2.432 -24.370 1.00 47.71 203 THR B CA 1
ATOM 2912 C C . THR B 1 170 ? 51.566 -2.308 -23.033 1.00 40.02 203 THR B C 1
ATOM 2913 O O . THR B 1 170 ? 50.465 -1.768 -22.959 1.00 49.90 203 THR B O 1
ATOM 2917 N N . ASP B 1 171 ? 52.173 -2.783 -21.956 1.00 41.01 204 ASP B N 1
ATOM 2918 C CA . ASP B 1 171 ? 51.691 -2.406 -20.638 1.00 45.55 204 ASP B CA 1
ATOM 2919 C C . ASP B 1 171 ? 52.677 -1.468 -19.920 1.00 39.81 204 ASP B C 1
ATOM 2920 O O . ASP B 1 171 ? 52.578 -1.273 -18.694 1.00 36.61 204 ASP B O 1
ATOM 2925 N N . ASN B 1 172 ? 53.597 -0.868 -20.682 1.00 30.75 205 ASN B N 1
ATOM 2926 C CA . ASN B 1 172 ? 54.498 0.169 -20.131 1.00 30.79 205 ASN B CA 1
ATOM 2927 C C . ASN B 1 172 ? 53.706 1.444 -19.787 1.00 27.31 205 ASN B C 1
ATOM 2928 O O . ASN B 1 172 ? 53.090 2.066 -20.656 1.00 23.76 205 ASN B O 1
ATOM 2933 N N . ALA B 1 173 ? 53.685 1.838 -18.508 1.00 25.90 206 ALA B N 1
ATOM 2934 C CA . ALA B 1 173 ? 52.833 2.953 -18.098 1.00 23.10 206 ALA B CA 1
ATOM 2935 C C . ALA B 1 173 ? 53.197 4.274 -18.818 1.00 22.73 206 ALA B C 1
ATOM 2936 O O . ALA B 1 173 ? 52.309 5.122 -19.094 1.00 21.35 206 ALA B O 1
ATOM 2938 N N . PHE B 1 174 ? 54.485 4.461 -19.108 1.00 21.24 207 PHE B N 1
ATOM 2939 C CA . PHE B 1 174 ? 54.963 5.698 -19.721 1.00 20.48 207 PHE B CA 1
ATOM 2940 C C . PHE B 1 174 ? 54.521 5.711 -21.166 1.00 21.54 207 PHE B C 1
ATOM 2941 O O . PHE B 1 174 ? 53.918 6.675 -21.586 1.00 20.49 207 PHE B O 1
ATOM 2949 N N . TYR B 1 175 ? 54.762 4.613 -21.890 1.00 23.18 208 TYR B N 1
ATOM 2950 C CA . TYR B 1 175 ? 54.315 4.518 -23.278 1.00 25.76 208 TYR B CA 1
ATOM 2951 C C . TYR B 1 175 ? 52.807 4.734 -23.403 1.00 26.96 208 TYR B C 1
ATOM 2952 O O . TYR B 1 175 ? 52.353 5.440 -24.311 1.00 23.12 208 TYR B O 1
ATOM 2969 N N . PHE B 1 177 ? 50.709 6.272 -21.362 1.00 22.75 210 PHE B N 1
ATOM 2970 C CA . PHE B 1 177 ? 50.310 7.641 -21.036 1.00 23.92 210 PHE B CA 1
ATOM 2971 C C . PHE B 1 177 ? 50.710 8.609 -22.162 1.00 21.13 210 PHE B C 1
ATOM 2972 O O . PHE B 1 177 ? 49.917 9.423 -22.587 1.00 21.39 210 PHE B O 1
ATOM 2980 N N . PHE B 1 178 ? 51.927 8.513 -22.670 1.00 23.01 211 PHE B N 1
ATOM 2981 C CA . PHE B 1 178 ? 52.332 9.404 -23.782 1.00 23.67 211 PHE B CA 1
ATOM 2982 C C . PHE B 1 178 ? 51.496 9.209 -25.034 1.00 22.88 211 PHE B C 1
ATOM 2983 O O . PHE B 1 178 ? 51.160 10.181 -25.732 1.00 22.07 211 PHE B O 1
ATOM 2999 N N . ARG B 1 180 ? 48.381 8.178 -25.146 1.00 21.90 213 ARG B N 1
ATOM 3000 C CA . ARG B 1 180 ? 47.083 8.841 -24.905 1.00 22.81 213 ARG B CA 1
ATOM 3001 C C . ARG B 1 180 ? 47.170 10.358 -25.068 1.00 19.75 213 ARG B C 1
ATOM 3002 O O . ARG B 1 180 ? 46.303 10.987 -25.724 1.00 21.57 213 ARG B O 1
ATOM 3010 N N . CYS B 1 181 ? 48.221 10.961 -24.517 1.00 20.53 214 CYS B N 1
ATOM 3011 C CA . CYS B 1 181 ? 48.430 12.415 -24.683 1.00 20.54 214 CYS B CA 1
ATOM 3012 C C . CYS B 1 181 ? 48.513 12.849 -26.159 1.00 21.88 214 CYS B C 1
ATOM 3013 O O . CYS B 1 181 ? 47.859 13.818 -26.571 1.00 23.69 214 CYS B O 1
ATOM 3016 N N . GLN B 1 182 ? 49.309 12.115 -26.928 1.00 24.47 215 GLN B N 1
ATOM 3017 C CA . GLN B 1 182 ? 49.466 12.334 -28.369 1.00 25.85 215 GLN B CA 1
ATOM 3018 C C . GLN B 1 182 ? 48.129 12.150 -29.103 1.00 26.75 215 GLN B C 1
ATOM 3019 O O . GLN B 1 182 ? 47.782 12.935 -29.992 1.00 26.50 215 GLN B O 1
ATOM 3033 N N . LEU B 1 184 ? 45.150 12.550 -27.877 1.00 24.76 217 LEU B N 1
ATOM 3034 C CA . LEU B 1 184 ? 44.293 13.709 -27.572 1.00 24.64 217 LEU B CA 1
ATOM 3035 C C . LEU B 1 184 ? 44.627 14.918 -28.439 1.00 25.68 217 LEU B C 1
ATOM 3036 O O . LEU B 1 184 ? 43.724 15.573 -28.999 1.00 23.83 217 LEU B O 1
ATOM 3041 N N . SER B 1 185 ? 45.915 15.235 -28.535 1.00 25.81 218 SER B N 1
ATOM 3042 C CA . SER B 1 185 ? 46.353 16.334 -29.369 1.00 24.94 218 SER B CA 1
ATOM 3043 C C . SER B 1 185 ? 45.918 16.114 -30.837 1.00 27.75 218 SER B C 1
ATOM 3044 O O . SER B 1 185 ? 45.364 17.024 -31.472 1.00 27.53 218 SER B O 1
ATOM 3047 N N . ASP B 1 186 ? 46.157 14.918 -31.362 1.00 27.31 219 ASP B N 1
ATOM 3048 C CA . ASP B 1 186 ? 45.776 14.611 -32.758 1.00 31.72 219 ASP B CA 1
ATOM 3049 C C . ASP B 1 186 ? 44.272 14.740 -32.949 1.00 36.41 219 ASP B C 1
ATOM 3050 O O . ASP B 1 186 ? 43.810 15.352 -33.896 1.00 34.95 219 ASP B O 1
ATOM 3055 N N . GLN B 1 187 ? 43.504 14.169 -32.030 1.00 37.95 220 GLN B N 1
ATOM 3056 C CA . GLN B 1 187 ? 42.050 14.288 -32.068 1.00 35.58 220 GLN B CA 1
ATOM 3057 C C . GLN B 1 187 ? 41.610 15.763 -32.179 1.00 39.71 220 GLN B C 1
ATOM 3058 O O . GLN B 1 187 ? 40.805 16.098 -33.079 1.00 34.10 220 GLN B O 1
ATOM 3072 N N . ARG B 1 189 ? 43.441 18.409 -33.269 1.00 35.25 222 ARG B N 1
ATOM 3073 C CA A ARG B 1 189 ? 43.916 19.021 -34.507 0.50 39.55 222 ARG B CA 1
ATOM 3074 C CA B ARG B 1 189 ? 43.952 18.983 -34.512 0.50 40.32 222 ARG B CA 1
ATOM 3075 C C . ARG B 1 189 ? 43.108 18.544 -35.715 1.00 44.25 222 ARG B C 1
ATOM 3076 O O . ARG B 1 189 ? 42.683 19.372 -36.516 1.00 46.02 222 ARG B O 1
ATOM 3091 N N . LYS B 1 190 ? 42.872 17.221 -35.812 1.00 51.02 223 LYS B N 1
ATOM 3092 C CA . LYS B 1 190 ? 41.991 16.599 -36.842 1.00 51.62 223 LYS B CA 1
ATOM 3093 C C . LYS B 1 190 ? 40.671 17.323 -36.928 1.00 52.63 223 LYS B C 1
ATOM 3094 O O . LYS B 1 190 ? 40.203 17.622 -38.008 1.00 51.38 223 LYS B O 1
ATOM 3096 N N . GLU B 1 191 ? 40.081 17.625 -35.782 1.00 45.09 224 GLU B N 1
ATOM 3097 C CA . GLU B 1 191 ? 38.789 18.314 -35.725 1.00 53.12 224 GLU B CA 1
ATOM 3098 C C . GLU B 1 191 ? 38.924 19.836 -35.823 1.00 48.07 224 GLU B C 1
ATOM 3099 O O . GLU B 1 191 ? 37.936 20.541 -35.679 1.00 53.69 224 GLU B O 1
ATOM 3105 N N . GLN B 1 192 ? 40.147 20.338 -35.968 1.00 46.08 225 GLN B N 1
ATOM 3106 C CA . GLN B 1 192 ? 40.414 21.780 -35.969 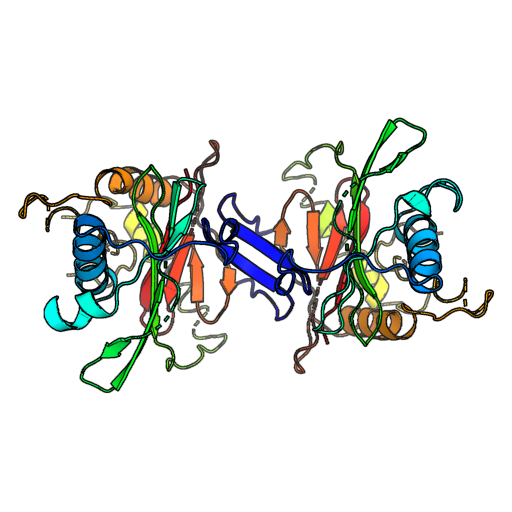1.00 50.67 225 GLN B CA 1
ATOM 3107 C C . GLN B 1 192 ? 39.791 22.546 -34.781 1.00 52.91 225 GLN B C 1
ATOM 3108 O O . GLN B 1 192 ? 39.334 23.671 -34.944 1.00 56.83 225 GLN B O 1
ATOM 3114 N N . TYR B 1 193 ? 39.747 21.916 -33.604 1.00 51.88 226 TYR B N 1
ATOM 3115 C CA . TYR B 1 193 ? 39.364 22.574 -32.338 1.00 48.39 226 TYR B CA 1
ATOM 3116 C C . TYR B 1 193 ? 40.652 23.020 -31.659 1.00 43.07 226 TYR B C 1
ATOM 3117 O O . TYR B 1 193 ? 41.728 22.651 -32.089 1.00 46.70 226 TYR B O 1
ATOM 3119 N N . SER B 1 194 ? 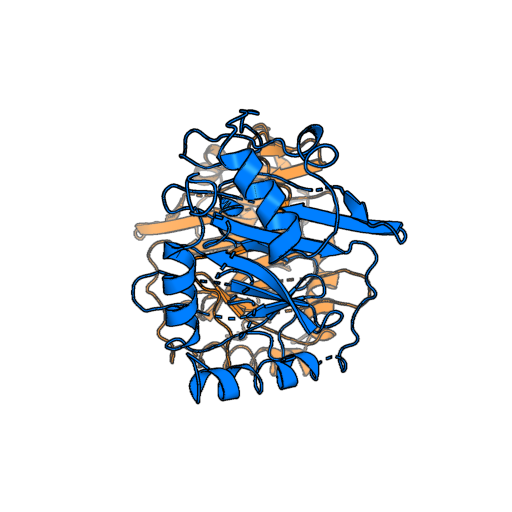40.558 23.778 -30.577 1.00 47.31 227 SER B N 1
ATOM 3120 C CA . SER B 1 194 ? 41.752 24.188 -29.854 1.00 38.45 227 SER B CA 1
ATOM 3121 C C . SER B 1 194 ? 42.443 22.990 -29.163 1.00 35.32 227 SER B C 1
ATOM 3122 O O . SER B 1 194 ? 41.804 22.154 -28.511 1.00 31.17 227 SER B O 1
ATOM 3125 N N . ASP B 1 195 ? 43.749 22.879 -29.380 1.00 32.22 228 ASP B N 1
ATOM 3126 C CA . ASP B 1 195 ? 44.519 21.775 -28.866 1.00 30.10 228 ASP B CA 1
ATOM 3127 C C . ASP B 1 195 ? 45.281 22.308 -27.654 1.00 26.80 228 ASP B C 1
ATOM 3128 O O . ASP B 1 195 ? 46.327 22.933 -27.792 1.00 24.25 228 ASP B O 1
ATOM 3133 N N . TYR B 1 196 ? 44.743 22.083 -26.467 1.00 22.97 229 TYR B N 1
ATOM 3134 C CA . TYR B 1 196 ? 45.395 22.607 -25.245 1.00 21.77 229 TYR B CA 1
ATOM 3135 C C . TYR B 1 196 ? 46.449 21.677 -24.649 1.00 23.10 229 TYR B C 1
ATOM 3136 O O . TYR B 1 196 ? 47.011 21.999 -23.590 1.00 24.09 229 TYR B O 1
ATOM 3145 N N . ILE B 1 197 ? 46.762 20.552 -25.293 1.00 21.22 230 ILE B N 1
ATOM 3146 C CA . ILE B 1 197 ? 47.835 19.678 -24.799 1.00 21.26 230 ILE B CA 1
ATOM 3147 C C . ILE B 1 197 ? 49.101 19.605 -25.692 1.00 23.43 230 ILE B C 1
ATOM 3148 O O . ILE B 1 197 ? 50.204 19.341 -25.201 1.00 23.50 230 ILE B O 1
ATOM 3153 N N . GLY B 1 198 ? 48.943 19.846 -26.996 1.00 23.89 231 GLY B N 1
ATOM 3154 C CA . GLY B 1 198 ? 50.047 19.642 -27.997 1.00 24.29 231 GLY B CA 1
ATOM 3155 C C . GLY B 1 198 ? 51.305 20.405 -27.701 1.00 22.98 231 GLY B C 1
ATOM 3156 O O . GLY B 1 198 ? 52.424 19.864 -27.797 1.00 23.46 231 GLY B O 1
ATOM 3157 N N . ASP B 1 199 ? 51.128 21.639 -27.243 1.00 24.65 232 ASP B N 1
ATOM 3158 C CA . ASP B 1 199 ? 52.271 22.481 -26.878 1.00 26.03 232 ASP B CA 1
ATOM 3159 C C . ASP B 1 199 ? 53.027 21.973 -25.665 1.00 24.00 232 ASP B C 1
ATOM 3160 O O . ASP B 1 199 ? 54.187 22.383 -25.453 1.00 23.16 232 ASP B O 1
ATOM 3165 N N . ASN B 1 200 ? 52.390 21.122 -24.840 1.00 22.47 233 ASN B N 1
ATOM 3166 C CA . ASN B 1 200 ? 53.030 20.583 -23.635 1.00 21.19 233 ASN B CA 1
ATOM 3167 C C . ASN B 1 200 ? 53.689 19.200 -23.771 1.00 23.14 233 ASN B C 1
ATOM 3168 O O . ASN B 1 200 ? 54.392 18.744 -22.847 1.00 21.23 233 ASN B O 1
ATOM 3173 N N . LEU B 1 201 ? 53.483 18.548 -24.926 1.00 24.27 234 LEU B N 1
ATOM 3174 C CA . LEU B 1 201 ? 53.884 17.147 -25.105 1.00 25.01 234 LEU B CA 1
ATOM 3175 C C . LEU B 1 201 ? 55.391 16.968 -25.029 1.00 24.67 234 LEU B C 1
ATOM 3176 O O . LEU B 1 201 ? 55.881 16.053 -24.350 1.00 22.92 234 LEU B O 1
ATOM 3181 N N . TYR B 1 202 ? 56.133 17.815 -25.726 1.00 21.66 235 TYR B N 1
ATOM 3182 C CA . TYR B 1 202 ? 57.585 17.717 -25.677 1.00 21.98 235 TYR B CA 1
ATOM 3183 C C . TYR B 1 202 ? 58.072 17.886 -24.211 1.00 23.24 235 TYR B C 1
ATOM 3184 O O . TYR B 1 202 ? 58.912 17.138 -23.732 1.00 21.28 235 TYR B O 1
A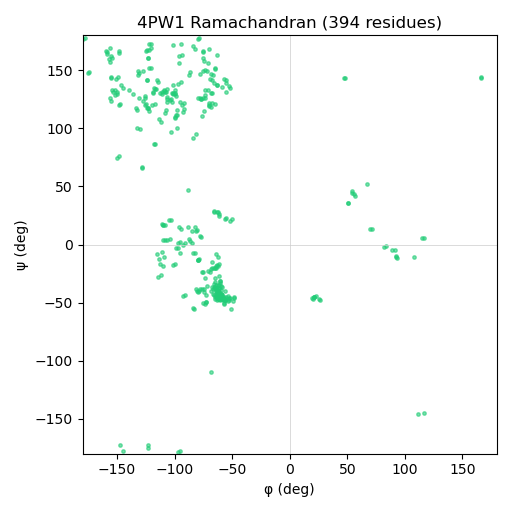TOM 3193 N N . THR B 1 203 ? 57.561 18.886 -23.506 1.00 21.83 236 THR B N 1
ATOM 3194 C CA . THR B 1 203 ? 58.046 19.145 -22.151 1.00 20.95 236 THR B CA 1
ATOM 3195 C C . THR B 1 203 ? 57.794 17.939 -21.237 1.00 20.01 236 THR B C 1
ATOM 3196 O O . THR B 1 203 ? 58.647 17.549 -20.458 1.00 22.53 236 THR B O 1
ATOM 3200 N N . ILE B 1 204 ? 56.633 17.333 -21.368 1.00 19.56 237 ILE B N 1
ATOM 3201 C CA . ILE B 1 204 ? 56.301 16.189 -20.540 1.00 23.34 237 ILE B CA 1
ATOM 3202 C C . ILE B 1 204 ? 57.270 15.036 -20.817 1.00 21.75 237 ILE B C 1
ATOM 3203 O O . ILE B 1 204 ? 57.835 14.423 -19.893 1.00 20.99 237 ILE B O 1
ATOM 3208 N N . TRP B 1 205 ? 57.479 14.756 -22.101 1.00 19.79 238 TRP B N 1
ATOM 3209 C CA . TRP B 1 205 ? 58.387 13.712 -22.494 1.00 20.00 238 TRP B CA 1
ATOM 3210 C C . TRP B 1 205 ? 59.798 13.977 -22.014 1.00 21.80 238 TRP B C 1
ATOM 3211 O O . TRP B 1 205 ? 60.462 13.080 -21.454 1.00 20.65 238 TRP B O 1
ATOM 3222 N N . GLU B 1 206 ? 60.274 15.202 -22.241 1.00 22.69 239 GLU B N 1
ATOM 3223 C CA . GLU B 1 206 ? 61.630 15.562 -21.885 1.00 24.56 239 GLU B CA 1
ATOM 3224 C C . GLU B 1 206 ? 61.877 15.485 -20.354 1.00 23.63 239 GLU B C 1
ATOM 3225 O O . GLU B 1 206 ? 62.953 15.079 -19.913 1.00 23.71 239 GLU B O 1
ATOM 3231 N N . LEU B 1 207 ? 60.905 15.889 -19.558 1.00 21.21 240 LEU B N 1
ATOM 3232 C CA . LEU B 1 207 ? 61.076 15.764 -18.126 1.00 22.77 240 LEU B CA 1
ATOM 3233 C C . LEU B 1 207 ? 61.257 14.329 -17.686 1.00 22.19 240 LEU B C 1
ATOM 3234 O O . LEU B 1 207 ? 62.185 14.021 -16.898 1.00 24.11 240 LEU B O 1
ATOM 3239 N N . VAL B 1 208 ? 60.439 13.431 -18.220 1.00 20.44 241 VAL B N 1
ATOM 3240 C CA . VAL B 1 208 ? 60.576 12.038 -17.833 1.00 21.74 241 VAL B CA 1
ATOM 3241 C C . VAL B 1 208 ? 61.920 11.478 -18.326 1.00 24.11 241 VAL B C 1
ATOM 3242 O O . VAL B 1 208 ? 62.558 10.629 -17.675 1.00 23.14 241 VAL B O 1
ATOM 3246 N N . LEU B 1 209 ? 62.372 11.954 -19.481 1.00 23.99 242 LEU B N 1
ATOM 3247 C CA . LEU B 1 209 ? 63.585 11.416 -20.063 1.00 24.60 242 LEU B CA 1
ATOM 3248 C C . LEU B 1 209 ? 64.816 11.896 -19.334 1.00 26.61 242 LEU B C 1
ATOM 3249 O O . LEU B 1 209 ? 65.775 11.144 -19.181 1.00 24.50 242 LEU B O 1
ATOM 3254 N N . LYS B 1 210 ? 64.812 13.154 -18.904 1.00 25.70 243 LYS B N 1
ATOM 3255 C CA . LYS B 1 210 ? 66.061 13.775 -18.451 1.00 27.97 243 LYS B CA 1
ATOM 3256 C C . LYS B 1 210 ? 66.126 14.012 -16.964 1.00 29.36 243 LYS B C 1
ATOM 3257 O O . LYS B 1 210 ? 67.176 14.350 -16.450 1.00 27.15 243 LYS B O 1
ATOM 3263 N N . SER B 1 211 ? 65.025 13.864 -16.255 1.00 26.46 244 SER B N 1
ATOM 3264 C CA . SER B 1 211 ? 65.083 14.123 -14.830 1.00 26.93 244 SER B CA 1
ATOM 3265 C C . SER B 1 211 ? 65.278 12.814 -14.077 1.00 29.07 244 SER B C 1
ATOM 3266 O O . SER B 1 211 ? 64.886 11.732 -14.526 1.00 27.40 244 SER B O 1
ATOM 3269 N N . GLU B 1 212 ? 65.828 12.953 -12.881 1.00 30.19 245 GLU B N 1
ATOM 3270 C CA . GLU B 1 212 ? 65.719 11.951 -11.858 1.00 31.80 245 GLU B CA 1
ATOM 3271 C C . GLU B 1 212 ? 64.236 11.624 -11.592 1.00 26.01 245 GLU B C 1
ATOM 3272 O O . GLU B 1 212 ? 63.371 12.508 -11.568 1.00 25.92 245 GLU B O 1
ATOM 3278 N N . PHE B 1 213 ? 63.957 10.351 -11.351 1.00 27.27 246 PHE B N 1
ATOM 3279 C CA . PHE B 1 213 ? 62.617 9.889 -10.993 1.00 27.02 246 PHE B CA 1
ATOM 3280 C C . PHE B 1 213 ? 62.562 9.738 -9.454 1.00 27.64 246 PHE B C 1
ATOM 3281 O O . PHE B 1 213 ? 63.266 8.918 -8.898 1.00 27.14 246 PHE B O 1
ATOM 3289 N N . THR B 1 214 ? 61.743 10.524 -8.787 1.00 22.92 247 THR B N 1
ATOM 3290 C CA . THR B 1 214 ? 61.525 10.306 -7.360 1.00 25.86 247 THR B CA 1
ATOM 3291 C C . THR B 1 214 ? 60.033 10.083 -7.135 1.00 24.75 247 THR B C 1
ATOM 3292 O O . THR B 1 214 ? 59.219 10.266 -8.065 1.00 22.72 247 THR B O 1
ATOM 3296 N N . SER B 1 215 ? 59.668 9.616 -5.947 1.00 23.03 248 SER B N 1
ATOM 3297 C CA . SER B 1 215 ? 58.273 9.289 -5.724 1.00 23.01 248 SER B CA 1
ATOM 3298 C C . SER B 1 215 ? 57.840 9.350 -4.270 1.00 23.64 248 SER B C 1
ATOM 3299 O O . SER B 1 215 ? 58.645 9.290 -3.372 1.00 22.74 248 SER B O 1
ATOM 3302 N N . LEU B 1 216 ? 56.540 9.466 -4.074 1.00 23.83 249 LEU B N 1
ATOM 3303 C CA . LEU B 1 216 ? 55.932 9.294 -2.745 1.00 25.34 249 LEU B CA 1
ATOM 3304 C C . LEU B 1 216 ? 54.540 8.704 -2.954 1.00 23.98 249 LEU B C 1
ATOM 3305 O O . LEU B 1 216 ? 54.021 8.678 -4.087 1.00 21.56 249 LEU B O 1
ATOM 3310 N N . SER B 1 217 ? 53.960 8.229 -1.864 1.00 21.64 250 SER B N 1
ATOM 3311 C CA . SER B 1 217 ? 52.624 7.716 -1.885 1.00 21.50 250 SER B CA 1
ATOM 3312 C C . SER B 1 217 ? 51.725 8.667 -1.150 1.00 22.26 250 SER B C 1
ATOM 3313 O O . SER B 1 217 ? 52.017 9.120 0.003 1.00 21.49 250 SER B O 1
ATOM 3316 N N . TYR B 1 218 ? 50.606 8.950 -1.788 1.00 22.09 251 TYR B N 1
ATOM 3317 C CA . TYR B 1 218 ? 49.597 9.817 -1.218 1.00 26.46 251 TYR B CA 1
ATOM 3318 C C . TYR B 1 218 ? 48.239 9.378 -1.741 1.00 25.71 251 TYR B C 1
ATOM 3319 O O . TYR B 1 218 ? 48.060 9.205 -2.944 1.00 21.87 251 TYR B O 1
ATOM 3328 N N . ASP B 1 219 ? 47.283 9.230 -0.833 1.00 26.64 252 ASP B N 1
ATOM 3329 C CA . ASP B 1 219 ? 45.895 9.030 -1.211 1.00 29.40 252 ASP B CA 1
ATOM 3330 C C . ASP B 1 219 ? 45.678 7.809 -2.169 1.00 24.13 252 ASP B C 1
ATOM 3331 O O . ASP B 1 219 ? 44.938 7.891 -3.143 1.00 23.83 252 ASP B O 1
ATOM 3336 N N . ASN B 1 220 ? 46.346 6.710 -1.852 1.00 22.34 253 ASN B N 1
ATOM 3337 C CA . ASN B 1 220 ? 46.257 5.448 -2.581 1.00 26.51 253 ASN B CA 1
ATOM 3338 C C . ASN B 1 220 ? 46.897 5.496 -3.988 1.00 24.15 253 ASN B C 1
ATOM 3339 O O . ASN B 1 220 ? 46.732 4.576 -4.759 1.00 23.18 253 ASN B O 1
ATOM 3344 N N . HIS B 1 221 ? 47.677 6.535 -4.264 1.00 23.11 254 HIS B N 1
ATOM 3345 C CA . HIS B 1 221 ? 48.431 6.642 -5.497 1.00 23.35 254 HIS B CA 1
ATOM 3346 C C . HIS B 1 221 ? 49.879 6.803 -5.253 1.00 21.10 254 HIS B C 1
ATOM 3347 O O . HIS B 1 221 ? 50.319 7.191 -4.154 1.00 22.26 254 HIS B O 1
ATOM 3354 N N . ILE B 1 222 ? 50.659 6.497 -6.282 1.00 19.24 255 ILE B N 1
ATOM 3355 C CA . ILE B 1 222 ? 52.058 6.890 -6.307 1.00 18.21 255 ILE B CA 1
ATOM 3356 C C . ILE B 1 222 ? 52.198 8.142 -7.156 1.00 18.59 255 ILE B C 1
ATOM 3357 O O . ILE B 1 222 ? 51.707 8.201 -8.321 1.00 18.38 255 ILE B O 1
ATOM 3362 N N . TYR B 1 223 ? 52.878 9.134 -6.587 1.00 18.32 256 TYR B N 1
ATOM 3363 C CA . TYR B 1 223 ? 53.206 10.387 -7.307 1.00 18.35 256 TYR B CA 1
ATOM 3364 C C . TYR B 1 223 ? 54.635 10.286 -7.812 1.00 17.54 256 TYR B C 1
ATOM 3365 O O . TYR B 1 223 ? 55.578 10.247 -7.041 1.00 16.71 256 TYR B O 1
ATOM 3374 N N . ALA B 1 224 ? 54.781 10.193 -9.123 1.00 17.31 257 ALA B N 1
ATOM 3375 C CA . ALA B 1 224 ? 56.077 10.104 -9.766 1.00 18.43 257 ALA B CA 1
ATOM 3376 C C . ALA B 1 224 ? 56.496 11.501 -10.154 1.00 18.98 257 ALA B C 1
ATOM 3377 O O . ALA B 1 224 ? 55.798 12.173 -10.908 1.00 20.82 257 ALA B O 1
ATOM 3387 N N . TYR B 1 226 ? 59.143 14.576 -11.335 1.00 19.95 259 TYR B N 1
ATOM 3388 C CA . TYR B 1 226 ? 60.252 14.893 -12.218 1.00 20.68 259 TYR B CA 1
ATOM 3389 C C . TYR B 1 226 ? 60.412 16.381 -12.251 1.00 21.87 259 TYR B C 1
ATOM 3390 O O . TYR B 1 226 ? 59.424 17.093 -12.244 1.00 23.67 259 TYR B O 1
ATOM 3399 N N . SER B 1 227 ? 61.639 16.866 -12.332 1.00 24.59 260 SER B N 1
ATOM 3400 C CA . SER B 1 227 ? 61.838 18.322 -12.416 1.00 28.75 260 SER B CA 1
ATOM 3401 C C . SER B 1 227 ? 63.149 18.671 -13.081 1.00 30.41 260 SER B C 1
ATOM 3402 O O . SER B 1 227 ? 64.027 17.838 -13.182 1.00 29.44 260 SER B O 1
ATOM 3405 N N . ASN B 1 228 ? 63.291 19.901 -13.549 1.00 32.18 261 ASN B N 1
ATOM 3406 C CA . ASN B 1 228 ? 64.576 20.323 -14.113 1.00 36.49 261 ASN B CA 1
ATOM 3407 C C . ASN B 1 228 ? 65.110 21.510 -13.343 1.00 40.22 261 ASN B C 1
ATOM 3408 O O . ASN B 1 228 ? 64.418 22.068 -12.494 1.00 48.49 261 ASN B O 1
ATOM 3413 N N . ASP B 1 229 ? 66.343 21.900 -13.649 1.00 50.87 262 ASP B N 1
ATOM 3414 C CA . ASP B 1 229 ? 67.026 22.995 -12.937 1.00 53.97 262 ASP B CA 1
ATOM 3415 C C . ASP B 1 229 ? 66.304 24.332 -13.045 1.00 49.13 262 ASP B C 1
ATOM 3416 O O . ASP B 1 229 ? 66.375 25.150 -12.139 1.00 56.05 262 ASP B O 1
ATOM 3421 N N . GLY B 1 230 ? 65.624 24.548 -14.162 1.00 47.13 263 GLY B N 1
ATOM 3422 C CA . GLY B 1 230 ? 64.945 25.802 -14.438 1.00 51.42 263 GLY B CA 1
ATOM 3423 C C . GLY B 1 230 ? 63.586 26.007 -13.796 1.00 48.73 263 GLY B C 1
ATOM 3424 O O . GLY B 1 230 ? 62.881 26.932 -14.177 1.00 51.04 263 GLY B O 1
ATOM 3425 N N . GLY B 1 231 ? 63.191 25.171 -12.840 1.00 38.63 264 GLY B N 1
ATOM 3426 C CA . GLY B 1 231 ? 61.896 25.387 -12.154 1.00 41.29 264 GLY B CA 1
ATOM 3427 C C . GLY B 1 231 ? 60.682 24.658 -12.735 1.00 34.65 264 GLY B C 1
ATOM 3428 O O . GLY B 1 231 ? 59.630 24.592 -12.083 1.00 36.68 264 GLY B O 1
ATOM 3429 N N . THR B 1 232 ? 60.811 24.083 -13.931 1.00 31.19 265 THR B N 1
ATOM 3430 C CA . THR B 1 232 ? 59.730 23.238 -14.492 1.00 29.44 265 THR B CA 1
ATOM 3431 C C . THR B 1 232 ? 59.616 21.918 -13.736 1.00 25.42 265 THR B C 1
ATOM 3432 O O . THR B 1 232 ? 60.614 21.264 -13.467 1.00 27.17 265 THR B O 1
ATOM 3436 N N . SER B 1 233 ? 58.416 21.527 -13.362 1.00 26.83 266 SER B N 1
ATOM 3437 C CA . SER B 1 233 ? 58.278 20.259 -12.699 1.00 27.28 266 SER B CA 1
ATOM 3438 C C . SER B 1 233 ? 56.952 19.604 -13.029 1.00 24.51 266 SER B C 1
ATOM 3439 O O . SER B 1 233 ? 55.982 20.254 -13.448 1.00 24.18 266 SER B O 1
ATOM 3450 N N . VAL B 1 235 ? 54.290 16.046 -11.936 1.00 17.41 268 VAL B N 1
ATOM 3451 C CA . VAL B 1 235 ? 53.944 14.846 -11.226 1.00 17.60 268 VAL B CA 1
ATOM 3452 C C . VAL B 1 235 ? 53.030 14.022 -12.090 1.00 19.17 268 VAL B C 1
ATOM 3453 O O . VAL B 1 235 ? 52.082 14.539 -12.681 1.00 18.78 268 VAL B O 1
ATOM 3457 N N . LEU B 1 236 ? 53.392 12.756 -12.257 1.00 20.46 269 LEU B N 1
ATOM 3458 C CA . LEU B 1 236 ? 52.519 11.775 -12.871 1.00 18.56 269 LEU B CA 1
ATOM 3459 C C . LEU B 1 236 ? 51.865 10.975 -11.757 1.00 18.53 269 LEU B C 1
ATOM 3460 O O . LEU B 1 236 ? 52.540 10.502 -10.880 1.00 21.73 269 LEU B O 1
ATOM 3465 N N . ILE B 1 237 ? 50.543 10.837 -11.807 1.00 18.40 270 ILE B N 1
ATOM 3466 C CA . ILE B 1 237 ? 49.774 10.190 -10.765 1.00 18.30 270 ILE B CA 1
ATOM 3467 C C . ILE B 1 237 ? 49.454 8.771 -11.170 1.00 17.58 270 ILE B C 1
ATOM 3468 O O . ILE B 1 237 ? 48.661 8.543 -12.108 1.00 17.59 270 ILE B O 1
ATOM 3473 N N . TYR B 1 238 ? 50.110 7.830 -10.501 1.00 16.05 271 TYR B N 1
ATOM 3474 C CA . TYR B 1 238 ? 50.015 6.417 -10.833 1.00 18.30 271 TYR B CA 1
ATOM 3475 C C . TYR B 1 238 ? 49.091 5.689 -9.879 1.00 18.43 271 TYR B C 1
ATOM 3476 O O . TYR B 1 238 ? 49.238 5.821 -8.652 1.00 19.70 271 TYR B O 1
ATOM 3485 N N . SER B 1 239 ? 48.160 4.926 -10.449 1.00 19.67 272 SER B N 1
ATOM 3486 C CA . SER B 1 239 ? 47.328 4.016 -9.688 1.00 19.63 272 SER B CA 1
ATOM 3487 C C . SER B 1 239 ? 47.967 2.607 -9.635 1.00 22.98 272 SER B C 1
ATOM 3488 O O . SER B 1 239 ? 48.150 1.963 -10.678 1.00 20.84 272 SER B O 1
ATOM 3491 N N . PRO B 1 240 ? 48.326 2.131 -8.430 1.00 20.52 273 PRO B N 1
ATOM 3492 C CA . PRO B 1 240 ? 48.844 0.775 -8.300 1.00 24.00 273 PRO B CA 1
ATOM 3493 C C . PRO B 1 240 ? 47.745 -0.271 -8.557 1.00 23.87 273 PRO B C 1
ATOM 3494 O O . PRO B 1 240 ? 48.044 -1.353 -8.971 1.00 24.55 273 PRO B O 1
ATOM 3498 N N . ILE B 1 241 ? 46.478 0.080 -8.383 1.00 22.18 274 ILE B N 1
ATOM 3499 C CA . ILE B 1 241 ? 45.404 -0.849 -8.670 1.00 22.57 274 ILE B CA 1
ATOM 3500 C C . ILE B 1 241 ? 45.241 -1.013 -10.203 1.00 24.70 274 ILE B C 1
ATOM 3501 O O . ILE B 1 241 ? 45.226 -2.141 -10.705 1.00 24.85 274 ILE B O 1
ATOM 3506 N N . GLU B 1 242 ? 45.138 0.102 -10.929 1.00 20.58 275 GLU B N 1
ATOM 3507 C CA . GLU B 1 242 ? 44.988 0.063 -12.389 1.00 21.74 275 GLU B CA 1
ATOM 3508 C C . GLU B 1 242 ? 46.274 -0.166 -13.135 1.00 23.17 275 GLU B C 1
ATOM 3509 O O . GLU B 1 242 ? 46.245 -0.446 -14.320 1.00 25.42 275 GLU B O 1
ATOM 3515 N N . GLU B 1 243 ? 47.406 -0.029 -12.459 1.00 22.48 276 GLU B N 1
ATOM 3516 C CA . GLU B 1 243 ? 48.716 -0.125 -13.100 1.00 23.99 276 GLU B CA 1
ATOM 3517 C C . GLU B 1 243 ? 48.852 0.826 -14.303 1.00 23.59 276 GLU B C 1
ATOM 3518 O O . GLU B 1 243 ? 49.354 0.463 -15.360 1.00 23.89 276 GLU B O 1
ATOM 3524 N N . ARG B 1 244 ? 48.435 2.065 -14.104 1.00 19.60 277 ARG B N 1
ATOM 3525 C CA . ARG B 1 244 ? 48.637 3.073 -15.111 1.00 21.06 277 ARG B CA 1
ATOM 3526 C C . ARG B 1 244 ? 48.574 4.460 -14.506 1.00 17.98 277 ARG B C 1
ATOM 3527 O O . ARG B 1 244 ? 48.130 4.638 -13.356 1.00 18.23 277 ARG B O 1
ATOM 3535 N N . PHE B 1 245 ? 49.039 5.429 -15.274 1.00 17.16 278 PHE B N 1
ATOM 3536 C CA . PHE B 1 245 ? 48.897 6.814 -14.911 1.00 17.96 278 PHE B CA 1
ATOM 3537 C C . PHE B 1 245 ? 47.460 7.294 -15.088 1.00 20.37 278 PHE B C 1
ATOM 3538 O O . PHE B 1 245 ? 46.839 7.082 -16.134 1.00 19.28 278 PHE B O 1
ATOM 3546 N N . VAL B 1 246 ? 46.886 7.860 -14.023 1.00 17.26 279 VAL B N 1
ATOM 3547 C CA . VAL B 1 246 ? 45.520 8.348 -14.076 1.00 15.69 279 VAL B CA 1
ATOM 3548 C C . VAL B 1 246 ? 45.439 9.866 -14.065 1.00 15.47 279 VAL B C 1
ATOM 3549 O O . VAL B 1 246 ? 44.365 10.433 -14.033 1.00 17.44 279 VAL B O 1
ATOM 3553 N N . GLY B 1 247 ? 46.578 10.522 -14.083 1.00 17.69 280 GLY B N 1
ATOM 3554 C CA . GLY B 1 247 ? 46.626 11.965 -14.099 1.00 18.56 280 GLY B CA 1
ATOM 3555 C C . GLY B 1 247 ? 48.011 12.532 -14.123 1.00 16.30 280 GLY B C 1
ATOM 3556 O O . GLY B 1 247 ? 48.994 11.797 -14.051 1.00 19.57 280 GLY B O 1
ATOM 3557 N N . PHE B 1 248 ? 48.088 13.856 -14.210 1.00 15.64 281 PHE B N 1
ATOM 3558 C CA . PHE B 1 248 ? 49.317 14.568 -14.143 1.00 16.05 281 PHE B CA 1
ATOM 3559 C C . PHE B 1 248 ? 49.100 16.013 -13.754 1.00 15.50 281 PHE B C 1
ATOM 3560 O O . PHE B 1 248 ? 48.001 16.525 -13.835 1.00 15.36 281 PHE B O 1
ATOM 3568 N N . SER B 1 249 ? 50.193 16.652 -13.342 1.00 16.83 282 SER B N 1
ATOM 3569 C CA . SER B 1 249 ? 50.261 18.070 -13.039 1.00 17.98 282 SER B CA 1
ATOM 3570 C C . SER B 1 249 ? 51.547 18.535 -13.665 1.00 19.64 282 SER B C 1
ATOM 3571 O O . SER B 1 249 ? 52.601 17.935 -13.416 1.00 18.93 282 SER B O 1
ATOM 3574 N N . LEU B 1 250 ? 51.483 19.605 -14.440 1.00 19.47 283 LEU B N 1
ATOM 3575 C CA . LEU B 1 250 ? 52.673 20.183 -15.073 1.00 18.64 283 LEU B CA 1
ATOM 3576 C C . LEU B 1 250 ? 52.767 21.664 -14.767 1.00 17.86 283 LEU B C 1
ATOM 3577 O O . LEU B 1 250 ? 51.815 22.409 -14.986 1.00 19.44 283 LEU B O 1
ATOM 3582 N N . LYS B 1 251 ? 53.888 22.077 -14.195 1.00 20.08 284 LYS B N 1
ATOM 3583 C CA . LYS B 1 251 ? 54.126 23.480 -13.893 1.00 23.03 284 LYS B CA 1
ATOM 3584 C C . LYS B 1 251 ? 55.406 23.951 -14.589 1.00 23.39 284 LYS B C 1
ATOM 3585 O O . LYS B 1 251 ? 56.495 23.500 -14.245 1.00 21.71 284 LYS B O 1
ATOM 3591 N N . TYR B 1 252 ? 55.275 24.879 -15.531 1.00 27.40 285 TYR B N 1
ATOM 3592 C CA . TYR B 1 252 ? 56.470 25.482 -16.134 1.00 30.38 285 TYR B CA 1
ATOM 3593 C C . TYR B 1 252 ? 57.203 26.355 -15.142 1.00 34.25 285 TYR B C 1
ATOM 3594 O O . TYR B 1 252 ? 56.577 27.006 -14.328 1.00 37.17 285 TYR B O 1
#

Organism: NCBI:txid428125